Protein AF-A0AAW1PLB8-F1 (afdb_monomer)

Foldseek 3Di:
DDAAEDDLVNVVLCLQCCVVPVLEAEEELEDVVVVLAKDFARYFYWDADPVQHTADTPQPVDHDDDVQDQNADAGHYEYAAEPVVPSQPCPRSVNVSCPPPVSHPYHYTHHNHVVVNCVLQVVRMDNDPHHDPRDHEFFCLPQLFEGFFAVVNLQPLVNCVRSQAQEEEEEECCQVVRDHDPSHHYHYHNWDQDLPTPLLVVQVVLLVVRVVCVVVSGYYYFYYHGSAASSLLNQLSNCCQVPVDQSVRSQVSSCSRPVSHDHDPNSSVSSNVSNVVSVSVPPPDDDDDDDDDFDDDDDDDDDDDDDAWDKDWFFDDDDDDDDDDDDDDDDDDDDDDDDDDDDDDDDDDDDDDDDDDDDDDDDDDDDDDDDDDPPDDQFWKWFKDFPRDTGTIMGIRQPDAFHKAWEFCAPPDPPGNHHDPDRQTYNGFWMWTQHPQQWIWIAGQPRPQAKDKPNDGDDHRDTDTDDQQIWIDGGPDSMIIGTNDGGDPPDCPDD

Nearest PDB structures (foldseek):
  2nt2-assembly3_C  TM=9.635E-01  e=1.405E-13  Homo sapiens
  2g6z-assembly1_B  TM=9.665E-01  e=2.549E-13  Homo sapiens
  4yr8-assembly2_B  TM=9.295E-01  e=3.048E-13  Homo sapiens
  4jmk-assembly2_B  TM=9.286E-01  e=1.272E-12  Homo sapiens
  4jmk-assembly1_A  TM=8.783E-01  e=8.386E-13  Homo sapiens

pLDDT: mean 73.18, std 24.69, range [23.23, 98.88]

Radius of gyration: 31.63 Å; Cα contacts (8 Å, |Δi|>4): 869; chains: 1; bounding box: 86×69×100 Å

Mean predicted aligned error: 19.28 Å

Structure (mmCIF, N/CA/C/O backbone):
data_AF-A0AAW1PLB8-F1
#
_entry.id   AF-A0AAW1PLB8-F1
#
loop_
_atom_site.group_PDB
_atom_site.id
_atom_site.type_symbol
_atom_site.label_atom_id
_atom_site.label_alt_id
_atom_site.label_comp_id
_atom_site.label_asym_id
_atom_site.label_entity_id
_atom_site.label_seq_id
_atom_site.pdbx_PDB_ins_code
_atom_site.Cartn_x
_atom_site.Cartn_y
_atom_site.Cartn_z
_atom_site.occupancy
_atom_site.B_iso_or_equiv
_atom_site.auth_seq_id
_atom_site.auth_comp_id
_atom_site.auth_asym_id
_atom_site.auth_atom_id
_atom_site.pdbx_PDB_model_num
ATOM 1 N N . MET A 1 1 ? -19.499 12.743 7.632 1.00 70.94 1 MET A N 1
ATOM 2 C CA . MET A 1 1 ? -18.530 11.847 6.963 1.00 70.94 1 MET A CA 1
ATOM 3 C C . MET A 1 1 ? -19.257 10.955 5.970 1.00 70.94 1 MET A C 1
ATOM 5 O O . MET A 1 1 ? -20.362 10.520 6.275 1.00 70.94 1 MET A O 1
ATOM 9 N N . GLU A 1 2 ? -18.663 10.663 4.813 1.00 70.62 2 GLU A N 1
ATOM 10 C CA . GLU A 1 2 ? -19.194 9.645 3.900 1.00 70.62 2 GLU A CA 1
ATOM 11 C C . GLU A 1 2 ? -18.836 8.235 4.404 1.00 70.62 2 GLU A C 1
ATOM 13 O O . GLU A 1 2 ? -17.680 7.957 4.720 1.00 70.62 2 GLU A O 1
ATOM 18 N N . VAL A 1 3 ? -19.832 7.348 4.481 1.00 81.94 3 VAL A N 1
ATOM 19 C CA . VAL A 1 3 ? -19.655 5.941 4.873 1.00 81.94 3 VAL A CA 1
ATOM 20 C C . VAL A 1 3 ? -19.725 5.069 3.624 1.00 81.94 3 VAL A C 1
ATOM 22 O O . VAL A 1 3 ? -20.810 4.919 3.042 1.00 81.94 3 VAL A O 1
ATOM 25 N N . LYS A 1 4 ? -18.575 4.511 3.234 1.00 87.38 4 LYS A N 1
ATOM 26 C CA . LYS A 1 4 ? -18.369 3.749 1.993 1.00 87.38 4 LYS A CA 1
ATOM 27 C C . LYS A 1 4 ? -18.541 2.247 2.216 1.00 87.38 4 LYS A C 1
ATOM 29 O O . LYS A 1 4 ? -18.287 1.738 3.306 1.00 87.38 4 LYS A O 1
ATOM 34 N N . SER A 1 5 ? -18.960 1.528 1.180 1.00 87.44 5 SER A N 1
ATOM 35 C CA . SER A 1 5 ? -18.863 0.065 1.132 1.00 87.44 5 SER A CA 1
ATOM 36 C C . SER A 1 5 ? -17.422 -0.357 0.852 1.00 87.44 5 SER A C 1
ATOM 38 O O . SER A 1 5 ? -16.777 0.242 -0.004 1.00 87.44 5 SER A O 1
ATOM 40 N N . ALA A 1 6 ? -16.948 -1.394 1.535 1.00 87.62 6 ALA A N 1
ATOM 41 C CA . ALA A 1 6 ? -15.688 -2.068 1.246 1.00 87.62 6 ALA A CA 1
ATOM 42 C C . ALA A 1 6 ? -15.949 -3.375 0.488 1.00 87.62 6 ALA A C 1
ATOM 44 O O . ALA A 1 6 ? -16.856 -4.133 0.843 1.00 87.62 6 ALA A O 1
ATOM 45 N N . SER A 1 7 ? -15.123 -3.653 -0.515 1.00 87.94 7 SER A N 1
ATOM 46 C CA . SER A 1 7 ? -14.961 -4.981 -1.104 1.00 87.94 7 SER A CA 1
ATOM 47 C C . SER A 1 7 ? -14.024 -5.852 -0.255 1.00 87.94 7 SER A C 1
ATOM 49 O O . SER A 1 7 ? -13.372 -5.379 0.679 1.00 87.94 7 SER A O 1
ATOM 51 N N . ALA A 1 8 ? -13.920 -7.139 -0.595 1.00 83.56 8 ALA A N 1
ATOM 52 C CA . ALA A 1 8 ? -12.947 -8.038 0.027 1.00 83.56 8 ALA A CA 1
ATOM 53 C C . ALA A 1 8 ? -11.504 -7.579 -0.282 1.00 83.56 8 ALA A C 1
ATOM 55 O O . ALA A 1 8 ? -10.628 -7.618 0.580 1.00 83.56 8 ALA A O 1
ATOM 56 N N . GLU A 1 9 ? -11.270 -7.049 -1.485 1.00 80.88 9 GLU A N 1
ATOM 57 C CA . GLU A 1 9 ? -9.981 -6.477 -1.878 1.00 80.88 9 GLU A CA 1
ATOM 58 C C . GLU A 1 9 ? -9.599 -5.250 -1.043 1.00 80.88 9 GLU A C 1
ATOM 60 O O . GLU A 1 9 ? -8.435 -5.110 -0.674 1.00 80.88 9 GLU A O 1
ATOM 65 N N . ASP A 1 10 ? -10.556 -4.382 -0.701 1.00 82.81 10 ASP A N 1
ATOM 66 C CA . ASP A 1 10 ? -10.305 -3.213 0.155 1.00 82.81 10 ASP A CA 1
ATOM 67 C C . ASP A 1 10 ? -9.925 -3.630 1.581 1.00 82.81 10 ASP A C 1
ATOM 69 O O . ASP A 1 10 ? -9.039 -3.030 2.191 1.00 82.81 10 ASP A O 1
ATOM 73 N N . VAL A 1 11 ? -10.543 -4.700 2.095 1.00 85.38 11 VAL A N 1
ATOM 74 C CA . VAL A 1 11 ? -10.173 -5.299 3.386 1.00 85.38 11 VAL A CA 1
ATOM 75 C C . VAL A 1 11 ? -8.728 -5.786 3.339 1.00 85.38 11 VAL A C 1
ATOM 77 O O . VAL A 1 11 ? -7.938 -5.441 4.214 1.00 85.38 11 VAL A O 1
ATOM 80 N N . PHE A 1 12 ? -8.341 -6.530 2.302 1.00 83.88 12 PHE A N 1
ATOM 81 C CA . PHE A 1 12 ? -6.970 -7.025 2.171 1.00 83.88 12 PHE A CA 1
ATOM 82 C C . PHE A 1 12 ? -5.940 -5.900 1.944 1.00 83.88 12 PHE A C 1
ATOM 84 O O . PHE A 1 12 ? -4.838 -5.956 2.495 1.00 83.88 12 PHE A O 1
ATOM 91 N N . GLN A 1 13 ? -6.304 -4.831 1.225 1.00 79.88 13 GLN A N 1
ATOM 92 C CA . GLN A 1 13 ? -5.452 -3.648 1.058 1.00 79.88 13 GLN A CA 1
ATOM 93 C C . GLN A 1 13 ? -5.064 -3.016 2.401 1.00 79.88 13 GLN A C 1
ATOM 95 O O . GLN A 1 13 ? -3.893 -2.663 2.567 1.00 79.88 13 GLN A O 1
ATOM 100 N N . VAL A 1 14 ? -5.988 -2.942 3.374 1.00 80.44 14 VAL A N 1
ATOM 101 C CA . VAL A 1 14 ? -5.676 -2.488 4.744 1.00 80.44 14 VAL A CA 1
ATOM 102 C C . VAL A 1 14 ? -4.506 -3.292 5.315 1.00 80.44 14 VAL A C 1
ATOM 104 O O . VAL A 1 14 ? -3.507 -2.701 5.714 1.00 80.44 14 VAL A O 1
ATOM 107 N N . TYR A 1 15 ? -4.561 -4.624 5.259 1.00 78.56 15 TYR A N 1
ATOM 108 C CA . TYR A 1 15 ? -3.505 -5.497 5.788 1.00 78.56 15 TYR A CA 1
ATOM 109 C C . TYR A 1 15 ? -2.153 -5.346 5.093 1.00 78.56 15 TYR A C 1
ATOM 111 O O . TYR A 1 15 ? -1.123 -5.388 5.765 1.00 78.56 15 TYR A O 1
ATOM 119 N N . THR A 1 16 ? -2.128 -5.105 3.781 1.00 77.38 16 THR A N 1
ATOM 120 C CA . THR A 1 16 ? -0.863 -4.833 3.075 1.00 77.38 16 THR A CA 1
ATOM 121 C C . THR A 1 16 ? -0.275 -3.452 3.392 1.00 77.38 16 THR A C 1
ATOM 123 O O . THR A 1 16 ? 0.941 -3.283 3.345 1.00 77.38 16 THR A O 1
ATOM 126 N N . ALA A 1 17 ? -1.111 -2.474 3.762 1.00 69.81 17 ALA A N 1
ATOM 127 C CA . ALA A 1 17 ? -0.695 -1.100 4.052 1.00 69.81 17 ALA A CA 1
ATOM 128 C C . ALA A 1 17 ? -0.434 -0.819 5.547 1.00 69.81 17 ALA A C 1
ATOM 130 O O . ALA A 1 17 ? 0.259 0.150 5.861 1.00 69.81 17 ALA A O 1
ATOM 131 N N . LEU A 1 18 ? -0.948 -1.653 6.462 1.00 63.44 18 LEU A N 1
ATOM 132 C CA . LEU A 1 18 ? -0.921 -1.462 7.924 1.00 63.44 18 LEU A CA 1
ATOM 133 C C . LEU A 1 18 ? 0.470 -1.154 8.503 1.00 63.44 18 LEU A C 1
ATOM 135 O O . LEU A 1 18 ? 0.578 -0.394 9.461 1.00 63.44 18 LEU A O 1
ATOM 139 N N . PHE A 1 19 ? 1.543 -1.707 7.924 1.00 54.81 19 PHE A N 1
ATOM 140 C CA . PHE A 1 19 ? 2.906 -1.455 8.409 1.00 54.81 19 PHE A CA 1
ATOM 141 C C . PHE A 1 19 ? 3.483 -0.101 7.950 1.00 54.81 19 PHE A C 1
ATOM 143 O O . PHE A 1 19 ? 4.355 0.455 8.610 1.00 54.81 19 PHE A O 1
ATOM 150 N N . THR A 1 20 ? 2.987 0.448 6.836 1.00 51.78 20 THR A N 1
ATOM 151 C CA . THR A 1 20 ? 3.337 1.794 6.342 1.00 51.78 20 THR A CA 1
ATOM 152 C C . THR A 1 20 ? 2.361 2.881 6.800 1.00 51.78 20 THR A C 1
ATOM 154 O O . THR A 1 20 ? 2.709 4.058 6.771 1.00 51.78 20 THR A O 1
ATOM 157 N N . ASP A 1 21 ? 1.156 2.499 7.231 1.00 55.78 21 ASP A N 1
ATOM 158 C CA . ASP A 1 21 ? 0.153 3.383 7.827 1.00 55.78 21 ASP A CA 1
ATOM 159 C C . ASP A 1 21 ? -0.558 2.7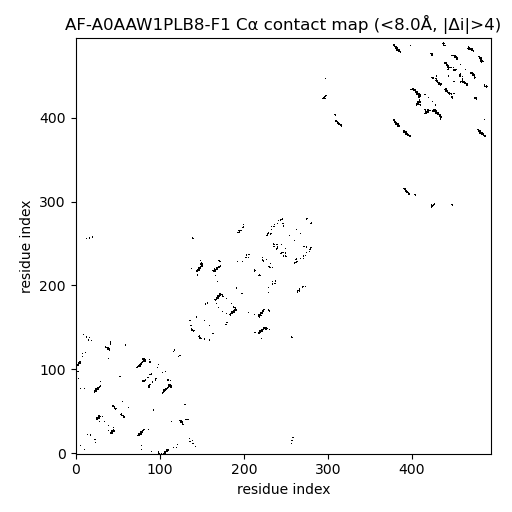02 9.019 1.00 55.78 21 ASP A C 1
ATOM 161 O O . ASP A 1 21 ? -1.660 2.155 8.870 1.00 55.78 21 ASP A O 1
ATOM 165 N N . PRO A 1 22 ? 0.023 2.780 10.233 1.00 55.44 22 PRO A N 1
ATOM 166 C CA . PRO A 1 22 ? -0.590 2.257 11.453 1.00 55.44 22 PRO A CA 1
ATOM 167 C C . PRO A 1 22 ? -1.783 3.104 11.949 1.00 55.44 22 PRO A C 1
ATOM 169 O O . PRO A 1 22 ? -2.272 2.887 13.057 1.00 55.44 22 PRO A O 1
ATOM 172 N N . LYS A 1 23 ? -2.278 4.091 11.176 1.00 60.22 23 LYS A N 1
ATOM 173 C CA . LYS A 1 23 ? -3.492 4.863 11.504 1.00 60.22 23 LYS A CA 1
ATOM 174 C C . LYS A 1 23 ? -4.798 4.167 11.064 1.00 60.22 23 LYS A C 1
ATOM 176 O O . LYS A 1 23 ? -5.856 4.795 11.146 1.00 60.22 23 LYS A O 1
ATOM 181 N N . THR A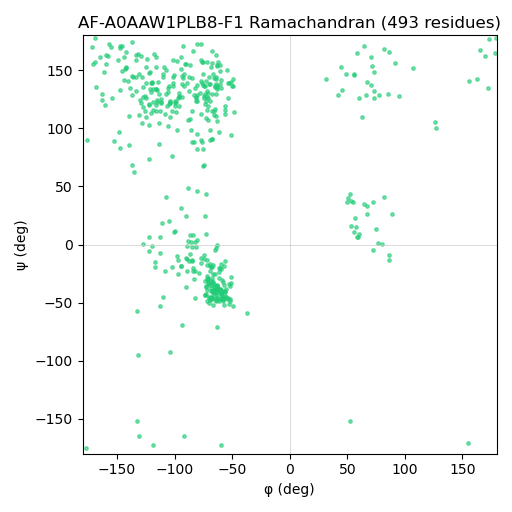 1 24 ? -4.759 2.911 10.607 1.00 74.12 24 THR A N 1
ATOM 182 C CA . THR A 1 24 ? -5.960 2.174 10.163 1.00 74.12 24 THR A CA 1
ATOM 183 C C . THR A 1 24 ? -6.419 1.145 11.198 1.00 74.12 24 THR A C 1
ATOM 185 O O . THR A 1 24 ? -5.665 0.245 11.547 1.00 74.12 24 THR A O 1
ATOM 188 N N . TYR A 1 25 ? -7.666 1.253 11.665 1.00 79.38 25 TYR A N 1
ATOM 189 C CA . TYR A 1 25 ? -8.297 0.289 12.573 1.00 79.38 25 TYR A CA 1
ATOM 190 C C . TYR A 1 25 ? -9.230 -0.662 11.827 1.00 79.38 25 TYR A C 1
ATOM 192 O O . TYR A 1 25 ? -9.931 -0.251 10.901 1.00 79.38 25 TYR A O 1
ATOM 200 N N . VAL A 1 26 ? -9.297 -1.909 12.294 1.00 84.25 26 VAL A N 1
ATOM 201 C CA . VAL A 1 26 ? -10.291 -2.898 11.864 1.00 84.25 26 VAL A CA 1
ATOM 202 C C . VAL A 1 26 ? -11.177 -3.246 13.060 1.00 84.25 26 VAL A C 1
ATOM 204 O O . VAL A 1 26 ? -10.666 -3.628 14.112 1.00 84.25 26 VAL A O 1
ATOM 207 N N . LEU A 1 27 ? -12.494 -3.094 12.924 1.00 85.12 27 LEU A N 1
ATOM 208 C CA . LEU A 1 27 ? -13.467 -3.346 13.991 1.00 85.12 27 LEU A CA 1
ATOM 209 C C . LEU A 1 27 ? -14.359 -4.535 13.643 1.00 85.12 27 LEU A C 1
ATOM 211 O O . LEU A 1 27 ? -14.959 -4.570 12.567 1.00 85.12 27 LEU A O 1
ATOM 215 N N . ASP A 1 28 ? -14.469 -5.465 14.587 1.00 86.75 28 ASP A N 1
ATOM 216 C CA . ASP A 1 28 ? -15.407 -6.582 14.547 1.00 86.75 28 ASP A CA 1
ATOM 217 C C . ASP A 1 28 ? -16.625 -6.253 15.420 1.00 86.75 28 ASP A C 1
ATOM 219 O O . ASP A 1 28 ? -16.500 -6.026 16.630 1.00 86.75 28 ASP A O 1
ATOM 223 N N . LEU A 1 29 ? -17.803 -6.209 14.796 1.00 85.25 29 LEU A N 1
ATOM 224 C CA . LEU A 1 29 ? -19.084 -5.929 15.453 1.00 85.25 29 LEU A CA 1
ATOM 225 C C . LEU A 1 29 ? -19.909 -7.197 15.732 1.00 85.25 29 LEU A C 1
ATOM 227 O O . LEU A 1 29 ? -21.086 -7.113 16.090 1.00 85.25 29 LEU A O 1
ATOM 231 N N . ARG A 1 30 ? -19.316 -8.384 15.571 1.00 85.69 30 ARG A N 1
ATOM 232 C CA . ARG A 1 30 ? -19.953 -9.657 15.924 1.00 85.69 30 ARG A CA 1
ATOM 233 C C . ARG A 1 30 ? -19.936 -9.910 17.439 1.00 85.69 30 ARG A C 1
ATOM 235 O O . ARG A 1 30 ? -19.105 -9.357 18.166 1.00 85.69 30 ARG A O 1
ATOM 242 N N . PRO A 1 31 ? -20.831 -10.776 17.951 1.00 82.88 31 PRO A N 1
ATOM 243 C CA . PRO A 1 31 ? -20.827 -11.215 19.339 1.00 82.88 31 PRO A CA 1
ATOM 244 C C . PRO A 1 31 ? -19.453 -11.723 19.788 1.00 82.88 31 PRO A C 1
ATOM 246 O O . PRO A 1 31 ? -18.790 -12.482 19.085 1.00 82.88 31 PRO A O 1
ATOM 249 N N . GLN A 1 32 ? -19.048 -11.381 21.017 1.00 78.56 32 GLN A N 1
ATOM 250 C CA . GLN A 1 32 ? -17.728 -11.763 21.547 1.00 78.56 32 GLN A CA 1
ATOM 251 C C . GLN A 1 32 ? -17.439 -13.269 21.428 1.00 78.56 32 GLN A C 1
ATOM 253 O O . GLN A 1 32 ? -16.287 -13.646 21.224 1.00 78.56 32 GLN A O 1
ATOM 258 N N . LYS A 1 33 ? -18.455 -14.129 21.586 1.00 83.31 33 LYS A N 1
ATOM 259 C CA . LYS A 1 33 ? -18.286 -15.584 21.476 1.00 83.31 33 LYS A CA 1
ATOM 260 C C . LYS A 1 33 ? -17.682 -15.963 20.120 1.00 83.31 33 LYS A C 1
ATOM 262 O O . LYS A 1 33 ? -16.771 -16.777 20.083 1.00 83.31 33 LYS A O 1
ATOM 267 N N . GLU A 1 34 ? -18.128 -15.319 19.046 1.00 87.56 34 GLU A N 1
ATOM 268 C CA . GLU A 1 34 ? -17.621 -15.529 17.690 1.00 87.56 34 GLU A CA 1
ATOM 269 C C . GLU A 1 34 ? -16.216 -14.936 17.529 1.00 87.56 34 GLU A C 1
ATOM 271 O O . GLU A 1 34 ? -15.304 -15.658 17.129 1.00 87.56 34 GLU A O 1
ATOM 276 N N . PHE A 1 35 ? -15.998 -13.682 17.950 1.00 86.25 35 PHE A N 1
ATOM 277 C CA . PHE A 1 35 ? -14.672 -13.043 17.923 1.00 86.25 35 PHE A CA 1
ATOM 278 C C . PHE A 1 35 ? -13.600 -13.888 18.633 1.00 86.25 35 PHE A C 1
ATOM 280 O O . PHE A 1 35 ? -12.520 -14.118 18.094 1.00 86.25 35 PHE A O 1
ATOM 287 N N . ARG A 1 36 ? -13.907 -14.413 19.829 1.00 84.00 36 ARG A N 1
ATOM 288 C CA . ARG A 1 36 ? -12.996 -15.277 20.600 1.00 84.00 36 ARG A CA 1
ATOM 289 C C . ARG A 1 36 ? -12.702 -16.616 19.921 1.00 84.00 36 ARG A C 1
ATOM 291 O O . ARG A 1 36 ? -11.664 -17.196 20.214 1.00 84.00 36 ARG A O 1
ATOM 298 N N . THR A 1 37 ? -13.589 -17.113 19.056 1.00 88.62 37 THR A N 1
ATOM 299 C CA . THR A 1 37 ? -13.329 -18.337 18.279 1.00 88.62 37 THR A CA 1
ATOM 300 C C . THR A 1 37 ? -12.484 -18.065 17.041 1.00 88.62 37 THR A C 1
ATOM 302 O O . THR A 1 37 ? -11.537 -18.804 16.788 1.00 88.62 37 THR A O 1
ATOM 305 N N . LEU A 1 38 ? -12.808 -17.018 16.274 1.00 90.06 38 LEU A N 1
ATOM 306 C CA . LEU A 1 38 ? -12.053 -16.619 15.092 1.00 90.06 38 LEU A CA 1
ATOM 307 C C . LEU A 1 38 ? -12.413 -15.183 14.680 1.00 90.06 38 LEU A C 1
ATOM 309 O O . LEU A 1 38 ? -13.591 -14.862 14.511 1.00 90.06 38 LEU A O 1
ATOM 313 N N . HIS A 1 39 ? -11.406 -14.342 14.467 1.00 89.12 39 HIS A N 1
ATOM 314 C CA . HIS A 1 39 ? -11.532 -12.957 14.001 1.00 89.12 39 HIS A CA 1
ATOM 315 C C . HIS A 1 39 ? -10.401 -12.608 13.027 1.00 89.12 39 HIS A C 1
ATOM 317 O O . HIS A 1 39 ? -9.410 -13.330 12.928 1.00 89.12 39 HIS A O 1
ATOM 323 N N . MET A 1 40 ? -10.536 -11.503 12.295 1.00 88.12 40 MET A N 1
ATOM 324 C CA . MET A 1 40 ? -9.452 -10.971 11.463 1.00 88.12 40 MET A CA 1
ATOM 325 C C . MET A 1 40 ? -8.270 -10.502 12.331 1.00 88.12 40 MET A C 1
ATOM 327 O O . MET A 1 40 ? -8.474 -9.926 13.399 1.00 88.12 40 MET A O 1
ATOM 331 N N . LEU A 1 41 ? -7.031 -10.692 11.867 1.00 83.69 41 LEU A N 1
ATOM 332 C CA . LEU A 1 41 ? -5.812 -10.196 12.518 1.00 83.69 41 LEU A CA 1
ATOM 333 C C . LEU A 1 41 ? -5.945 -8.708 12.866 1.00 83.69 41 LEU A C 1
ATOM 335 O O . LEU A 1 41 ? -6.513 -7.935 12.100 1.00 83.69 41 LEU A O 1
ATOM 339 N N . GLN A 1 42 ? -5.411 -8.299 14.018 1.00 80.44 42 GLN A N 1
ATOM 340 C CA . GLN A 1 42 ? -5.449 -6.906 14.498 1.00 80.44 42 GLN A CA 1
ATOM 341 C C . GLN A 1 42 ? -6.861 -6.279 14.601 1.00 80.44 42 GLN A C 1
ATOM 343 O O . GLN A 1 42 ? -6.970 -5.072 14.813 1.00 80.44 42 GLN A O 1
ATOM 348 N N . ALA A 1 43 ? -7.941 -7.062 14.482 1.00 84.06 43 ALA A N 1
ATOM 349 C CA . ALA A 1 43 ? -9.292 -6.552 14.661 1.00 84.06 43 ALA A CA 1
ATOM 350 C C . ALA A 1 43 ? -9.632 -6.370 16.144 1.00 84.06 43 ALA A C 1
ATOM 352 O O . ALA A 1 43 ? -9.328 -7.221 16.981 1.00 84.06 43 ALA A O 1
ATOM 353 N N . TYR A 1 44 ? -10.334 -5.285 16.454 1.00 80.44 44 TYR A N 1
ATOM 354 C CA . TYR A 1 44 ? -10.845 -4.995 17.788 1.00 80.44 44 TYR A CA 1
ATOM 355 C C . TYR A 1 44 ? -12.327 -5.368 17.864 1.00 80.44 44 TYR A C 1
ATOM 357 O O . TYR A 1 44 ? -13.136 -4.863 17.085 1.00 80.44 44 TYR A O 1
ATOM 365 N N . SER A 1 45 ? -12.697 -6.228 18.815 1.00 79.00 45 SER A N 1
ATOM 366 C CA . SER A 1 45 ? -14.106 -6.467 19.148 1.00 79.00 45 SER A CA 1
ATOM 367 C C . SER A 1 45 ? -14.658 -5.272 19.912 1.00 79.00 45 SER A C 1
ATOM 369 O O . SER A 1 45 ? -14.157 -4.960 20.992 1.00 79.00 45 SER A O 1
ATOM 371 N N . VAL A 1 46 ? -15.700 -4.630 19.382 1.00 71.12 46 VAL A N 1
ATOM 372 C CA . VAL A 1 46 ? -16.393 -3.527 20.064 1.00 71.12 46 VAL A CA 1
ATOM 373 C C . VAL A 1 46 ? -17.712 -4.042 20.622 1.00 71.12 46 VAL A C 1
ATOM 375 O O . VAL A 1 46 ? -18.565 -4.508 19.867 1.00 71.12 46 VAL A O 1
ATOM 378 N N . ARG A 1 47 ? -17.920 -3.936 21.939 1.00 66.06 47 ARG A N 1
ATOM 379 C CA . ARG A 1 47 ? -19.234 -4.211 22.542 1.00 66.06 47 ARG A CA 1
ATOM 380 C C . ARG A 1 47 ? -20.030 -2.928 22.706 1.00 66.06 47 ARG A C 1
ATOM 382 O O . ARG A 1 47 ? -19.473 -1.834 22.755 1.00 66.06 47 ARG A O 1
ATOM 389 N N . LEU A 1 48 ? -21.336 -3.084 22.877 1.00 60.31 48 LEU A N 1
ATOM 390 C CA . LEU A 1 48 ? -22.214 -2.049 23.405 1.00 60.31 48 LEU A CA 1
ATOM 391 C C . LEU A 1 48 ? -22.684 -2.455 24.809 1.00 60.31 48 LEU A C 1
ATOM 393 O O . LEU A 1 48 ? -22.910 -3.636 25.077 1.00 60.31 48 LEU A O 1
ATOM 397 N N . SER A 1 49 ? -22.831 -1.484 25.705 1.00 57.03 49 SER A N 1
ATOM 398 C CA . SER A 1 49 ? -23.581 -1.618 26.954 1.00 57.03 49 SER A CA 1
ATOM 399 C C . SER A 1 49 ? -25.078 -1.784 26.676 1.00 57.03 49 SER A C 1
ATOM 401 O O . SER A 1 49 ? -25.572 -1.443 25.600 1.00 57.03 49 SER A O 1
ATOM 403 N N . ALA A 1 50 ? -25.834 -2.186 27.701 1.00 48.19 50 ALA A N 1
ATOM 404 C CA . ALA A 1 50 ? -27.298 -2.250 27.653 1.00 48.19 50 ALA A CA 1
ATOM 405 C C . ALA A 1 50 ? -27.987 -0.908 27.301 1.00 48.19 50 ALA A C 1
ATOM 407 O O . ALA A 1 50 ? -29.134 -0.909 26.875 1.00 48.19 50 ALA A O 1
ATOM 408 N N . ASN A 1 51 ? -27.292 0.232 27.440 1.00 52.47 51 ASN A N 1
ATOM 409 C CA . ASN A 1 51 ? -27.765 1.561 27.027 1.00 52.47 51 ASN A CA 1
ATOM 410 C C . ASN A 1 51 ? -27.108 2.088 25.730 1.00 52.47 51 ASN A C 1
ATOM 412 O O . ASN A 1 51 ? -27.101 3.294 25.489 1.00 52.47 51 ASN A O 1
ATOM 416 N N . GLY A 1 52 ? -26.539 1.204 24.901 1.00 48.22 52 GLY A N 1
ATOM 417 C CA . GLY A 1 52 ? -26.062 1.530 23.550 1.00 48.22 52 GLY A CA 1
ATOM 418 C C . GLY A 1 52 ? -24.747 2.318 23.470 1.00 48.22 52 GLY A C 1
ATOM 419 O O . GLY A 1 52 ? -24.415 2.831 22.402 1.00 48.22 52 GLY A O 1
ATOM 420 N N . ARG A 1 53 ? -23.985 2.428 24.566 1.00 53.12 53 ARG A N 1
ATOM 421 C CA . ARG A 1 53 ? -22.657 3.070 24.598 1.00 53.12 53 ARG A CA 1
ATOM 422 C C . ARG A 1 53 ? -21.563 2.030 24.348 1.00 53.12 53 ARG A C 1
ATOM 424 O O . ARG A 1 53 ? -21.709 0.888 24.763 1.00 53.12 53 ARG A O 1
ATOM 431 N N . ALA A 1 54 ? -20.464 2.397 23.690 1.00 52.25 54 ALA A N 1
ATOM 432 C CA . ALA A 1 54 ? -19.367 1.456 23.442 1.00 52.25 54 ALA A CA 1
ATOM 433 C C . ALA A 1 54 ? -18.687 1.006 24.751 1.00 52.25 54 ALA A C 1
ATOM 435 O O . ALA A 1 54 ? -18.426 1.828 25.630 1.00 52.25 54 ALA A O 1
ATOM 436 N N . VAL A 1 55 ? -18.401 -0.294 24.870 1.00 49.72 55 VAL A N 1
ATOM 437 C CA . VAL A 1 55 ? -17.761 -0.922 2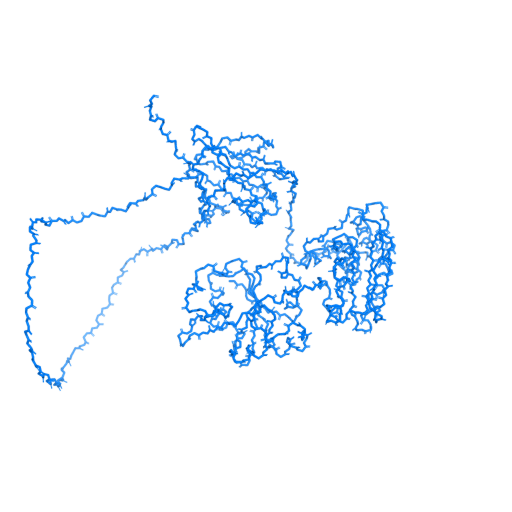6.033 1.00 49.72 55 VAL A CA 1
ATOM 438 C C . VAL A 1 55 ? -16.634 -1.862 25.589 1.00 49.72 55 VAL A C 1
ATOM 440 O O . VAL A 1 55 ? -16.842 -2.758 24.775 1.00 49.72 55 VAL A O 1
ATOM 443 N N . LEU A 1 56 ? -15.492 -1.700 26.259 1.00 52.59 56 LEU A N 1
ATOM 444 C CA . LEU A 1 56 ? -14.296 -2.550 26.289 1.00 52.59 56 LEU A CA 1
ATOM 445 C C . LEU A 1 56 ? -13.346 -2.587 25.080 1.00 52.59 56 LEU A C 1
ATOM 447 O O . LEU A 1 56 ? -13.725 -2.880 23.951 1.00 52.59 56 LEU A O 1
ATOM 451 N N . ASP A 1 57 ? -12.062 -2.459 25.428 1.00 49.47 57 ASP A N 1
ATOM 452 C CA . ASP A 1 57 ? -10.904 -2.971 24.696 1.00 49.47 57 ASP A CA 1
ATOM 453 C C . ASP A 1 57 ? -10.491 -4.321 25.310 1.00 49.47 57 ASP A C 1
ATOM 455 O O . ASP A 1 57 ? -10.276 -4.408 26.521 1.00 49.47 57 ASP A O 1
ATOM 459 N N . TYR A 1 58 ? -10.343 -5.376 24.506 1.00 45.09 58 TYR A N 1
ATOM 460 C CA . TYR A 1 58 ? -9.860 -6.674 25.002 1.00 45.09 58 TYR A CA 1
ATOM 461 C C . TYR A 1 58 ? -8.335 -6.817 25.036 1.00 45.09 58 TYR A C 1
ATOM 463 O O . TYR A 1 58 ? -7.845 -7.785 25.612 1.00 45.09 58 TYR A O 1
ATOM 471 N N . SER A 1 59 ? -7.575 -5.864 24.487 1.00 49.03 59 SER A N 1
ATOM 472 C CA . SER A 1 59 ? -6.107 -5.918 24.480 1.00 49.03 59 SER A CA 1
ATOM 473 C C . SER A 1 59 ? -5.463 -5.677 25.853 1.00 49.03 59 SER A C 1
ATOM 475 O O . SER A 1 59 ? -4.302 -6.037 26.040 1.00 49.03 59 SER A O 1
ATOM 477 N N . LYS A 1 60 ? -6.203 -5.102 26.815 1.00 45.53 60 LYS A N 1
ATOM 478 C CA . LYS A 1 60 ? -5.683 -4.707 28.142 1.00 45.53 60 LYS A CA 1
ATOM 479 C C . LYS A 1 60 ? -6.309 -5.419 29.341 1.00 45.53 60 LYS A C 1
ATOM 481 O O . LYS A 1 60 ? -5.730 -5.386 30.415 1.00 45.53 60 LYS A O 1
ATOM 486 N N . ASN A 1 61 ? -7.453 -6.085 29.166 1.00 41.12 61 ASN A N 1
ATOM 487 C CA . ASN A 1 61 ? -8.144 -6.844 30.223 1.00 41.12 61 ASN A CA 1
ATOM 488 C C . ASN A 1 61 ? -8.502 -6.024 31.495 1.00 41.12 61 ASN A C 1
ATOM 490 O O . ASN A 1 61 ? -8.714 -6.599 32.561 1.00 41.12 61 ASN A O 1
ATOM 494 N N . GLU A 1 62 ? -8.603 -4.695 31.370 1.00 37.81 62 GLU A N 1
ATOM 495 C CA . GLU A 1 62 ? -8.912 -3.730 32.438 1.00 37.81 62 GLU A CA 1
ATOM 496 C C . GLU A 1 62 ? -10.248 -3.008 32.179 1.00 37.81 62 GLU A C 1
ATOM 498 O O . GLU A 1 62 ? -10.663 -2.820 31.034 1.00 37.81 62 GLU A O 1
ATOM 503 N N . TYR A 1 63 ? -10.914 -2.564 33.250 1.00 39.91 63 TYR A N 1
ATOM 504 C CA . TYR A 1 63 ? -12.242 -1.928 33.220 1.00 39.91 63 TYR A CA 1
ATOM 505 C C 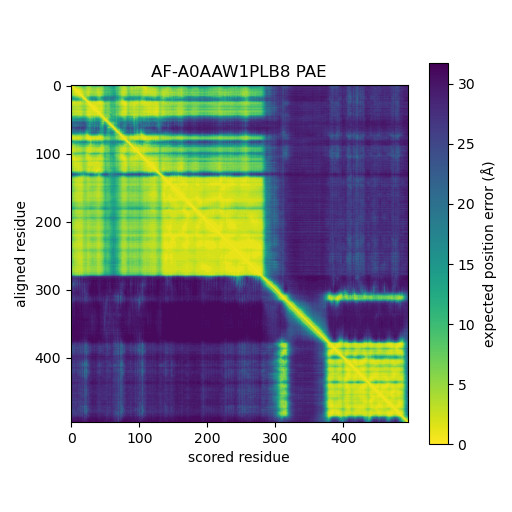. TYR A 1 63 ? -12.213 -0.403 33.492 1.00 39.91 63 TYR A C 1
ATOM 507 O O . TYR A 1 63 ? -13.089 0.107 34.184 1.00 39.91 63 TYR A O 1
ATOM 515 N N . HIS A 1 64 ? -11.254 0.363 32.948 1.00 34.94 64 HIS A N 1
ATOM 516 C CA . HIS A 1 64 ? -11.235 1.834 33.105 1.00 34.94 64 HIS A CA 1
ATOM 517 C C . HIS A 1 64 ? -10.724 2.623 31.873 1.00 34.94 64 HIS A C 1
ATOM 519 O O . HIS A 1 64 ? -9.734 2.253 31.252 1.00 34.94 64 HIS A O 1
ATOM 525 N N . HIS A 1 65 ? -11.364 3.781 31.610 1.00 38.28 65 HIS A N 1
ATOM 526 C CA . HIS A 1 65 ? -10.951 4.878 30.695 1.00 38.28 65 HIS A CA 1
ATOM 527 C C . HIS A 1 65 ? -10.858 4.572 29.164 1.00 38.28 65 HIS A C 1
ATOM 529 O O . HIS A 1 65 ? -11.074 3.447 28.723 1.00 38.28 65 HIS A O 1
ATOM 535 N N . PRO A 1 66 ? -10.664 5.580 28.278 1.00 39.91 66 PRO A N 1
ATOM 536 C CA . PRO A 1 66 ? -11.588 6.676 27.974 1.00 39.91 66 PRO A CA 1
ATOM 537 C C . PRO A 1 66 ? -11.942 6.687 26.465 1.00 39.91 66 PRO A C 1
ATOM 539 O O . PRO A 1 66 ? -11.483 7.525 25.690 1.00 39.91 66 PRO A O 1
ATOM 542 N N . TRP A 1 67 ? -12.770 5.738 26.026 1.00 43.75 67 TRP A N 1
ATOM 543 C CA . TRP A 1 67 ? -13.062 5.456 24.604 1.00 43.75 67 TRP A CA 1
ATOM 544 C C . TRP A 1 67 ? -13.770 6.568 23.795 1.00 43.75 67 TRP A C 1
ATOM 546 O O . TRP A 1 67 ? -13.999 6.407 22.595 1.00 43.75 67 TRP A O 1
ATOM 556 N N . SER A 1 68 ? -14.141 7.687 24.423 1.00 42.53 68 SER A N 1
ATOM 557 C CA . SER A 1 68 ? -14.979 8.739 23.828 1.00 42.53 68 SER A CA 1
ATOM 558 C C . SER A 1 68 ? -14.287 10.083 23.584 1.00 42.53 68 SER A C 1
ATOM 560 O O . SER A 1 68 ? -14.923 10.962 22.999 1.00 42.53 68 SER A O 1
ATOM 562 N N . GLN A 1 69 ? -13.045 10.270 24.047 1.00 41.50 69 GLN A N 1
ATOM 563 C CA . GLN A 1 69 ? -12.357 11.566 23.975 1.00 41.50 69 GLN A CA 1
ATOM 564 C C . GLN A 1 69 ? -11.488 11.681 22.703 1.00 41.50 69 GLN A C 1
ATOM 566 O O . GLN A 1 69 ? -11.918 12.368 21.776 1.00 41.50 69 GLN A O 1
ATOM 571 N N . ASP A 1 70 ? -10.379 10.936 22.558 1.00 47.69 70 ASP A N 1
ATOM 572 C CA . ASP A 1 70 ? -9.352 11.295 21.545 1.00 47.69 70 ASP A CA 1
ATOM 573 C C . ASP A 1 70 ? -8.897 10.202 20.546 1.00 47.69 70 ASP A C 1
ATOM 575 O O . ASP A 1 70 ? -8.048 10.458 19.696 1.00 47.69 70 ASP A O 1
ATOM 579 N N . CYS A 1 71 ? -9.424 8.974 20.592 1.00 48.44 71 CYS A N 1
ATOM 580 C CA . CYS A 1 71 ? -8.776 7.825 19.923 1.00 48.44 71 CYS A CA 1
ATOM 581 C C . CYS A 1 71 ? -9.027 7.641 18.406 1.00 48.44 71 CYS A C 1
ATOM 583 O O . CYS A 1 71 ? -8.213 6.995 17.742 1.00 48.44 71 CYS A O 1
ATOM 585 N N . TRP A 1 72 ? -10.112 8.184 17.842 1.00 58.12 72 TRP A N 1
ATOM 586 C CA . TRP A 1 72 ? -10.534 7.888 16.457 1.00 58.12 72 TRP A CA 1
ATOM 587 C C . TRP A 1 72 ? -10.193 8.984 15.435 1.00 58.12 72 TRP A C 1
ATOM 589 O O . TRP A 1 72 ? -10.158 8.714 14.231 1.00 58.12 72 TRP A O 1
ATOM 599 N N . TRP A 1 73 ? -9.927 10.211 15.891 1.00 56.81 73 TRP A N 1
ATOM 600 C CA . TRP A 1 73 ? -9.718 11.367 15.017 1.00 56.81 73 TRP A CA 1
ATOM 601 C C . TRP A 1 73 ? -8.514 11.138 14.079 1.00 56.81 73 TRP A C 1
ATOM 603 O O . TRP A 1 73 ? -7.493 10.577 14.475 1.00 56.81 73 TRP A O 1
ATOM 613 N N . ASP A 1 74 ? -8.656 11.518 12.805 1.00 64.56 74 ASP A N 1
ATOM 614 C CA . ASP A 1 74 ? -7.708 11.223 11.709 1.00 64.56 74 ASP A CA 1
ATOM 615 C C . ASP A 1 74 ? -7.418 9.720 11.423 1.00 64.56 74 ASP A C 1
ATOM 617 O O . ASP A 1 74 ? -6.615 9.388 10.549 1.00 64.56 74 ASP A O 1
ATOM 621 N N . LYS A 1 75 ? -8.110 8.766 12.060 1.00 72.50 75 LYS A N 1
ATOM 622 C CA . LYS A 1 75 ? -7.947 7.332 11.754 1.00 72.50 75 LYS A CA 1
ATOM 623 C C . LYS A 1 75 ? -8.817 6.881 10.585 1.00 72.50 75 LYS A C 1
ATOM 625 O O . LYS A 1 75 ? -9.963 7.309 10.445 1.00 72.50 75 LYS A O 1
ATOM 630 N N . ARG A 1 76 ? -8.305 5.973 9.751 1.00 82.50 76 ARG A N 1
ATOM 631 C CA . ARG A 1 76 ? -9.141 5.208 8.808 1.00 82.50 76 ARG A CA 1
ATOM 632 C C . ARG A 1 76 ? -9.752 4.036 9.569 1.00 82.50 76 ARG A C 1
ATOM 634 O O . ARG A 1 76 ? -9.040 3.377 10.321 1.00 82.50 76 ARG A O 1
ATOM 641 N N . VAL A 1 77 ? -11.046 3.776 9.406 1.00 85.19 77 VAL A N 1
ATOM 642 C CA . VAL A 1 77 ? -11.719 2.691 10.134 1.00 85.19 77 VAL A CA 1
ATOM 643 C C . VAL A 1 77 ? -12.449 1.781 9.153 1.00 85.19 77 VAL A C 1
ATOM 645 O O . VAL A 1 77 ? -13.358 2.212 8.443 1.00 85.19 77 VAL A O 1
ATOM 648 N N . LEU A 1 78 ? -12.042 0.515 9.132 1.00 88.56 78 LEU A N 1
ATOM 649 C CA . LEU A 1 78 ? -12.733 -0.577 8.465 1.00 88.56 78 LEU A CA 1
ATOM 650 C C . LEU A 1 78 ? -13.606 -1.307 9.488 1.00 88.56 78 LEU A C 1
ATOM 652 O O . LEU A 1 78 ? -13.139 -1.683 10.560 1.00 88.56 78 LEU A O 1
ATOM 656 N N . ILE A 1 79 ? -14.867 -1.528 9.149 1.00 88.75 79 ILE A N 1
ATOM 657 C CA . ILE A 1 79 ? -15.846 -2.218 9.985 1.00 88.75 79 ILE A CA 1
ATOM 658 C C . ILE A 1 79 ? -16.332 -3.461 9.251 1.00 88.75 79 ILE A C 1
ATOM 660 O O . ILE A 1 79 ? -16.700 -3.375 8.079 1.00 88.75 79 ILE A O 1
ATOM 664 N N . TYR A 1 80 ? -16.393 -4.591 9.952 1.00 89.81 80 TYR A N 1
ATOM 665 C CA . TYR A 1 80 ? -17.076 -5.790 9.479 1.00 89.81 80 TYR A CA 1
ATOM 666 C C . TYR A 1 80 ? -17.960 -6.401 10.571 1.00 89.81 80 TYR A C 1
ATOM 668 O O . TYR A 1 80 ? -17.809 -6.157 11.770 1.00 89.81 80 TYR A O 1
ATOM 676 N N . GLY A 1 81 ? -18.925 -7.189 10.119 1.00 85.50 81 GLY A N 1
ATOM 677 C CA . GLY A 1 81 ? -19.902 -7.894 10.932 1.00 85.50 81 GLY A CA 1
ATOM 678 C C . GLY A 1 81 ? -20.981 -8.464 10.023 1.00 85.50 81 GLY A C 1
ATOM 679 O O . GLY A 1 81 ? -21.099 -8.049 8.871 1.00 85.50 81 GLY A O 1
ATOM 680 N N . ASP A 1 82 ? -21.748 -9.427 10.513 1.00 79.44 82 ASP A N 1
ATOM 681 C CA . ASP A 1 82 ? -22.723 -10.119 9.670 1.00 79.44 82 ASP A CA 1
ATOM 682 C C . ASP A 1 82 ? -24.005 -9.275 9.531 1.00 79.44 82 ASP A C 1
ATOM 684 O O . ASP A 1 82 ? -24.607 -8.856 10.525 1.00 79.44 82 ASP A O 1
ATOM 688 N N . ASP A 1 83 ? -24.392 -8.957 8.289 1.00 66.38 83 ASP A N 1
ATOM 689 C CA . ASP A 1 83 ? -25.437 -7.955 7.993 1.00 66.38 83 ASP A CA 1
ATOM 690 C C . ASP A 1 83 ? -26.861 -8.433 8.351 1.00 66.38 83 ASP A C 1
ATOM 692 O O . ASP A 1 83 ? -27.771 -7.609 8.465 1.00 66.38 83 ASP A O 1
ATOM 696 N N . SER A 1 84 ? -27.044 -9.742 8.606 1.00 63.84 84 SER A N 1
ATOM 697 C CA . SER A 1 84 ? -28.321 -10.353 9.029 1.00 63.84 84 SER A CA 1
ATOM 698 C C . SER A 1 84 ? -28.931 -9.670 10.252 1.00 63.84 84 SER A C 1
ATOM 700 O O . SER A 1 84 ? -30.146 -9.520 10.335 1.00 63.84 84 SER A O 1
ATOM 702 N N . ASP A 1 85 ? -28.075 -9.194 11.159 1.00 61.97 85 ASP A N 1
ATOM 703 C CA . ASP A 1 85 ? -28.468 -8.606 12.441 1.00 61.97 85 ASP A CA 1
ATOM 704 C C . ASP A 1 85 ? -28.193 -7.089 12.471 1.00 61.97 85 ASP A C 1
ATOM 706 O O . ASP A 1 85 ? -28.042 -6.490 13.535 1.00 61.97 85 ASP A O 1
ATOM 710 N N . HIS A 1 86 ? -28.033 -6.459 11.299 1.00 62.62 86 HIS A N 1
ATOM 711 C CA . HIS A 1 86 ? -27.673 -5.042 11.133 1.00 62.62 86 HIS A CA 1
ATOM 712 C C . HIS A 1 86 ? -26.345 -4.609 11.797 1.00 62.62 86 HIS A C 1
ATOM 714 O O . HIS A 1 86 ? -26.082 -3.403 11.912 1.00 62.62 86 HIS A O 1
ATOM 720 N N . LYS A 1 87 ? -25.484 -5.559 12.193 1.00 71.62 87 LYS A N 1
ATOM 721 C CA . LYS A 1 87 ? -24.194 -5.318 12.873 1.00 71.62 87 LYS A CA 1
ATOM 722 C C . LYS A 1 87 ? -23.283 -4.405 12.047 1.00 71.62 87 LYS A C 1
ATOM 724 O O . LYS A 1 87 ? -22.763 -3.424 12.565 1.00 71.62 87 LYS A O 1
ATOM 729 N N . ALA A 1 88 ? -23.167 -4.663 10.744 1.00 74.19 88 ALA A N 1
ATOM 730 C CA . ALA A 1 88 ? -22.399 -3.852 9.794 1.00 74.19 88 ALA A CA 1
ATOM 731 C C . ALA A 1 88 ? -23.252 -2.791 9.059 1.00 74.19 88 ALA A C 1
ATOM 733 O O . ALA A 1 88 ? -22.975 -2.437 7.916 1.00 74.19 88 ALA A O 1
ATOM 734 N N . SER A 1 89 ? -24.303 -2.250 9.685 1.00 78.88 89 SER A N 1
ATOM 735 C CA . SER A 1 89 ? -25.196 -1.278 9.032 1.00 78.88 89 SER A CA 1
ATOM 736 C C . SER A 1 89 ? -24.869 0.185 9.365 1.00 78.88 89 SER A C 1
ATOM 738 O O . SER A 1 89 ? -24.352 0.505 10.435 1.00 78.88 89 SER A O 1
ATOM 740 N N . LYS A 1 90 ? -25.298 1.121 8.500 1.00 77.88 90 LYS A N 1
ATOM 741 C CA . LYS A 1 90 ? -25.269 2.575 8.789 1.00 77.88 90 LYS A CA 1
ATOM 742 C C . LYS A 1 90 ? -26.099 2.976 10.024 1.00 77.88 90 LYS A C 1
ATOM 744 O O . LYS A 1 90 ? -25.913 4.072 10.538 1.00 77.88 90 LYS A O 1
ATOM 749 N N . LYS A 1 91 ? -27.001 2.101 10.492 1.00 77.44 91 LYS A N 1
ATOM 750 C CA . LYS A 1 91 ? -27.836 2.295 11.688 1.00 77.44 91 LYS A CA 1
ATOM 751 C C . LYS A 1 91 ? -27.169 1.785 12.974 1.00 77.44 91 LYS A C 1
ATOM 753 O O . LYS A 1 91 ? -27.666 2.082 14.056 1.00 77.44 91 LYS A O 1
ATOM 758 N N . HIS A 1 92 ? -26.077 1.020 12.884 1.00 79.56 92 HIS A N 1
ATOM 759 C CA . HIS A 1 92 ? -25.431 0.440 14.060 1.00 79.56 92 HIS A CA 1
ATOM 760 C C . HIS A 1 92 ? -24.857 1.542 14.976 1.00 79.56 92 HIS A C 1
ATOM 762 O O . HIS A 1 92 ? -24.187 2.442 14.464 1.00 79.56 92 HIS A O 1
ATOM 768 N N . PRO A 1 93 ? -25.033 1.492 16.314 1.00 76.81 93 PRO A N 1
ATOM 769 C CA . PRO A 1 93 ? -24.626 2.586 17.202 1.00 76.81 93 PRO A CA 1
ATOM 770 C C . PRO A 1 93 ? -23.144 2.978 17.113 1.00 76.81 93 PRO A C 1
ATOM 772 O O . PRO A 1 93 ? -22.833 4.164 17.169 1.00 76.81 93 PRO A O 1
ATOM 775 N N . VAL A 1 94 ? -22.231 2.022 16.891 1.00 77.88 94 VAL A N 1
ATOM 776 C CA . VAL A 1 94 ? -20.794 2.312 16.674 1.00 77.88 94 VAL A CA 1
ATOM 777 C C . VAL A 1 94 ? -20.564 3.069 15.359 1.00 77.88 94 VAL A C 1
ATOM 779 O O . VAL A 1 94 ? -19.794 4.025 15.320 1.00 77.88 94 VAL A O 1
ATOM 782 N N . VAL A 1 95 ? -21.262 2.681 14.288 1.00 81.31 95 VAL A N 1
ATOM 783 C CA . VAL A 1 95 ? -21.171 3.332 12.970 1.00 81.31 95 VAL A CA 1
ATOM 784 C C . VAL A 1 95 ? -21.745 4.746 13.043 1.00 81.31 95 VAL A C 1
ATOM 786 O O . VAL A 1 95 ? -21.106 5.696 12.593 1.00 81.31 95 VAL A O 1
ATOM 789 N N . ALA A 1 96 ? -22.908 4.901 13.681 1.00 80.31 96 ALA A N 1
ATOM 790 C CA . ALA A 1 96 ? -23.523 6.195 13.945 1.00 80.31 96 ALA A CA 1
ATOM 791 C C . ALA A 1 96 ? -22.581 7.097 14.764 1.00 80.31 96 ALA A C 1
ATOM 793 O O . ALA A 1 96 ? -22.309 8.220 14.343 1.00 80.31 96 ALA A O 1
ATOM 794 N N . PHE A 1 97 ? -22.010 6.586 15.861 1.00 77.62 97 PHE A N 1
ATOM 795 C CA . PHE A 1 97 ? -21.055 7.304 16.710 1.00 77.62 97 PHE A CA 1
ATOM 796 C C . PHE A 1 97 ? -19.813 7.785 15.946 1.00 77.62 97 PHE A C 1
ATOM 798 O O . PHE A 1 97 ? -19.459 8.953 16.060 1.00 77.62 97 PHE A O 1
ATOM 805 N N . LEU A 1 98 ? -19.182 6.927 15.135 1.00 78.06 98 LEU A N 1
ATOM 806 C CA . LEU A 1 98 ? -17.993 7.292 14.351 1.00 78.06 98 LEU A CA 1
ATOM 807 C C . LEU A 1 98 ? -18.313 8.253 13.195 1.00 78.06 98 LEU A C 1
ATOM 809 O O . LEU A 1 98 ? -17.502 9.114 12.863 1.00 78.06 98 LEU A O 1
ATOM 813 N N . SER A 1 99 ? -19.493 8.121 12.577 1.00 78.44 99 SER A N 1
ATOM 814 C CA . SER A 1 99 ? -19.937 9.010 11.494 1.00 78.44 99 SER A CA 1
ATOM 815 C C . SER A 1 99 ? -20.316 10.415 11.982 1.00 78.44 99 SER A C 1
ATOM 817 O O . SER A 1 99 ? -20.157 11.390 11.235 1.00 78.44 99 SER A O 1
ATOM 819 N N . LYS A 1 100 ? -20.786 10.516 13.233 1.00 73.12 100 LYS A N 1
ATOM 820 C CA . LYS A 1 100 ? -21.133 11.760 13.920 1.00 73.12 100 LYS A CA 1
ATOM 821 C C . LYS A 1 100 ? -19.868 12.567 14.244 1.00 73.12 100 LYS A C 1
ATOM 823 O O . LYS A 1 100 ? -18.811 12.010 14.528 1.00 73.12 100 LYS A O 1
ATOM 828 N N . ASP A 1 101 ? -19.977 13.892 14.154 1.00 68.81 101 ASP A N 1
ATOM 829 C CA . ASP A 1 101 ? -18.907 14.874 14.400 1.00 68.81 101 ASP A CA 1
ATOM 830 C C . ASP A 1 101 ? -17.601 14.644 13.594 1.00 68.81 101 ASP A C 1
ATOM 832 O O . ASP A 1 101 ? -16.568 15.215 13.920 1.00 68.81 101 ASP A O 1
ATOM 836 N N . ASN A 1 102 ? -17.629 13.820 12.532 1.00 71.25 102 ASN A N 1
ATOM 837 C CA . ASN A 1 102 ? -16.450 13.370 11.773 1.00 71.25 102 ASN A CA 1
ATOM 838 C C . ASN A 1 102 ? -15.334 12.767 12.658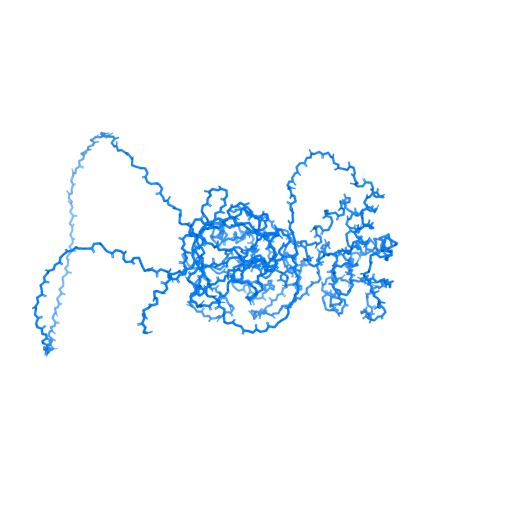 1.00 71.25 102 ASN A C 1
ATOM 840 O O . ASN A 1 102 ? -14.150 13.023 12.442 1.00 71.25 102 ASN A O 1
ATOM 844 N N . ARG A 1 103 ? -15.706 11.927 13.633 1.00 72.44 103 ARG A N 1
ATOM 845 C CA . ARG A 1 103 ? -14.775 11.322 14.607 1.00 72.44 103 ARG A CA 1
ATOM 846 C C . ARG A 1 103 ? -13.736 10.361 14.018 1.00 72.44 103 ARG A C 1
ATOM 848 O O . ARG A 1 103 ? -12.868 9.927 14.756 1.00 72.44 103 ARG A O 1
ATOM 855 N N . ALA A 1 104 ? -13.782 10.055 12.723 1.00 76.94 104 ALA A N 1
ATOM 856 C CA . ALA A 1 104 ? -12.755 9.318 11.982 1.00 76.94 104 ALA A CA 1
ATOM 857 C C . ALA A 1 104 ? -12.430 10.027 10.650 1.00 76.94 104 ALA A C 1
ATOM 859 O O . ALA A 1 104 ? -13.210 10.841 10.161 1.00 76.94 104 ALA A O 1
ATOM 860 N N . LYS A 1 105 ? -11.294 9.704 10.024 1.00 79.38 105 LYS A N 1
ATOM 861 C CA . LYS A 1 105 ? -10.901 10.237 8.701 1.00 79.38 105 LYS A CA 1
ATOM 862 C C . LYS A 1 105 ? -11.794 9.714 7.580 1.00 79.38 105 LYS A C 1
ATOM 864 O O . LYS A 1 105 ? -12.128 10.434 6.646 1.00 79.38 105 LYS A O 1
ATOM 869 N N . SER A 1 106 ? -12.136 8.431 7.657 1.00 86.00 106 SER A N 1
ATOM 870 C CA . SER A 1 106 ? -13.003 7.737 6.703 1.00 86.00 106 SER A CA 1
ATOM 871 C C . SER A 1 106 ? -13.538 6.453 7.328 1.00 86.00 106 SER A C 1
ATOM 873 O O . SER A 1 106 ? -12.842 5.831 8.137 1.00 86.00 106 SER A O 1
ATOM 875 N N . LEU A 1 107 ? -14.750 6.062 6.930 1.00 88.00 107 LEU A N 1
ATOM 876 C CA . LEU A 1 107 ? -15.412 4.853 7.402 1.00 88.00 107 LEU A CA 1
ATOM 877 C C . LEU A 1 107 ? -15.746 3.942 6.219 1.00 88.00 107 LEU A C 1
ATOM 879 O O . LEU A 1 107 ? -16.486 4.336 5.313 1.00 88.00 107 LEU A O 1
ATOM 883 N N . ALA A 1 108 ? -15.209 2.728 6.251 1.00 90.00 108 ALA A N 1
ATOM 884 C CA . ALA A 1 108 ? -15.442 1.687 5.261 1.00 90.00 108 ALA A CA 1
ATOM 885 C C . ALA A 1 108 ? -16.161 0.505 5.925 1.00 90.00 108 ALA A C 1
ATOM 887 O O . ALA A 1 108 ? -15.772 0.069 7.006 1.00 90.00 108 ALA A O 1
ATOM 888 N N . ILE A 1 109 ? -17.216 -0.007 5.295 1.00 90.69 109 ILE A N 1
ATOM 889 C CA . ILE A 1 109 ? -18.038 -1.101 5.824 1.00 90.69 109 ILE A CA 1
ATOM 890 C C . ILE A 1 109 ? -17.987 -2.292 4.871 1.00 90.69 109 ILE A C 1
ATOM 892 O O . ILE A 1 109 ? -18.511 -2.220 3.756 1.00 90.69 109 ILE A O 1
ATOM 896 N N . PHE A 1 110 ? -17.426 -3.406 5.335 1.00 90.81 110 PHE A N 1
ATOM 897 C CA . PHE A 1 110 ? -17.533 -4.695 4.666 1.00 90.81 110 PHE A CA 1
ATOM 898 C C . PHE A 1 110 ? -18.823 -5.399 5.108 1.00 90.81 110 PHE A C 1
ATOM 900 O O . PHE A 1 110 ? -18.893 -5.994 6.184 1.00 90.81 110 PHE A O 1
ATOM 907 N N . LYS A 1 111 ? -19.859 -5.297 4.271 1.00 85.50 111 LYS A N 1
ATOM 908 C CA . LYS A 1 111 ? -21.187 -5.882 4.521 1.00 85.50 111 LYS A CA 1
ATOM 909 C C . LYS A 1 111 ? -21.294 -7.411 4.395 1.00 85.50 111 LYS A C 1
ATOM 911 O O . LYS A 1 111 ? -22.063 -7.969 5.167 1.00 85.50 111 LYS A O 1
ATOM 916 N N . PRO A 1 112 ? -20.596 -8.114 3.475 1.00 87.06 112 PRO A N 1
ATOM 917 C CA . PRO A 1 112 ? -20.844 -9.546 3.241 1.00 87.06 112 PRO A CA 1
ATOM 918 C C . PRO A 1 112 ? -20.572 -10.506 4.417 1.00 87.06 112 PRO A C 1
ATOM 920 O O . PRO A 1 112 ? -20.788 -11.705 4.272 1.00 87.06 112 PRO A O 1
ATOM 923 N N . GLY A 1 113 ? -20.120 -10.011 5.573 1.00 86.44 113 GLY A N 1
ATOM 924 C CA . GLY A 1 113 ? -19.953 -10.803 6.791 1.00 86.44 113 GLY A CA 1
ATOM 925 C C . GLY A 1 113 ? -18.612 -11.529 6.898 1.00 86.44 113 GLY A C 1
ATOM 926 O O . GLY A 1 113 ? -17.842 -11.650 5.943 1.00 86.44 113 GLY A O 1
ATOM 927 N N . PHE A 1 114 ? -18.297 -12.013 8.096 1.00 89.56 114 PHE A N 1
ATOM 928 C CA . PHE A 1 114 ? -16.988 -12.604 8.379 1.00 89.56 114 PHE A CA 1
ATOM 929 C C . PHE A 1 114 ? -16.749 -13.919 7.623 1.00 89.56 114 PHE A C 1
ATOM 931 O O . PHE A 1 114 ? -15.608 -14.222 7.282 1.00 89.56 114 PHE A O 1
ATOM 938 N N . ALA A 1 115 ? -17.806 -14.675 7.306 1.00 89.62 115 ALA A N 1
ATOM 939 C CA . ALA A 1 115 ? -17.697 -15.914 6.535 1.00 89.62 115 ALA A CA 1
ATOM 940 C C . ALA A 1 115 ? -17.001 -15.698 5.176 1.00 89.62 115 ALA A C 1
ATOM 942 O O . ALA A 1 115 ? -16.074 -16.434 4.845 1.00 89.62 115 ALA A O 1
ATOM 943 N N . VAL A 1 116 ? -17.367 -14.633 4.453 1.00 90.38 116 VAL A N 1
ATOM 944 C CA . VAL A 1 116 ? -16.779 -14.291 3.145 1.00 90.38 116 VAL A CA 1
ATOM 945 C C . VAL A 1 116 ? -15.317 -13.850 3.283 1.00 90.38 116 VAL A C 1
ATOM 947 O O . VAL A 1 116 ? -14.481 -14.225 2.463 1.00 90.38 116 VAL A O 1
ATOM 950 N N . LEU A 1 117 ? -14.966 -13.108 4.343 1.00 89.88 117 LEU A N 1
ATOM 951 C CA . LEU A 1 117 ? -13.565 -12.748 4.618 1.00 89.88 117 LEU A CA 1
ATOM 952 C C . LEU A 1 117 ? -12.710 -13.966 4.971 1.00 89.88 117 LEU A C 1
ATOM 954 O O . LEU A 1 117 ? -11.570 -14.060 4.523 1.00 89.88 117 LEU A O 1
ATOM 958 N N . LYS A 1 118 ? -13.261 -14.901 5.749 1.00 90.75 118 LYS A N 1
ATOM 959 C CA . LYS A 1 118 ? -12.596 -16.151 6.126 1.00 90.75 118 LYS A CA 1
ATOM 960 C C . LYS A 1 118 ? -12.349 -17.050 4.914 1.00 90.75 118 LYS A C 1
ATOM 962 O O . LYS A 1 118 ? -11.308 -17.695 4.856 1.00 90.75 118 LYS A O 1
ATOM 967 N N . GLU A 1 119 ? -13.288 -17.107 3.973 1.00 90.44 119 GLU A N 1
ATOM 968 C CA . GLU A 1 119 ? -13.142 -17.873 2.732 1.00 90.44 119 GLU A CA 1
ATOM 969 C C . GLU A 1 119 ? -12.111 -17.236 1.787 1.00 90.44 119 GLU A C 1
ATOM 971 O O . GLU A 1 119 ? -11.228 -17.929 1.288 1.00 90.44 119 GLU A O 1
ATOM 976 N N . ALA A 1 120 ? -12.166 -15.913 1.599 1.00 87.44 120 ALA A N 1
ATOM 977 C CA . ALA A 1 120 ? -11.246 -15.192 0.717 1.00 87.44 120 ALA A CA 1
ATOM 978 C C . ALA A 1 120 ? -9.813 -15.079 1.278 1.00 87.44 120 ALA A C 1
ATOM 980 O O . ALA A 1 120 ? -8.843 -15.191 0.529 1.00 87.44 120 ALA A O 1
ATOM 981 N N . PHE A 1 121 ? -9.667 -14.854 2.589 1.00 88.94 121 PHE A N 1
ATOM 982 C CA . PHE A 1 121 ? -8.384 -14.600 3.256 1.00 88.94 121 PHE A CA 1
ATOM 983 C C . PHE A 1 121 ? -8.246 -15.394 4.571 1.00 88.94 121 PHE A C 1
ATOM 985 O O . PHE A 1 121 ? -8.080 -14.804 5.646 1.00 88.94 121 PHE A O 1
ATOM 992 N N . PRO A 1 122 ? -8.257 -16.741 4.530 1.00 89.44 122 PRO A N 1
ATOM 993 C CA . PRO A 1 122 ? -8.172 -17.573 5.736 1.00 89.44 122 PRO A CA 1
ATOM 994 C C . PRO A 1 122 ? -6.890 -17.316 6.543 1.00 89.44 122 PRO A C 1
ATOM 996 O O . PRO A 1 122 ? -6.899 -17.391 7.769 1.00 89.44 122 PRO A O 1
ATOM 999 N N . PHE A 1 123 ? -5.801 -16.936 5.871 1.00 87.69 123 PHE A N 1
ATOM 1000 C CA . PHE A 1 123 ? -4.512 -16.586 6.477 1.00 87.69 123 PHE A CA 1
ATOM 1001 C C . PHE A 1 123 ? -4.517 -15.275 7.288 1.00 87.69 123 PHE A C 1
ATOM 1003 O O . PHE A 1 123 ? -3.604 -15.049 8.093 1.00 87.69 123 PHE A O 1
ATOM 1010 N N . LEU A 1 124 ? -5.539 -14.428 7.096 1.00 87.94 124 LEU A N 1
ATOM 1011 C CA . LEU A 1 124 ? -5.804 -13.246 7.917 1.00 87.94 124 LEU A CA 1
ATOM 1012 C C . LEU A 1 124 ? -6.705 -13.535 9.122 1.00 87.94 124 LEU A C 1
ATOM 1014 O O . LEU A 1 124 ? -6.963 -12.621 9.899 1.00 87.94 124 LEU A O 1
ATOM 1018 N N . CYS A 1 125 ? -7.181 -14.764 9.310 1.00 89.44 125 CYS A N 1
ATOM 1019 C CA . CYS A 1 125 ? -7.992 -15.133 10.465 1.00 89.44 125 CYS A CA 1
ATOM 1020 C C . CYS A 1 125 ? -7.125 -15.682 11.611 1.00 89.44 125 CYS A C 1
ATOM 1022 O O . CYS A 1 125 ? -6.158 -16.408 11.391 1.00 89.44 125 CYS A O 1
ATOM 1024 N N . THR A 1 126 ? -7.486 -15.364 12.854 1.00 85.94 126 THR A N 1
ATOM 1025 C CA . THR A 1 126 ? -6.797 -15.819 14.068 1.00 85.94 126 THR A CA 1
ATOM 1026 C C . THR A 1 126 ? -7.783 -16.097 15.203 1.00 85.94 126 THR A C 1
ATOM 1028 O O . THR A 1 126 ? -8.839 -15.473 15.295 1.00 85.94 126 THR A O 1
ATOM 1031 N N . ALA A 1 127 ? -7.426 -17.030 16.087 1.00 84.31 127 ALA A N 1
ATOM 1032 C CA . ALA A 1 127 ? -8.073 -17.224 17.388 1.00 84.31 127 ALA A CA 1
ATOM 1033 C C . ALA A 1 127 ? -7.287 -16.547 18.534 1.00 84.31 127 ALA A C 1
ATOM 1035 O O . ALA A 1 127 ? -7.770 -16.448 19.661 1.00 84.31 127 ALA A O 1
ATOM 1036 N N . SER A 1 128 ? -6.062 -16.070 18.271 1.00 79.00 128 SER A N 1
ATOM 1037 C CA . SER A 1 128 ? -5.228 -15.414 19.280 1.00 79.00 128 SER A CA 1
ATOM 1038 C C . SER A 1 128 ? -5.696 -13.985 19.532 1.00 79.00 128 SER A C 1
ATOM 1040 O O . SER A 1 128 ? -5.499 -13.107 18.700 1.00 79.00 128 SER A O 1
ATOM 1042 N N . ILE A 1 129 ? -6.225 -13.748 20.733 1.00 66.75 129 ILE A N 1
ATOM 1043 C CA . ILE A 1 129 ? -6.616 -12.418 21.233 1.00 66.75 129 ILE A CA 1
ATOM 1044 C C . ILE A 1 129 ? -5.381 -11.604 21.679 1.00 66.75 129 ILE A C 1
ATOM 1046 O O . ILE A 1 129 ? -5.470 -10.398 21.903 1.00 66.75 129 ILE A O 1
ATOM 1050 N N . LYS A 1 130 ? -4.197 -12.232 21.792 1.00 57.34 130 LYS A N 1
ATOM 1051 C CA . LYS A 1 130 ? -2.943 -11.500 22.019 1.00 57.34 130 LYS A CA 1
ATOM 1052 C C . LYS A 1 130 ? -2.640 -10.645 20.789 1.00 57.34 130 LYS A C 1
ATOM 1054 O O . LYS A 1 130 ? -2.367 -11.184 19.714 1.00 57.34 130 LYS A O 1
ATOM 1059 N N . ALA A 1 131 ? -2.659 -9.326 20.969 1.00 49.38 131 ALA A N 1
ATOM 1060 C CA . ALA A 1 131 ? -2.162 -8.385 19.978 1.00 49.38 131 ALA A CA 1
ATOM 1061 C C . ALA A 1 131 ? -0.707 -8.724 19.590 1.00 49.38 131 ALA A C 1
ATOM 1063 O O . ALA A 1 131 ? 0.063 -9.205 20.420 1.00 49.38 131 ALA A O 1
ATOM 1064 N N . ASN A 1 132 ? -0.337 -8.404 18.345 1.00 50.94 132 ASN A N 1
ATOM 1065 C CA . ASN A 1 132 ? 1.031 -8.445 17.791 1.00 50.94 132 ASN A CA 1
ATOM 1066 C C . ASN A 1 132 ? 1.530 -9.752 17.143 1.00 50.94 132 ASN A C 1
ATOM 1068 O O . ASN A 1 132 ? 2.734 -9.919 16.968 1.00 50.94 132 ASN A O 1
ATOM 1072 N N . ALA A 1 133 ? 0.645 -10.602 16.613 1.00 56.97 133 ALA A N 1
ATOM 1073 C CA . ALA A 1 133 ? 1.013 -11.435 15.458 1.00 56.97 133 ALA A CA 1
ATOM 1074 C C . ALA A 1 133 ? 1.036 -10.570 14.174 1.00 56.97 133 ALA A C 1
ATOM 1076 O O . ALA A 1 133 ? 0.159 -10.682 13.316 1.00 56.97 133 ALA A O 1
ATOM 1077 N N . SER A 1 134 ? 1.986 -9.632 14.062 1.00 65.00 134 SER A N 1
ATOM 1078 C CA . SER A 1 134 ? 2.091 -8.739 12.898 1.00 65.00 134 SER A CA 1
ATOM 1079 C C . SER A 1 134 ? 2.709 -9.457 11.698 1.00 65.00 134 SER A C 1
ATOM 1081 O O . SER A 1 134 ? 3.925 -9.431 11.508 1.00 65.00 134 SER A O 1
ATOM 1083 N N . LYS A 1 135 ? 1.861 -10.071 10.869 1.00 76.56 135 LYS A N 1
ATOM 1084 C CA . LYS A 1 135 ? 2.239 -10.549 9.533 1.00 76.56 135 LYS A CA 1
ATOM 1085 C C . LYS A 1 135 ? 2.442 -9.356 8.597 1.00 76.56 135 LYS A C 1
ATOM 1087 O O . LYS A 1 135 ? 1.553 -8.516 8.469 1.00 76.56 135 LYS A O 1
ATOM 1092 N N . ARG A 1 136 ? 3.598 -9.283 7.934 1.00 81.75 136 ARG A N 1
ATOM 1093 C CA . ARG A 1 136 ? 3.829 -8.360 6.813 1.00 81.75 136 ARG A CA 1
ATOM 1094 C C . ARG A 1 136 ? 3.518 -9.091 5.512 1.00 81.75 136 ARG A C 1
ATOM 1096 O O . ARG A 1 136 ? 3.902 -10.242 5.357 1.00 81.75 136 ARG A O 1
ATOM 1103 N N . PHE A 1 137 ? 2.852 -8.417 4.585 1.00 89.25 137 PHE A N 1
ATOM 1104 C CA . PHE A 1 137 ? 2.572 -8.933 3.247 1.00 89.25 137 PHE A CA 1
ATOM 1105 C C . PHE A 1 137 ? 3.149 -7.968 2.200 1.00 89.25 137 PHE A C 1
ATOM 1107 O O . PHE A 1 137 ? 3.163 -6.758 2.449 1.00 89.25 137 PHE A O 1
ATOM 1114 N N . PRO A 1 138 ? 3.609 -8.451 1.031 1.00 93.25 138 PRO A N 1
ATOM 1115 C CA . PRO A 1 138 ? 3.920 -7.573 -0.093 1.00 93.25 138 PRO A CA 1
ATOM 1116 C C . PRO A 1 138 ? 2.674 -6.797 -0.544 1.00 93.25 138 PRO A C 1
ATOM 1118 O O . PRO A 1 138 ? 1.538 -7.242 -0.371 1.00 93.25 138 PRO A O 1
ATOM 1121 N N . ALA A 1 139 ? 2.886 -5.631 -1.151 1.00 92.50 139 ALA A N 1
ATOM 1122 C CA . ALA A 1 139 ? 1.809 -4.730 -1.541 1.00 92.50 139 ALA A CA 1
ATOM 1123 C C . ALA A 1 139 ? 0.981 -5.321 -2.692 1.00 92.50 139 ALA A C 1
ATOM 1125 O O . ALA A 1 139 ? 1.523 -5.631 -3.753 1.00 92.50 139 ALA A O 1
ATOM 1126 N N . ALA A 1 140 ? -0.332 -5.456 -2.498 1.00 93.38 140 ALA A N 1
ATOM 1127 C CA . ALA A 1 140 ? -1.239 -6.078 -3.463 1.00 93.38 140 ALA A CA 1
ATOM 1128 C C . ALA A 1 140 ? -1.636 -5.107 -4.590 1.00 93.38 140 ALA A C 1
ATOM 1130 O O . ALA A 1 140 ? -2.691 -4.471 -4.544 1.00 93.38 140 ALA A O 1
ATOM 1131 N N . ILE A 1 141 ? -0.776 -4.980 -5.605 1.00 95.25 141 ILE A N 1
ATOM 1132 C CA . ILE A 1 141 ? -0.980 -4.107 -6.773 1.00 95.25 141 ILE A CA 1
ATOM 1133 C C . ILE A 1 141 ? -2.211 -4.541 -7.577 1.00 95.25 141 ILE A C 1
ATOM 1135 O O . ILE A 1 141 ? -3.051 -3.710 -7.922 1.00 95.25 141 ILE A O 1
ATOM 1139 N N . VAL A 1 142 ? -2.351 -5.841 -7.829 1.00 93.94 142 VAL A N 1
ATOM 1140 C CA . VAL A 1 142 ? -3.589 -6.455 -8.322 1.00 93.94 142 VAL A CA 1
ATOM 1141 C C . VAL A 1 142 ? -3.903 -7.618 -7.382 1.00 93.94 142 VAL A C 1
ATOM 1143 O O . VAL A 1 142 ? -3.195 -8.625 -7.442 1.00 93.94 142 VAL A O 1
ATOM 1146 N N . PRO A 1 143 ? -4.891 -7.493 -6.477 1.00 88.50 143 PRO A N 1
ATOM 1147 C CA . PRO A 1 143 ? -5.224 -8.542 -5.515 1.00 88.50 143 PRO A CA 1
ATOM 1148 C C . PRO A 1 143 ? -5.406 -9.915 -6.175 1.00 88.50 143 PRO A C 1
ATOM 1150 O O . PRO A 1 143 ? -5.968 -10.026 -7.262 1.00 88.50 143 PRO A O 1
ATOM 1153 N N . GLY A 1 144 ? -4.851 -10.958 -5.552 1.00 90.06 144 GLY A N 1
ATOM 1154 C CA . GLY A 1 144 ? -4.872 -12.327 -6.079 1.00 90.06 144 GLY A CA 1
ATOM 1155 C C . GLY A 1 144 ? -3.958 -12.597 -7.285 1.00 90.06 144 GLY A C 1
ATOM 1156 O O . GLY A 1 144 ? -3.850 -13.752 -7.688 1.00 90.06 144 GLY A O 1
ATOM 1157 N N . LEU A 1 145 ? -3.279 -11.585 -7.848 1.00 96.44 145 LEU A N 1
ATOM 1158 C CA . LEU A 1 145 ? -2.417 -11.746 -9.027 1.00 96.44 145 LEU A CA 1
ATOM 1159 C C . LEU A 1 145 ? -1.034 -11.101 -8.903 1.00 96.44 145 LEU A C 1
ATOM 1161 O O . LEU A 1 145 ? -0.044 -11.790 -9.108 1.00 96.44 145 LEU A O 1
ATOM 1165 N N . LEU A 1 146 ? -0.938 -9.797 -8.644 1.00 98.19 146 LEU A N 1
ATOM 1166 C CA . LEU A 1 146 ? 0.319 -9.050 -8.730 1.00 98.19 146 LEU A CA 1
ATOM 1167 C C . LEU A 1 146 ? 0.656 -8.380 -7.403 1.00 98.19 146 LEU A C 1
ATOM 1169 O O . LEU A 1 146 ? -0.069 -7.502 -6.927 1.00 98.19 146 LEU A O 1
ATOM 1173 N N . TYR A 1 147 ? 1.808 -8.756 -6.863 1.00 98.00 147 TYR A N 1
ATOM 1174 C CA . TYR A 1 147 ? 2.343 -8.278 -5.600 1.00 98.00 147 TYR A CA 1
ATOM 1175 C C . TYR A 1 147 ? 3.690 -7.581 -5.812 1.00 98.00 147 TYR A C 1
ATOM 1177 O O . TYR A 1 147 ? 4.520 -8.048 -6.590 1.00 98.00 147 TYR A O 1
ATOM 1185 N N . LEU A 1 148 ? 3.913 -6.474 -5.101 1.00 97.94 148 LEU A N 1
ATOM 1186 C CA . LEU A 1 148 ? 5.148 -5.689 -5.133 1.00 97.94 148 LEU A CA 1
ATOM 1187 C C . LEU A 1 148 ? 5.841 -5.726 -3.766 1.00 97.94 148 LEU A C 1
ATOM 1189 O O . LEU A 1 148 ? 5.265 -5.314 -2.755 1.00 97.94 148 LEU A O 1
ATOM 1193 N N . GLY A 1 149 ? 7.091 -6.184 -3.740 1.00 96.00 149 GLY A N 1
ATOM 1194 C CA . GLY A 1 149 ? 7.881 -6.322 -2.514 1.00 96.00 149 GLY A CA 1
ATOM 1195 C C . GLY A 1 149 ? 9.332 -5.862 -2.651 1.00 96.00 149 GLY A C 1
ATOM 1196 O O . GLY A 1 149 ? 9.790 -5.508 -3.741 1.00 96.00 149 GLY A O 1
ATOM 1197 N N . GLY A 1 150 ? 10.036 -5.858 -1.518 1.00 95.31 150 GLY A N 1
ATOM 1198 C CA . GLY A 1 150 ? 11.497 -5.845 -1.466 1.00 95.31 150 GLY A CA 1
ATOM 1199 C C . GLY A 1 150 ? 12.052 -7.269 -1.397 1.00 95.31 150 GLY A C 1
ATOM 1200 O O . GLY A 1 150 ? 11.340 -8.239 -1.666 1.00 95.31 150 GLY A O 1
ATOM 1201 N N . TRP A 1 151 ? 13.328 -7.388 -1.039 1.00 95.69 151 TRP A N 1
ATOM 1202 C CA . TRP A 1 151 ? 14.008 -8.671 -0.856 1.00 95.69 151 TRP A CA 1
ATOM 1203 C C . TRP A 1 151 ? 13.394 -9.502 0.282 1.00 95.69 151 TRP A C 1
ATOM 1205 O O . TRP A 1 151 ? 13.210 -10.706 0.140 1.00 95.69 151 TRP A O 1
ATOM 1215 N N . ASP A 1 152 ? 12.959 -8.832 1.352 1.00 93.31 152 ASP A N 1
ATOM 1216 C CA . ASP A 1 152 ? 12.258 -9.412 2.502 1.00 93.31 152 ASP A CA 1
ATOM 1217 C C . ASP A 1 152 ? 11.036 -10.257 2.098 1.00 93.31 152 ASP A C 1
ATOM 1219 O O . ASP A 1 152 ? 10.878 -11.397 2.529 1.00 93.31 152 ASP A O 1
ATOM 1223 N N . ALA A 1 153 ? 10.199 -9.736 1.199 1.00 93.75 153 ALA A N 1
ATOM 1224 C CA . ALA A 1 153 ? 9.027 -10.450 0.696 1.00 93.75 153 ALA A CA 1
ATOM 1225 C C . ALA A 1 153 ? 9.377 -11.652 -0.204 1.00 93.75 153 ALA A C 1
ATOM 1227 O O . ALA A 1 153 ? 8.554 -12.555 -0.377 1.00 93.75 153 ALA A O 1
ATOM 1228 N N . ALA A 1 154 ? 10.570 -11.659 -0.804 1.00 95.25 154 ALA A N 1
ATOM 1229 C CA . ALA A 1 154 ? 11.042 -12.733 -1.673 1.00 95.25 154 ALA A CA 1
ATOM 1230 C C . ALA A 1 154 ? 11.669 -13.900 -0.893 1.00 95.25 154 ALA A C 1
ATOM 1232 O O . ALA A 1 154 ? 11.662 -15.029 -1.385 1.00 95.25 154 ALA A O 1
ATOM 1233 N N . GLU A 1 155 ? 12.132 -13.659 0.333 1.00 94.69 155 GLU A N 1
ATOM 1234 C CA . GLU A 1 155 ? 12.607 -14.700 1.254 1.00 94.69 155 GLU A CA 1
ATOM 1235 C C . GLU A 1 155 ? 11.483 -15.270 2.141 1.00 94.69 155 GLU A C 1
ATOM 1237 O O . GLU A 1 155 ? 11.575 -16.415 2.585 1.00 94.69 155 GLU A O 1
ATOM 1242 N N . ASP A 1 156 ? 10.382 -14.533 2.349 1.00 93.50 156 ASP A N 1
ATOM 1243 C CA . ASP A 1 156 ? 9.231 -15.002 3.136 1.00 93.50 156 ASP A CA 1
ATOM 1244 C C . ASP A 1 156 ? 8.355 -16.028 2.379 1.00 93.50 156 ASP A C 1
ATOM 1246 O O . ASP A 1 156 ? 7.300 -15.729 1.804 1.00 93.50 156 ASP A O 1
ATOM 1250 N N . GLY A 1 157 ? 8.803 -17.285 2.410 1.00 93.56 157 GLY A N 1
ATOM 1251 C CA . GLY A 1 157 ? 8.092 -18.432 1.844 1.00 93.56 157 GLY A CA 1
ATOM 1252 C C . GLY A 1 157 ? 6.720 -18.716 2.479 1.00 93.56 157 GLY A C 1
ATOM 1253 O O . GLY A 1 157 ? 5.861 -19.298 1.813 1.00 93.56 157 GLY A O 1
ATOM 1254 N N . GLU A 1 158 ? 6.472 -18.286 3.724 1.00 92.12 158 GLU A N 1
ATOM 1255 C CA . GLU A 1 158 ? 5.174 -18.470 4.389 1.00 92.12 158 GLU A CA 1
ATOM 1256 C C . GLU A 1 158 ? 4.125 -17.563 3.733 1.00 92.12 158 GLU A C 1
ATOM 1258 O O . GLU A 1 158 ? 3.087 -18.045 3.272 1.00 92.12 158 GLU A O 1
ATOM 1263 N N . ARG A 1 159 ? 4.424 -16.265 3.576 1.00 92.06 159 ARG A N 1
ATOM 1264 C CA . ARG A 1 159 ? 3.508 -15.315 2.909 1.00 92.06 159 ARG A CA 1
ATOM 1265 C C . ARG A 1 159 ? 3.351 -15.637 1.428 1.00 92.06 159 ARG A C 1
ATOM 1267 O O . ARG A 1 159 ? 2.263 -15.469 0.882 1.00 92.06 159 ARG A O 1
ATOM 1274 N N . GLN A 1 160 ? 4.390 -16.158 0.774 1.00 94.81 160 GLN A N 1
ATOM 1275 C CA . GLN A 1 160 ? 4.281 -16.659 -0.601 1.00 94.81 160 GLN A CA 1
ATOM 1276 C C . GLN A 1 160 ? 3.297 -17.829 -0.714 1.00 94.81 160 GLN A C 1
ATOM 1278 O O . GLN A 1 160 ? 2.517 -17.889 -1.667 1.00 94.81 160 GLN A O 1
ATOM 1283 N N . GLN A 1 161 ? 3.283 -18.745 0.258 1.00 93.38 161 GLN A N 1
ATOM 1284 C CA . GLN A 1 161 ? 2.297 -19.820 0.295 1.00 93.38 161 GLN A CA 1
ATOM 1285 C C . GLN A 1 161 ? 0.881 -19.288 0.560 1.00 93.38 161 GLN A C 1
ATOM 1287 O O . GLN A 1 161 ? -0.033 -19.671 -0.173 1.00 93.38 161 GLN A O 1
ATOM 1292 N N . GLU A 1 162 ? 0.711 -18.402 1.546 1.00 92.81 162 GLU A N 1
ATOM 1293 C CA . GLU A 1 162 ? -0.581 -17.801 1.918 1.00 92.81 162 GLU A CA 1
ATOM 1294 C C . GLU A 1 162 ? -1.228 -17.010 0.772 1.00 92.81 162 GLU A C 1
ATOM 1296 O O . GLU A 1 162 ? -2.432 -17.116 0.552 1.00 92.81 162 GLU A O 1
ATOM 1301 N N . LEU A 1 163 ? -0.429 -16.272 -0.003 1.00 93.06 163 LEU A N 1
ATOM 1302 C CA . LEU A 1 163 ? -0.889 -15.465 -1.140 1.00 93.06 163 LEU A CA 1
ATOM 1303 C C . LEU A 1 163 ? -0.983 -16.245 -2.466 1.00 93.06 163 LEU A C 1
ATOM 1305 O O . LEU A 1 163 ? -1.172 -15.641 -3.519 1.00 93.06 163 LEU A O 1
ATOM 1309 N N . ASN A 1 164 ? -0.812 -17.573 -2.440 1.00 94.94 164 ASN A N 1
ATOM 1310 C CA . ASN A 1 164 ? -0.726 -18.435 -3.627 1.00 94.94 164 ASN A CA 1
ATOM 1311 C C . ASN A 1 164 ? 0.283 -17.936 -4.688 1.00 94.94 164 ASN A C 1
ATOM 1313 O O . ASN A 1 164 ? 0.073 -18.067 -5.898 1.00 94.94 164 ASN A O 1
ATOM 1317 N N . ILE A 1 165 ? 1.406 -17.370 -4.237 1.00 97.38 165 ILE A N 1
ATOM 1318 C CA . ILE A 1 165 ? 2.506 -16.980 -5.115 1.00 97.38 165 ILE A CA 1
ATOM 1319 C C . ILE A 1 165 ? 3.176 -18.261 -5.625 1.00 97.38 165 ILE A C 1
ATOM 1321 O O . ILE A 1 165 ? 3.660 -19.104 -4.862 1.00 97.38 165 ILE A O 1
ATOM 1325 N N . ARG A 1 166 ? 3.164 -18.429 -6.950 1.00 98.06 166 ARG A N 1
ATOM 1326 C CA . ARG A 1 166 ? 3.843 -19.530 -7.665 1.00 98.06 166 ARG A CA 1
ATOM 1327 C C . ARG A 1 166 ? 4.880 -19.022 -8.652 1.00 98.06 166 ARG A C 1
ATOM 1329 O O . ARG A 1 166 ? 5.535 -19.822 -9.317 1.00 98.06 166 ARG A O 1
ATOM 1336 N N . ARG A 1 167 ? 5.024 -17.701 -8.762 1.00 98.44 167 ARG A N 1
ATOM 1337 C CA . ARG A 1 167 ? 5.961 -17.044 -9.664 1.00 98.44 167 ARG A CA 1
ATOM 1338 C C . ARG A 1 167 ? 6.637 -15.863 -8.982 1.00 98.44 167 ARG A C 1
ATOM 1340 O O . ARG A 1 167 ? 5.966 -15.046 -8.358 1.00 98.44 167 ARG A O 1
ATOM 1347 N N . ILE A 1 168 ? 7.948 -15.749 -9.145 1.00 98.56 168 ILE A N 1
ATOM 1348 C CA . ILE A 1 168 ? 8.723 -14.577 -8.727 1.00 98.56 168 ILE A CA 1
ATOM 1349 C C . ILE A 1 168 ? 9.400 -13.960 -9.952 1.00 98.56 168 ILE A C 1
ATOM 1351 O O . ILE A 1 168 ? 9.909 -14.685 -10.811 1.00 98.56 168 ILE A O 1
ATOM 1355 N N . VAL A 1 169 ? 9.401 -12.627 -10.014 1.00 98.75 169 VAL A N 1
ATOM 1356 C CA . VAL A 1 169 ? 10.254 -11.818 -10.892 1.00 98.75 169 VAL A CA 1
ATOM 1357 C C . VAL A 1 169 ? 11.229 -11.042 -10.011 1.00 98.75 169 VAL A C 1
ATOM 1359 O O . VAL A 1 169 ? 10.815 -10.173 -9.240 1.00 98.75 169 VAL A O 1
ATOM 1362 N N . THR A 1 170 ? 12.518 -11.347 -10.129 1.00 98.56 170 THR A N 1
ATOM 1363 C CA . THR A 1 170 ? 13.592 -10.640 -9.417 1.00 98.56 170 THR A CA 1
ATOM 1364 C C . THR A 1 170 ? 14.331 -9.735 -10.386 1.00 98.56 170 THR A C 1
ATOM 1366 O O . THR A 1 170 ? 14.926 -10.230 -11.342 1.00 98.56 170 THR A O 1
ATOM 1369 N N . VAL A 1 171 ? 14.344 -8.431 -10.109 1.00 98.19 171 VAL A N 1
ATOM 1370 C CA . VAL A 1 171 ? 15.207 -7.460 -10.798 1.00 98.19 171 VAL A CA 1
ATOM 1371 C C . VAL A 1 171 ? 16.215 -6.932 -9.785 1.00 98.19 171 VAL A C 1
ATOM 1373 O O . VAL A 1 171 ? 15.856 -6.168 -8.889 1.00 98.19 171 VAL A O 1
ATOM 1376 N N . HIS A 1 172 ? 17.464 -7.380 -9.866 1.00 97.12 172 HIS A N 1
ATOM 1377 C CA . HIS A 1 172 ? 18.477 -7.073 -8.855 1.00 97.12 172 HIS A CA 1
ATOM 1378 C C . HIS A 1 172 ? 19.877 -6.962 -9.471 1.00 97.12 172 HIS A C 1
ATOM 1380 O O . HIS A 1 172 ? 20.057 -7.320 -10.626 1.00 97.12 172 HIS A O 1
ATOM 1386 N N . ASN A 1 173 ? 20.875 -6.502 -8.710 1.00 94.94 173 ASN A N 1
ATOM 1387 C CA . ASN A 1 173 ? 22.281 -6.577 -9.141 1.00 94.94 173 ASN A CA 1
ATOM 1388 C C . ASN A 1 173 ? 22.789 -8.032 -9.103 1.00 94.94 173 ASN A C 1
ATOM 1390 O O . ASN A 1 173 ? 23.670 -8.409 -9.861 1.00 94.94 173 ASN A O 1
ATOM 1394 N N . ASN A 1 174 ? 22.210 -8.823 -8.195 1.00 95.56 174 ASN A N 1
ATOM 1395 C CA . ASN A 1 174 ? 22.564 -10.209 -7.900 1.00 95.56 174 ASN A CA 1
ATOM 1396 C C . ASN A 1 174 ? 21.280 -11.046 -7.739 1.00 95.56 174 ASN A C 1
ATOM 1398 O O . ASN A 1 174 ? 20.895 -11.375 -6.609 1.00 95.56 174 ASN A O 1
ATOM 1402 N N . PRO A 1 175 ? 20.503 -11.282 -8.816 1.00 95.44 175 PRO A N 1
ATOM 1403 C CA . PRO A 1 175 ? 19.254 -12.048 -8.754 1.00 95.44 175 PRO A CA 1
ATOM 1404 C C . PRO A 1 175 ? 19.474 -13.544 -8.460 1.00 95.44 175 PRO A C 1
ATOM 1406 O O . PRO A 1 175 ? 18.550 -14.235 -8.030 1.00 95.44 175 PRO A O 1
ATOM 1409 N N . GLU A 1 176 ? 20.689 -14.049 -8.678 1.00 94.94 176 GLU A N 1
ATOM 1410 C CA . GLU A 1 176 ? 21.137 -15.407 -8.375 1.00 94.94 176 GLU A CA 1
ATOM 1411 C C . GLU A 1 176 ? 21.219 -15.709 -6.878 1.00 94.94 176 GLU A C 1
ATOM 1413 O O . GLU A 1 176 ? 21.211 -16.880 -6.512 1.00 94.94 176 GLU A O 1
ATOM 1418 N N . ASN A 1 177 ? 21.271 -14.696 -6.004 1.00 95.00 177 ASN A N 1
ATOM 1419 C CA . ASN A 1 177 ? 21.321 -14.903 -4.554 1.00 95.00 177 ASN A CA 1
ATOM 1420 C C . ASN A 1 177 ? 19.991 -15.423 -3.989 1.00 95.00 177 ASN A C 1
ATOM 1422 O O . ASN A 1 177 ? 19.996 -16.220 -3.050 1.00 95.00 177 ASN A O 1
ATOM 1426 N N . LEU A 1 178 ? 18.857 -15.079 -4.604 1.00 95.38 178 LEU A N 1
ATOM 1427 C CA . LEU A 1 178 ? 17.563 -15.589 -4.165 1.00 95.38 178 LEU A CA 1
ATOM 1428 C C . LEU A 1 178 ? 17.421 -17.087 -4.489 1.00 95.38 178 LEU A C 1
ATOM 1430 O O . LEU A 1 178 ? 17.618 -17.516 -5.629 1.00 95.38 178 LEU A O 1
ATOM 1434 N N . ARG A 1 179 ? 17.012 -17.877 -3.489 1.00 93.88 179 ARG A N 1
ATOM 1435 C CA . ARG A 1 179 ? 16.651 -19.298 -3.623 1.00 93.88 179 ARG A CA 1
ATOM 1436 C C . ARG A 1 179 ? 15.148 -19.492 -3.350 1.00 93.88 179 ARG A C 1
ATOM 1438 O O . ARG A 1 179 ? 14.785 -19.776 -2.212 1.00 93.88 179 ARG A O 1
ATOM 1445 N N . PRO A 1 180 ? 14.256 -19.340 -4.349 1.00 92.19 180 PRO A N 1
ATOM 1446 C CA . PRO A 1 180 ? 12.833 -19.605 -4.148 1.00 92.19 180 PRO A CA 1
ATOM 1447 C C . PRO A 1 180 ? 12.564 -21.069 -3.798 1.00 92.19 180 PRO A C 1
ATOM 1449 O O . PRO A 1 180 ? 13.300 -21.967 -4.214 1.00 92.19 180 PRO A O 1
ATOM 1452 N N . GLY A 1 181 ? 11.461 -21.321 -3.093 1.00 91.00 181 GLY A N 1
ATOM 1453 C CA . GLY A 1 181 ? 11.010 -22.683 -2.812 1.00 91.00 181 GLY A CA 1
ATOM 1454 C C . GLY A 1 181 ? 10.709 -23.477 -4.091 1.00 91.00 181 GLY A C 1
ATOM 1455 O O . GLY A 1 181 ? 10.244 -22.922 -5.084 1.00 91.00 181 GLY A O 1
ATOM 1456 N N . ALA A 1 182 ? 10.898 -24.799 -4.050 1.00 88.75 182 ALA A N 1
ATOM 1457 C CA . ALA A 1 182 ? 10.862 -25.694 -5.220 1.00 88.75 182 ALA A CA 1
ATOM 1458 C C . ALA A 1 182 ? 9.572 -25.670 -6.077 1.00 88.75 182 ALA A C 1
ATOM 1460 O O . ALA A 1 182 ? 9.564 -26.187 -7.190 1.00 88.75 182 ALA A O 1
ATOM 1461 N N . ARG A 1 183 ? 8.474 -25.080 -5.580 1.00 90.56 183 ARG A N 1
ATOM 1462 C CA . ARG A 1 183 ? 7.190 -24.923 -6.295 1.00 90.56 183 ARG A CA 1
ATOM 1463 C C . ARG A 1 183 ? 6.994 -23.529 -6.916 1.00 90.56 183 ARG A C 1
ATOM 1465 O O . ARG A 1 183 ? 5.879 -23.194 -7.311 1.00 90.56 183 ARG A O 1
ATOM 1472 N N . ILE A 1 184 ? 8.046 -22.711 -6.973 1.00 96.62 184 ILE A N 1
ATOM 1473 C CA . ILE A 1 184 ? 8.017 -21.341 -7.494 1.00 96.62 184 ILE A CA 1
ATOM 1474 C C . ILE A 1 184 ? 8.820 -21.260 -8.794 1.00 96.62 184 ILE A C 1
ATOM 1476 O O . ILE A 1 184 ? 10.016 -21.540 -8.826 1.00 96.62 184 ILE A O 1
ATOM 1480 N N . GLN A 1 185 ? 8.166 -20.824 -9.869 1.00 97.38 185 GLN A N 1
ATOM 1481 C CA . GLN A 1 185 ? 8.837 -20.464 -11.118 1.00 97.38 185 GLN A CA 1
ATOM 1482 C C . GLN A 1 185 ? 9.532 -19.107 -10.931 1.00 97.38 185 GLN A C 1
ATOM 1484 O O . GLN A 1 185 ? 8.962 -18.184 -10.341 1.00 97.38 185 GLN A O 1
ATOM 1489 N N . HIS A 1 186 ? 10.763 -18.960 -11.421 1.00 97.50 186 HIS A N 1
ATOM 1490 C CA . HIS A 1 186 ? 11.591 -17.789 -11.121 1.00 97.50 186 HIS A CA 1
ATOM 1491 C C . HIS A 1 186 ? 12.196 -17.165 -12.376 1.00 97.50 186 HIS A C 1
ATOM 1493 O O . HIS A 1 186 ? 13.094 -17.735 -12.997 1.00 97.50 186 HIS A O 1
ATOM 1499 N N . LEU A 1 187 ? 11.719 -15.965 -12.702 1.00 97.88 187 LEU A N 1
ATOM 1500 C CA . LEU A 1 187 ? 12.253 -15.100 -13.744 1.00 97.88 187 LEU A CA 1
ATOM 1501 C C . LEU A 1 187 ? 13.255 -14.120 -13.115 1.00 97.88 187 LEU A C 1
ATOM 1503 O O . LEU A 1 187 ? 12.941 -13.448 -12.130 1.00 97.88 187 LEU A O 1
ATOM 1507 N N . ARG A 1 188 ? 14.474 -14.066 -13.657 1.00 97.88 188 ARG A N 1
ATOM 1508 C CA . ARG A 1 188 ? 15.605 -13.309 -13.101 1.00 97.88 188 ARG A CA 1
ATOM 1509 C C . ARG A 1 188 ? 16.113 -12.295 -14.116 1.00 97.88 188 ARG A C 1
ATOM 1511 O O . ARG A 1 188 ? 16.366 -12.663 -15.258 1.00 97.88 188 ARG A O 1
ATOM 1518 N N . TYR A 1 189 ? 16.338 -11.070 -13.660 1.00 98.12 189 TYR A N 1
ATOM 1519 C CA . TYR A 1 189 ? 16.977 -10.006 -14.422 1.00 98.12 189 TYR A CA 1
ATOM 1520 C C . TYR A 1 189 ? 18.092 -9.373 -13.590 1.00 98.12 189 TYR A C 1
ATOM 1522 O O . TYR A 1 189 ? 17.857 -8.924 -12.465 1.00 98.12 189 TYR A O 1
ATOM 1530 N N . SER A 1 190 ? 19.302 -9.363 -14.151 1.00 97.75 190 SER A N 1
ATOM 1531 C CA . SER A 1 190 ? 20.444 -8.636 -13.598 1.00 97.75 190 SER A CA 1
ATOM 1532 C C . SER A 1 190 ? 20.423 -7.222 -14.168 1.00 97.75 190 SER A C 1
ATOM 1534 O O . SER A 1 190 ? 20.661 -7.061 -15.360 1.00 97.75 190 SER A O 1
ATOM 1536 N N . LEU A 1 191 ? 20.065 -6.227 -13.356 1.00 97.12 191 LEU A N 1
ATOM 1537 C CA . LEU A 1 191 ? 19.921 -4.832 -13.791 1.00 97.12 191 LEU A CA 1
ATOM 1538 C C . LEU A 1 191 ? 20.124 -3.881 -12.601 1.00 97.12 191 LEU A C 1
ATOM 1540 O O . LEU A 1 191 ? 19.464 -4.033 -11.561 1.00 97.12 191 LEU A O 1
ATOM 1544 N N . ALA A 1 192 ? 21.041 -2.919 -12.737 1.00 95.19 192 ALA A N 1
ATOM 1545 C CA . ALA A 1 192 ? 21.374 -1.956 -11.687 1.00 95.19 192 ALA A CA 1
ATOM 1546 C C . ALA A 1 192 ? 20.293 -0.868 -11.528 1.00 95.19 192 ALA A C 1
ATOM 1548 O O . ALA A 1 192 ? 19.511 -0.611 -12.434 1.00 95.19 192 ALA A O 1
ATOM 1549 N N . ASP A 1 193 ? 20.209 -0.219 -10.361 1.00 94.44 193 ASP A N 1
ATOM 1550 C CA . ASP A 1 193 ? 19.195 0.822 -10.091 1.00 94.44 193 ASP A CA 1
ATOM 1551 C C . ASP A 1 193 ? 19.659 2.233 -10.498 1.00 94.44 193 ASP A C 1
ATOM 1553 O O . ASP A 1 193 ? 19.572 3.179 -9.719 1.00 94.44 193 ASP A O 1
ATOM 1557 N N . VAL A 1 194 ? 20.187 2.367 -11.715 1.00 90.81 194 VAL A N 1
ATOM 1558 C CA . VAL A 1 194 ? 20.710 3.631 -12.267 1.00 90.81 194 VAL A CA 1
ATOM 1559 C C . VAL A 1 194 ? 19.893 4.083 -13.478 1.00 90.81 194 VAL A C 1
ATOM 1561 O O . VAL A 1 194 ? 19.137 3.303 -14.055 1.00 90.81 194 VAL A O 1
ATOM 1564 N N . ASP A 1 195 ? 19.991 5.357 -13.848 1.00 87.88 195 ASP A N 1
ATOM 1565 C CA . ASP A 1 195 ? 19.149 5.989 -14.872 1.00 87.88 195 ASP A CA 1
ATOM 1566 C C . ASP A 1 195 ? 19.656 5.813 -16.320 1.00 87.88 195 ASP A C 1
ATOM 1568 O O . ASP A 1 195 ? 19.038 6.320 -17.267 1.00 87.88 195 ASP A O 1
ATOM 1572 N N . THR A 1 196 ? 20.761 5.081 -16.477 1.00 90.00 196 THR A N 1
ATOM 1573 C CA . THR A 1 196 ? 21.379 4.664 -17.744 1.00 90.00 196 THR A CA 1
ATOM 1574 C C . THR A 1 196 ? 21.001 3.244 -18.183 1.00 90.00 196 THR A C 1
ATOM 1576 O O . THR A 1 196 ? 21.254 2.887 -19.329 1.00 90.00 196 THR A O 1
ATOM 1579 N N . GLU A 1 197 ? 20.402 2.436 -17.302 1.00 95.94 197 GLU A N 1
ATOM 1580 C CA . GLU A 1 197 ? 20.033 1.037 -17.571 1.00 95.94 197 GLU A CA 1
ATOM 1581 C C . GLU A 1 197 ? 18.722 0.922 -18.368 1.00 95.94 197 GLU A C 1
ATOM 1583 O O . GLU A 1 197 ? 17.728 1.589 -18.058 1.00 95.94 197 GLU A O 1
ATOM 1588 N N . ASP A 1 198 ? 18.681 0.029 -19.364 1.00 95.31 198 ASP A N 1
ATOM 1589 C CA . ASP A 1 198 ? 17.472 -0.214 -20.162 1.00 95.31 198 ASP A CA 1
ATOM 1590 C C . ASP A 1 198 ? 16.532 -1.223 -19.487 1.00 95.31 198 ASP A C 1
ATOM 1592 O O . ASP A 1 198 ? 16.548 -2.431 -19.733 1.00 95.31 198 ASP A O 1
ATOM 1596 N N . ILE A 1 199 ? 15.648 -0.697 -18.641 1.00 98.06 199 ILE A N 1
ATOM 1597 C CA . ILE A 1 199 ? 14.556 -1.475 -18.052 1.00 98.06 199 ILE A CA 1
ATOM 1598 C C . ILE A 1 199 ? 13.386 -1.723 -19.024 1.00 98.06 199 ILE A C 1
ATOM 1600 O O . ILE A 1 199 ? 12.556 -2.595 -18.753 1.00 98.06 199 ILE A O 1
ATOM 1604 N N . ALA A 1 200 ? 13.286 -0.989 -20.142 1.00 97.94 200 ALA A N 1
ATOM 1605 C CA . ALA A 1 200 ? 12.148 -1.079 -21.061 1.00 97.94 200 ALA A CA 1
ATOM 1606 C C . ALA A 1 200 ? 12.124 -2.420 -21.804 1.00 97.94 200 ALA A C 1
ATOM 1608 O O . ALA A 1 200 ? 11.053 -3.009 -21.988 1.00 97.94 200 ALA A O 1
ATOM 1609 N N . ALA A 1 201 ? 13.304 -2.965 -22.122 1.00 97.56 201 ALA A N 1
ATOM 1610 C CA . ALA A 1 201 ? 13.472 -4.321 -22.646 1.00 97.56 201 ALA A CA 1
ATOM 1611 C C . ALA A 1 201 ? 12.761 -5.400 -21.796 1.00 97.56 201 ALA A C 1
ATOM 1613 O O . ALA A 1 201 ? 12.326 -6.430 -22.318 1.00 97.56 201 ALA A O 1
ATOM 1614 N N . LEU A 1 202 ? 12.582 -5.161 -20.490 1.00 98.50 202 LEU A N 1
ATOM 1615 C CA . LEU A 1 202 ? 11.949 -6.102 -19.563 1.00 98.50 202 LEU A CA 1
ATOM 1616 C C . LEU A 1 202 ? 10.411 -6.018 -19.543 1.00 98.50 202 LEU A C 1
ATOM 1618 O O . LEU A 1 202 ? 9.762 -6.928 -19.020 1.00 98.50 202 LEU A O 1
ATOM 1622 N N . PHE A 1 203 ? 9.802 -4.964 -20.103 1.00 98.50 203 PHE A N 1
ATOM 1623 C CA . PHE A 1 203 ? 8.360 -4.709 -19.974 1.00 98.50 203 PHE A CA 1
ATOM 1624 C C . PHE A 1 203 ? 7.505 -5.800 -20.632 1.00 98.50 203 PHE A C 1
ATOM 1626 O O . PHE A 1 203 ? 6.589 -6.334 -20.002 1.00 98.50 203 PHE A O 1
ATOM 1633 N N . SER A 1 204 ? 7.805 -6.174 -21.882 1.00 97.75 204 SER A N 1
ATOM 1634 C CA . SER A 1 204 ? 7.019 -7.190 -22.602 1.00 97.75 204 SER A CA 1
ATOM 1635 C C . SER A 1 204 ? 7.198 -8.607 -22.021 1.00 97.75 204 SER A C 1
ATOM 1637 O O . SER A 1 204 ? 6.178 -9.240 -21.724 1.00 97.75 204 SER A O 1
ATOM 1639 N N . PRO A 1 205 ? 8.431 -9.096 -21.751 1.00 98.12 205 PRO A N 1
ATOM 1640 C CA . PRO A 1 205 ? 8.636 -10.389 -21.094 1.00 98.12 205 PRO A CA 1
ATOM 1641 C C . PRO A 1 205 ? 7.990 -10.485 -19.703 1.00 98.12 205 PRO A C 1
ATOM 1643 O O . PRO A 1 205 ? 7.318 -11.473 -19.402 1.00 98.12 205 PRO A O 1
ATOM 1646 N N . CYS A 1 206 ? 8.122 -9.447 -18.867 1.00 98.31 206 CYS A N 1
ATOM 1647 C CA . CYS A 1 206 ? 7.499 -9.423 -17.541 1.00 98.31 206 CYS A CA 1
ATOM 1648 C C . CYS A 1 206 ? 5.964 -9.448 -17.638 1.00 98.31 206 CYS A C 1
ATOM 1650 O O . CYS A 1 206 ? 5.313 -10.236 -16.951 1.00 98.31 206 CYS A O 1
ATOM 1652 N N . HIS A 1 207 ? 5.377 -8.663 -18.549 1.00 98.44 207 HIS A N 1
ATOM 1653 C CA . HIS A 1 207 ? 3.933 -8.672 -18.787 1.00 98.44 207 HIS A CA 1
ATOM 1654 C C . HIS A 1 207 ? 3.422 -10.062 -19.196 1.00 98.44 207 HIS A C 1
ATOM 1656 O O . HIS A 1 207 ? 2.440 -10.548 -18.637 1.00 98.44 207 HIS A O 1
ATOM 1662 N N . GLN A 1 208 ? 4.091 -10.731 -20.143 1.00 98.44 208 GLN A N 1
ATOM 1663 C CA . GLN A 1 208 ? 3.735 -12.097 -20.551 1.00 98.44 208 GLN A CA 1
ATOM 1664 C C . GLN A 1 208 ? 3.814 -13.083 -19.376 1.00 98.44 208 GLN A C 1
ATOM 1666 O O . GLN A 1 208 ? 2.925 -13.917 -19.203 1.00 98.44 208 GLN A O 1
ATOM 1671 N N . TYR A 1 209 ? 4.844 -12.966 -18.537 1.00 98.50 209 TYR A N 1
ATOM 1672 C CA . TYR A 1 209 ? 5.031 -13.827 -17.373 1.00 98.50 209 TYR A CA 1
ATOM 1673 C C . TYR A 1 209 ? 3.936 -13.651 -16.305 1.00 98.50 209 TYR A C 1
ATOM 1675 O O . TYR A 1 209 ? 3.538 -14.636 -15.673 1.00 98.50 209 TYR A O 1
ATOM 1683 N N . ILE A 1 210 ? 3.408 -12.430 -16.144 1.00 98.62 210 ILE A N 1
ATOM 1684 C CA . ILE A 1 210 ? 2.267 -12.134 -15.263 1.00 98.62 210 ILE A CA 1
ATOM 1685 C C . ILE A 1 210 ? 0.949 -12.654 -15.858 1.00 98.62 210 ILE A C 1
ATOM 1687 O O . ILE A 1 210 ? 0.181 -13.306 -15.153 1.00 98.62 210 ILE A O 1
ATOM 1691 N N . GLU A 1 211 ? 0.696 -12.470 -17.156 1.00 98.25 211 GLU A N 1
ATOM 1692 C CA . GLU A 1 211 ? -0.549 -12.940 -17.792 1.00 98.25 211 GLU A CA 1
ATOM 1693 C C . GLU A 1 211 ? -0.657 -14.470 -17.888 1.00 98.25 211 GLU A C 1
ATOM 1695 O O . GLU A 1 211 ? -1.733 -15.050 -17.721 1.00 98.25 211 GLU A O 1
ATOM 1700 N N . GLN A 1 212 ? 0.467 -15.164 -18.052 1.00 98.06 212 GLN A N 1
ATOM 1701 C CA . GLN A 1 212 ? 0.517 -16.616 -17.881 1.00 98.06 212 GLN A CA 1
ATOM 1702 C C . GLN A 1 212 ? 0.178 -17.045 -16.436 1.00 98.06 212 GLN A C 1
ATOM 1704 O O . GLN A 1 212 ? -0.447 -18.085 -16.237 1.00 98.06 212 GLN A O 1
ATOM 1709 N N . ALA A 1 213 ? 0.559 -16.257 -15.421 1.00 97.38 213 ALA A N 1
ATOM 1710 C CA . ALA A 1 213 ? 0.200 -16.527 -14.026 1.00 97.38 213 ALA A CA 1
ATOM 1711 C C . ALA A 1 213 ? -1.304 -16.340 -13.790 1.00 97.38 213 ALA A C 1
ATOM 1713 O O . ALA A 1 213 ? -1.947 -17.219 -13.218 1.00 97.38 213 ALA A O 1
ATOM 1714 N N . ARG A 1 214 ? -1.870 -15.247 -14.322 1.00 97.19 214 ARG A N 1
ATOM 1715 C CA . ARG A 1 214 ? -3.316 -14.976 -14.356 1.00 97.19 214 ARG A CA 1
ATOM 1716 C C . ARG A 1 214 ? -4.078 -16.156 -14.957 1.00 97.19 214 ARG A C 1
ATOM 1718 O O . ARG A 1 214 ? -5.025 -16.645 -14.347 1.00 97.19 214 ARG A O 1
ATOM 1725 N N . SER A 1 215 ? -3.619 -16.650 -16.106 1.00 96.94 215 SER A N 1
ATOM 1726 C CA . SER A 1 215 ? -4.204 -17.806 -16.800 1.00 96.94 215 SER A CA 1
ATOM 1727 C C . SER A 1 215 ? -4.159 -19.085 -15.951 1.00 96.94 215 SER A C 1
ATOM 1729 O O . SER A 1 215 ? -5.120 -19.848 -15.923 1.00 96.94 215 SER A O 1
ATOM 1731 N N . ALA A 1 216 ? -3.074 -19.287 -15.198 1.00 96.44 216 ALA A N 1
ATOM 1732 C CA . ALA A 1 216 ? -2.905 -20.405 -14.268 1.00 96.44 216 ALA A CA 1
ATOM 1733 C C . ALA A 1 216 ? -3.576 -20.202 -12.889 1.00 96.44 216 ALA A C 1
ATOM 1735 O O . ALA A 1 216 ? -3.433 -21.060 -12.021 1.00 96.44 216 ALA A O 1
ATOM 1736 N N . LYS A 1 217 ? -4.284 -19.083 -12.655 1.00 96.06 217 LYS A N 1
ATOM 1737 C CA . LYS A 1 217 ? -4.829 -18.682 -11.337 1.00 96.06 217 LYS A CA 1
ATOM 1738 C C . LYS A 1 217 ? -3.762 -18.656 -10.224 1.00 96.06 217 LYS A C 1
ATOM 1740 O O . LYS A 1 217 ? -4.015 -19.018 -9.075 1.00 96.06 217 LYS A O 1
ATOM 1745 N N . HIS A 1 218 ? -2.554 -18.229 -10.581 1.00 96.06 218 HIS A N 1
ATOM 1746 C CA . HIS A 1 218 ? -1.400 -18.085 -9.699 1.00 96.06 218 HIS A CA 1
ATOM 1747 C C . HIS A 1 218 ? -1.064 -16.611 -9.465 1.00 96.06 218 HIS A C 1
ATOM 1749 O O . HIS A 1 218 ? -1.149 -15.801 -10.389 1.00 96.06 218 HIS A O 1
ATOM 1755 N N . ALA A 1 219 ? -0.573 -16.286 -8.268 1.00 97.31 219 ALA A N 1
ATOM 1756 C CA . ALA A 1 219 ? -0.009 -14.972 -7.994 1.00 97.31 219 ALA A CA 1
ATOM 1757 C C . ALA A 1 219 ? 1.486 -14.882 -8.364 1.00 97.31 219 ALA A C 1
ATOM 1759 O O . ALA A 1 219 ? 2.230 -15.875 -8.357 1.00 97.31 219 ALA A O 1
ATOM 1760 N N . VAL A 1 220 ? 1.915 -13.653 -8.646 1.00 98.75 220 VAL A N 1
ATOM 1761 C CA . VAL A 1 220 ? 3.278 -13.233 -8.969 1.00 98.75 220 VAL A CA 1
ATOM 1762 C C . VAL A 1 220 ? 3.749 -12.196 -7.959 1.00 98.75 220 VAL A C 1
ATOM 1764 O O . VAL A 1 220 ? 3.068 -11.197 -7.726 1.00 98.75 220 VAL A O 1
ATOM 1767 N N . LEU A 1 221 ? 4.946 -12.396 -7.417 1.00 98.69 221 LEU A N 1
ATOM 1768 C CA . LEU A 1 221 ? 5.688 -11.361 -6.703 1.00 98.69 221 LEU A CA 1
ATOM 1769 C C . LEU A 1 221 ? 6.748 -10.761 -7.630 1.00 98.69 221 LEU A C 1
ATOM 1771 O O . LEU A 1 221 ? 7.629 -11.472 -8.108 1.00 98.69 221 LEU A O 1
ATOM 1775 N N . VAL A 1 222 ? 6.687 -9.451 -7.850 1.00 98.75 222 VAL A N 1
ATOM 1776 C CA . VAL A 1 222 ? 7.737 -8.683 -8.528 1.00 98.75 222 VAL A CA 1
ATOM 1777 C C . VAL A 1 222 ? 8.508 -7.908 -7.462 1.00 98.75 222 VAL A C 1
ATOM 1779 O O . VAL A 1 222 ? 7.922 -7.143 -6.693 1.00 98.75 222 VAL A O 1
ATOM 1782 N N . HIS A 1 223 ? 9.824 -8.107 -7.385 1.00 98.50 223 HIS A N 1
ATOM 1783 C CA . HIS A 1 223 ? 10.652 -7.473 -6.359 1.00 98.50 223 HIS A CA 1
ATOM 1784 C C . HIS A 1 223 ? 12.048 -7.075 -6.860 1.00 98.50 223 HIS A C 1
ATOM 1786 O O . HIS A 1 223 ? 12.545 -7.548 -7.884 1.00 98.50 223 HIS A O 1
ATOM 1792 N N . CYS A 1 224 ? 12.664 -6.168 -6.107 1.00 97.31 224 CYS A N 1
ATOM 1793 C CA . CYS A 1 224 ? 14.080 -5.820 -6.191 1.00 97.31 224 CYS A CA 1
ATOM 1794 C C . CYS A 1 224 ? 14.653 -5.805 -4.761 1.00 97.31 224 CYS A C 1
ATOM 1796 O O . CYS A 1 224 ? 14.122 -6.504 -3.898 1.00 97.31 224 CYS A O 1
ATOM 1798 N N . GLY A 1 225 ? 15.692 -5.010 -4.482 1.00 94.31 225 GLY A N 1
ATOM 1799 C CA . GLY A 1 225 ? 16.198 -4.812 -3.116 1.00 94.31 225 GLY A CA 1
ATOM 1800 C C . GLY A 1 225 ? 15.156 -4.154 -2.197 1.00 94.31 225 GLY A C 1
ATOM 1801 O O . GLY A 1 225 ? 14.571 -4.808 -1.340 1.00 94.31 225 GLY A O 1
ATOM 1802 N N . ALA A 1 226 ? 14.869 -2.864 -2.406 1.00 91.81 226 ALA A N 1
ATOM 1803 C CA . ALA A 1 226 ? 13.936 -2.098 -1.565 1.00 91.81 226 ALA A CA 1
ATOM 1804 C C . ALA A 1 226 ? 12.455 -2.186 -1.996 1.00 91.81 226 ALA A C 1
ATOM 1806 O O . ALA A 1 226 ? 11.556 -1.771 -1.261 1.00 91.81 226 ALA A O 1
ATOM 1807 N N . GLY A 1 227 ? 12.168 -2.680 -3.203 1.00 95.00 227 GLY A N 1
ATOM 1808 C CA . GLY A 1 227 ? 10.817 -2.644 -3.774 1.00 95.00 227 GLY A CA 1
ATOM 1809 C C . GLY A 1 227 ? 10.322 -1.229 -4.096 1.00 95.00 227 GLY A C 1
ATOM 1810 O O . GLY A 1 227 ? 9.142 -0.947 -3.896 1.00 95.00 227 GLY A O 1
ATOM 1811 N N . ALA A 1 228 ? 11.231 -0.335 -4.495 1.00 94.56 228 ALA A N 1
ATOM 1812 C CA . ALA A 1 228 ? 10.984 1.102 -4.655 1.00 94.56 228 ALA A CA 1
ATOM 1813 C C . ALA A 1 228 ? 11.041 1.562 -6.122 1.00 94.56 228 ALA A C 1
ATOM 1815 O O . ALA A 1 228 ? 10.086 2.164 -6.606 1.00 94.56 228 ALA A O 1
ATOM 1816 N N . SER A 1 229 ? 12.135 1.240 -6.823 1.00 97.62 229 SER A N 1
ATOM 1817 C CA . SER A 1 229 ? 12.396 1.650 -8.210 1.00 97.62 229 SER A CA 1
ATOM 1818 C C . SER A 1 229 ? 12.176 0.486 -9.189 1.00 97.62 229 SER A C 1
ATOM 1820 O O . SER A 1 229 ? 11.032 0.242 -9.565 1.00 97.62 229 SER A O 1
ATOM 1822 N N . ARG A 1 230 ? 13.210 -0.304 -9.532 1.00 98.62 230 ARG A N 1
ATOM 1823 C CA . ARG A 1 230 ? 13.172 -1.400 -10.539 1.00 98.62 230 ARG A CA 1
ATOM 1824 C C . ARG A 1 230 ? 11.874 -2.221 -10.599 1.00 98.62 230 ARG A C 1
ATOM 1826 O O . ARG A 1 230 ? 11.222 -2.283 -11.638 1.00 98.62 230 ARG A O 1
ATOM 1833 N N . SER A 1 231 ? 11.479 -2.860 -9.496 1.00 98.62 231 SER A N 1
ATOM 1834 C CA . SER A 1 231 ? 10.273 -3.701 -9.469 1.00 98.62 231 SER A CA 1
ATOM 1835 C C . SER A 1 231 ? 8.973 -2.907 -9.551 1.00 98.62 231 SER A C 1
ATOM 1837 O O . SER A 1 231 ? 8.000 -3.388 -10.129 1.00 98.62 231 SER A O 1
ATOM 1839 N N . ALA A 1 232 ? 8.953 -1.684 -9.017 1.00 98.50 232 ALA A N 1
ATOM 1840 C CA . ALA A 1 232 ? 7.807 -0.801 -9.143 1.00 98.50 232 ALA A CA 1
ATOM 1841 C C . ALA A 1 232 ? 7.619 -0.353 -10.597 1.00 98.50 232 ALA A C 1
ATOM 1843 O O . ALA A 1 232 ? 6.490 -0.376 -11.075 1.00 98.50 232 ALA A O 1
ATOM 1844 N N . THR A 1 233 ? 8.702 -0.048 -11.322 1.00 98.81 233 THR A N 1
ATOM 1845 C CA . THR A 1 233 ? 8.665 0.245 -12.764 1.00 98.81 233 THR A CA 1
ATOM 1846 C C . THR A 1 233 ? 7.988 -0.880 -13.546 1.00 98.81 233 THR A C 1
ATOM 1848 O O . THR A 1 233 ? 7.082 -0.612 -14.329 1.00 98.81 233 THR A O 1
ATOM 1851 N N . LEU A 1 234 ? 8.350 -2.146 -13.293 1.00 98.88 234 LEU A N 1
ATOM 1852 C CA . LEU A 1 234 ? 7.709 -3.284 -13.966 1.00 98.88 234 LEU A CA 1
ATOM 1853 C C . LEU A 1 234 ? 6.219 -3.423 -13.613 1.00 98.88 234 LEU A C 1
ATOM 1855 O O . LEU A 1 234 ? 5.408 -3.698 -14.495 1.00 98.88 234 LEU A O 1
ATOM 1859 N N . CYS A 1 235 ? 5.836 -3.191 -12.353 1.00 98.81 235 CYS A N 1
ATOM 1860 C CA . CYS A 1 235 ? 4.426 -3.164 -11.951 1.00 98.81 235 CYS A CA 1
ATOM 1861 C C . CYS A 1 235 ? 3.644 -2.019 -12.620 1.00 98.81 235 CYS A C 1
ATOM 1863 O O . CYS A 1 235 ? 2.494 -2.217 -13.008 1.00 98.81 235 CYS A O 1
ATOM 1865 N N . ILE A 1 236 ? 4.256 -0.842 -12.784 1.00 98.81 236 ILE A N 1
ATOM 1866 C CA . ILE A 1 236 ? 3.657 0.312 -13.470 1.00 98.81 236 ILE A CA 1
ATOM 1867 C C . ILE A 1 236 ? 3.476 -0.006 -14.961 1.00 98.81 236 ILE A C 1
ATOM 1869 O O . ILE A 1 236 ? 2.352 0.066 -15.449 1.00 98.81 236 ILE A O 1
ATOM 1873 N N . ALA A 1 237 ? 4.524 -0.466 -15.655 1.00 98.75 237 ALA A N 1
ATOM 1874 C CA . ALA A 1 237 ? 4.454 -0.875 -17.063 1.00 98.75 237 ALA A CA 1
ATOM 1875 C C . ALA A 1 237 ? 3.389 -1.962 -17.305 1.00 98.75 237 ALA A C 1
ATOM 1877 O O . ALA A 1 237 ? 2.630 -1.903 -18.275 1.00 98.75 237 ALA A O 1
ATOM 1878 N N . TYR A 1 238 ? 3.276 -2.930 -16.389 1.00 98.81 238 TYR A N 1
ATOM 1879 C CA . TYR A 1 238 ? 2.222 -3.937 -16.436 1.00 98.81 238 TYR A CA 1
ATOM 1880 C C . TYR A 1 238 ? 0.816 -3.324 -16.332 1.00 98.81 238 TYR A C 1
ATOM 1882 O O . TYR A 1 238 ? -0.061 -3.672 -17.124 1.00 98.81 238 TYR A O 1
ATOM 1890 N N . LEU A 1 239 ? 0.581 -2.406 -15.387 1.00 98.56 239 LEU A N 1
ATOM 1891 C CA . LEU A 1 239 ? -0.710 -1.724 -15.239 1.00 98.56 239 LEU A CA 1
ATOM 1892 C C . LEU A 1 239 ? -1.054 -0.872 -16.466 1.00 98.56 239 LEU A C 1
ATOM 1894 O O . LEU A 1 239 ? -2.196 -0.914 -16.916 1.00 98.56 239 LEU A O 1
ATOM 1898 N N . MET A 1 240 ? -0.081 -0.154 -17.034 1.00 98.19 240 MET A N 1
ATOM 1899 C CA . MET A 1 240 ? -0.280 0.652 -18.242 1.00 98.19 240 MET A CA 1
ATOM 1900 C C . MET A 1 240 ? -0.804 -0.208 -19.396 1.00 98.19 240 MET A C 1
ATOM 1902 O O . MET A 1 240 ? -1.858 0.085 -19.957 1.00 98.19 240 MET A O 1
ATOM 1906 N N . LYS A 1 241 ? -0.132 -1.328 -19.695 1.00 97.75 241 LYS A N 1
ATOM 1907 C CA . LYS A 1 241 ? -0.520 -2.221 -20.797 1.00 97.75 241 LYS A CA 1
ATOM 1908 C C . LYS A 1 241 ? -1.791 -3.032 -20.519 1.00 97.75 241 LYS A C 1
ATOM 1910 O O . LYS A 1 241 ? -2.580 -3.238 -21.435 1.00 97.75 241 LYS A O 1
ATOM 1915 N N . SER A 1 242 ? -2.013 -3.481 -19.280 1.00 96.62 242 SER A N 1
ATOM 1916 C CA . SER A 1 242 ? -3.175 -4.322 -18.932 1.00 96.62 242 SER A CA 1
ATOM 1917 C C . SER A 1 242 ? -4.463 -3.542 -18.637 1.00 96.62 242 SER A C 1
ATOM 1919 O O . SER A 1 242 ? -5.544 -4.124 -18.703 1.00 96.62 242 SER A O 1
ATOM 1921 N N . ARG A 1 243 ? -4.376 -2.244 -18.305 1.00 95.12 243 ARG A N 1
ATOM 1922 C CA . ARG A 1 243 ? -5.538 -1.391 -17.973 1.00 95.12 243 ARG A CA 1
ATOM 1923 C C . ARG A 1 243 ? -5.697 -0.152 -18.857 1.00 95.12 243 ARG A C 1
ATOM 1925 O O . ARG A 1 243 ? -6.694 0.548 -18.715 1.00 95.12 243 ARG A O 1
ATOM 1932 N N . GLY A 1 244 ? -4.748 0.130 -19.752 1.00 94.31 244 GLY A N 1
ATOM 1933 C CA . GLY A 1 244 ? -4.748 1.352 -20.564 1.00 94.31 244 GLY A CA 1
ATOM 1934 C C . GLY A 1 244 ? -4.588 2.621 -19.723 1.00 94.31 244 GLY A C 1
ATOM 1935 O O . GLY A 1 244 ? -5.223 3.631 -20.014 1.00 94.31 244 GLY A O 1
ATOM 1936 N N . TRP A 1 245 ? -3.810 2.538 -18.642 1.00 95.12 245 TRP A N 1
ATOM 1937 C CA . TRP A 1 245 ? -3.561 3.636 -17.703 1.00 95.12 245 TRP A CA 1
ATOM 1938 C C . TRP A 1 245 ? -2.298 4.410 -18.070 1.00 95.12 245 TRP A C 1
ATOM 1940 O O . TRP A 1 245 ? -1.307 3.804 -18.475 1.00 95.12 245 TRP A O 1
ATOM 1950 N N . THR A 1 246 ? -2.299 5.723 -17.847 1.00 94.94 246 THR A N 1
ATOM 1951 C CA . THR A 1 246 ? -1.076 6.533 -17.953 1.00 94.94 246 THR A CA 1
ATOM 1952 C C . THR A 1 246 ? -0.030 6.075 -16.934 1.00 94.94 246 THR A C 1
ATOM 1954 O O . THR A 1 246 ? -0.355 5.486 -15.894 1.00 94.94 246 THR A O 1
ATOM 1957 N N . ALA A 1 247 ? 1.243 6.363 -17.202 1.00 93.69 247 ALA A N 1
ATOM 1958 C CA . ALA A 1 247 ? 2.349 6.069 -16.300 1.00 93.69 247 ALA A CA 1
ATOM 1959 C C . ALA A 1 247 ? 2.109 6.684 -14.911 1.00 93.69 247 ALA A C 1
ATOM 1961 O O . ALA A 1 247 ? 2.379 6.040 -13.897 1.00 93.69 247 ALA A O 1
ATOM 1962 N N . GLU A 1 248 ? 1.535 7.892 -14.846 1.00 92.94 248 GLU A N 1
ATOM 1963 C CA . GLU A 1 248 ? 1.209 8.563 -13.582 1.00 92.94 248 GLU A CA 1
ATOM 1964 C C . GLU A 1 248 ? 0.013 7.923 -12.862 1.00 92.94 248 GLU A C 1
ATOM 1966 O O . GLU A 1 248 ? 0.109 7.681 -11.660 1.00 92.94 248 GLU A O 1
ATOM 1971 N N . GLN A 1 249 ? -1.068 7.549 -13.560 1.00 93.81 249 GLN A N 1
ATOM 1972 C CA . GLN A 1 249 ? -2.185 6.800 -12.954 1.00 93.81 249 GLN A CA 1
ATOM 1973 C C . GLN A 1 249 ? -1.706 5.467 -12.355 1.00 93.81 249 GLN A C 1
ATOM 1975 O O . GLN A 1 249 ? -1.999 5.136 -11.201 1.00 93.81 249 GLN A O 1
ATOM 1980 N N . ALA A 1 250 ? -0.911 4.714 -13.118 1.00 97.62 250 ALA A N 1
ATOM 1981 C CA . ALA A 1 250 ? -0.332 3.453 -12.677 1.00 97.62 250 ALA A CA 1
ATOM 1982 C C . ALA A 1 250 ? 0.668 3.642 -11.517 1.00 97.62 250 ALA A C 1
ATOM 1984 O O . ALA A 1 250 ? 0.649 2.862 -10.558 1.00 97.62 250 ALA A O 1
ATOM 1985 N N . ARG A 1 251 ? 1.489 4.704 -11.534 1.00 96.81 251 ARG A N 1
ATOM 1986 C CA . ARG A 1 251 ? 2.388 5.059 -10.424 1.00 96.81 251 ARG A CA 1
ATOM 1987 C C . ARG A 1 251 ? 1.609 5.419 -9.162 1.00 96.81 251 ARG A C 1
ATOM 1989 O O . ARG A 1 251 ? 1.921 4.875 -8.106 1.00 96.81 251 ARG A O 1
ATOM 1996 N N . GLN A 1 252 ? 0.582 6.264 -9.250 1.00 92.69 252 GLN A N 1
ATOM 1997 C CA . GLN A 1 252 ? -0.264 6.642 -8.112 1.00 92.69 252 GLN A CA 1
ATOM 1998 C C . GLN A 1 252 ? -0.953 5.423 -7.484 1.00 92.69 252 GLN A C 1
ATOM 2000 O O . GLN A 1 252 ? -0.935 5.267 -6.261 1.00 92.69 252 GLN A O 1
ATOM 2005 N N . HIS A 1 253 ? -1.481 4.504 -8.301 1.00 93.19 253 HIS A N 1
ATOM 2006 C CA . HIS A 1 253 ? -2.074 3.246 -7.828 1.00 93.19 253 HIS A CA 1
ATOM 2007 C C . HIS A 1 253 ? -1.074 2.365 -7.061 1.00 93.19 253 HIS A C 1
ATOM 2009 O O . HIS A 1 253 ? -1.446 1.751 -6.054 1.00 93.19 253 HIS A O 1
ATOM 2015 N N . CYS A 1 254 ? 0.184 2.315 -7.512 1.00 94.81 254 CYS A N 1
ATOM 2016 C CA . CYS A 1 254 ? 1.276 1.627 -6.821 1.00 94.81 254 CYS A CA 1
ATOM 2017 C C . CYS A 1 254 ? 1.689 2.346 -5.524 1.00 94.81 254 CYS A C 1
ATOM 2019 O O . CYS A 1 254 ? 1.781 1.698 -4.482 1.00 94.81 254 CYS A O 1
ATOM 2021 N N . VAL A 1 255 ? 1.863 3.673 -5.548 1.00 89.38 255 VAL A N 1
ATOM 2022 C CA . VAL A 1 255 ? 2.214 4.502 -4.374 1.00 89.38 255 VAL A CA 1
ATOM 2023 C C . VAL A 1 255 ? 1.168 4.380 -3.264 1.00 89.38 255 VAL A C 1
ATOM 2025 O O . VAL A 1 255 ? 1.529 4.229 -2.098 1.00 89.38 255 VAL A O 1
ATOM 2028 N N . ALA A 1 256 ? -0.122 4.353 -3.612 1.00 85.44 256 ALA A N 1
ATOM 2029 C CA . ALA A 1 256 ? -1.221 4.178 -2.658 1.00 85.44 256 ALA A CA 1
ATOM 2030 C C . ALA A 1 256 ? -1.180 2.837 -1.892 1.00 85.44 256 ALA A C 1
ATOM 2032 O O . ALA A 1 256 ? -1.795 2.714 -0.834 1.00 85.44 256 ALA A O 1
ATOM 2033 N N . ARG A 1 257 ? -0.459 1.837 -2.420 1.00 87.44 257 ARG A N 1
ATOM 2034 C CA . ARG A 1 257 ? -0.292 0.492 -1.835 1.00 87.44 257 ARG A CA 1
ATOM 2035 C C . ARG A 1 257 ? 1.104 0.253 -1.265 1.00 87.44 257 ARG A C 1
ATOM 2037 O O . ARG A 1 257 ? 1.276 -0.615 -0.416 1.00 87.44 257 ARG A O 1
ATOM 2044 N N . ARG A 1 258 ? 2.099 1.008 -1.731 1.00 89.31 258 ARG A N 1
ATOM 2045 C CA . ARG A 1 258 ? 3.487 0.976 -1.268 1.00 89.31 258 ARG A CA 1
ATOM 2046 C C . ARG A 1 258 ? 4.085 2.375 -1.401 1.00 89.31 258 ARG A C 1
ATOM 2048 O O . ARG A 1 258 ? 4.573 2.754 -2.460 1.00 89.31 258 ARG A O 1
ATOM 2055 N N . SER A 1 259 ? 4.079 3.132 -0.307 1.00 87.44 259 SER A N 1
ATOM 2056 C CA . SER A 1 259 ? 4.478 4.550 -0.283 1.00 87.44 259 SER A CA 1
ATOM 2057 C C . SER A 1 259 ? 5.922 4.827 -0.721 1.00 87.44 259 SER A C 1
ATOM 2059 O O . SER A 1 259 ? 6.222 5.943 -1.131 1.00 87.44 259 SER A O 1
ATOM 2061 N N . VAL A 1 260 ? 6.804 3.821 -0.675 1.00 87.38 260 VAL A N 1
ATOM 2062 C CA . VAL A 1 260 ? 8.203 3.907 -1.137 1.00 87.38 260 VAL A CA 1
ATOM 2063 C C . VAL A 1 260 ? 8.373 3.759 -2.657 1.00 87.38 260 VAL A C 1
ATOM 2065 O O . VAL A 1 260 ? 9.502 3.717 -3.134 1.00 87.38 260 VAL A O 1
ATOM 2068 N N . VAL A 1 261 ? 7.287 3.643 -3.431 1.00 94.06 261 VAL A N 1
ATOM 2069 C CA . VAL A 1 261 ? 7.351 3.566 -4.900 1.00 94.06 261 VAL A CA 1
ATOM 2070 C C . VAL A 1 261 ? 7.881 4.875 -5.487 1.00 94.06 261 VAL A C 1
ATOM 2072 O O . VAL A 1 261 ? 7.214 5.910 -5.467 1.00 94.06 261 VAL A O 1
ATOM 2075 N N . ALA A 1 262 ? 9.082 4.791 -6.049 1.00 93.88 262 A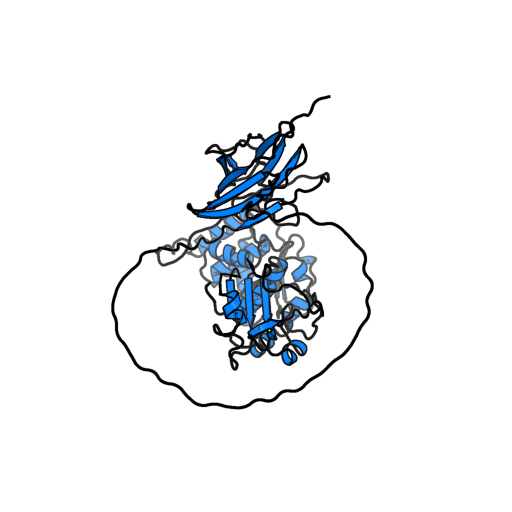LA A N 1
ATOM 2076 C CA . ALA A 1 262 ? 9.805 5.868 -6.701 1.00 93.88 262 ALA A CA 1
ATOM 2077 C C . ALA A 1 262 ? 10.752 5.263 -7.758 1.00 93.88 262 ALA A C 1
ATOM 2079 O O . ALA A 1 262 ? 11.897 4.938 -7.436 1.00 93.88 262 ALA A O 1
ATOM 2080 N N . PRO A 1 263 ? 10.289 5.066 -9.009 1.00 96.88 263 PRO A N 1
ATOM 2081 C CA . PRO A 1 263 ? 11.169 4.789 -10.143 1.00 96.88 263 PRO A CA 1
ATOM 2082 C C . PRO A 1 263 ? 12.264 5.853 -10.253 1.00 96.88 263 PRO A C 1
ATOM 2084 O O . PRO A 1 263 ? 11.982 7.042 -10.085 1.00 96.88 263 PRO A O 1
ATOM 2087 N N . ASN A 1 264 ? 13.498 5.444 -10.555 1.00 95.06 264 ASN A N 1
ATOM 2088 C CA . ASN A 1 264 ? 14.565 6.401 -10.845 1.00 95.06 264 ASN A CA 1
ATOM 2089 C C . ASN A 1 264 ? 14.249 7.221 -12.126 1.00 95.06 264 ASN A C 1
ATOM 2091 O O . ASN A 1 264 ? 13.396 6.811 -12.923 1.00 95.06 264 ASN A O 1
ATOM 2095 N N . PRO A 1 265 ? 14.917 8.369 -12.364 1.00 92.19 265 PRO A N 1
ATOM 2096 C CA . PRO A 1 265 ? 14.598 9.244 -13.495 1.00 92.19 265 PRO A CA 1
ATOM 2097 C C . PRO A 1 265 ? 14.694 8.575 -14.874 1.00 92.19 265 PRO A C 1
ATOM 2099 O O . PRO A 1 265 ? 13.925 8.916 -15.771 1.00 92.19 265 PRO A O 1
ATOM 2102 N N . GLY A 1 266 ? 15.599 7.610 -15.058 1.00 91.19 266 GLY A N 1
ATOM 2103 C CA . GLY A 1 266 ? 15.755 6.875 -16.315 1.00 91.19 266 GLY A CA 1
ATOM 2104 C C . GLY A 1 266 ? 14.630 5.886 -16.555 1.00 91.19 266 GLY A C 1
ATOM 2105 O O . GLY A 1 266 ? 14.044 5.859 -17.634 1.00 91.19 266 GLY A O 1
ATOM 2106 N N . PHE A 1 267 ? 14.241 5.150 -15.518 1.00 98.06 267 PHE A N 1
ATOM 2107 C CA . PHE A 1 267 ? 13.098 4.246 -15.579 1.00 98.06 267 PHE A CA 1
ATOM 2108 C C . PHE A 1 267 ? 11.776 5.000 -15.718 1.00 98.06 267 PHE A C 1
ATOM 2110 O O . PHE A 1 267 ? 10.862 4.512 -16.377 1.00 98.06 26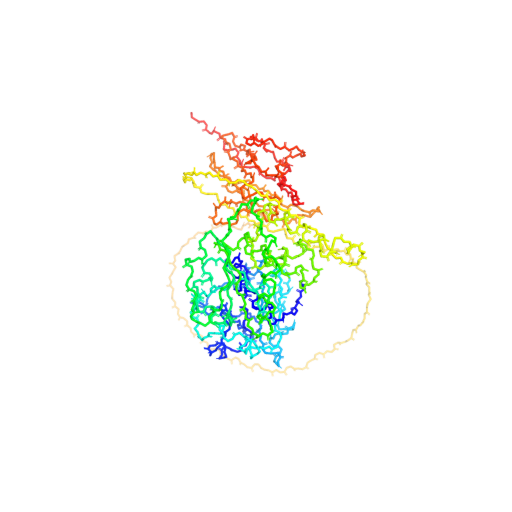7 PHE A O 1
ATOM 2117 N N . TRP A 1 268 ? 11.676 6.207 -15.156 1.00 97.62 268 TRP A N 1
ATOM 2118 C CA . TRP A 1 268 ? 10.535 7.084 -15.397 1.00 97.62 268 TRP A CA 1
ATOM 2119 C C . TRP A 1 268 ? 10.482 7.567 -16.852 1.00 97.62 268 TRP A C 1
ATOM 2121 O O . TRP A 1 268 ? 9.437 7.443 -17.485 1.00 97.62 268 TRP A O 1
ATOM 2131 N N . ARG A 1 269 ? 11.611 8.009 -17.431 1.00 95.50 269 ARG A N 1
ATOM 2132 C CA . ARG A 1 269 ? 11.708 8.305 -18.875 1.00 95.50 269 ARG A CA 1
ATOM 2133 C C . ARG A 1 269 ? 11.290 7.100 -19.728 1.00 95.50 269 ARG A C 1
ATOM 2135 O O . ARG A 1 269 ? 10.492 7.264 -20.643 1.00 95.50 269 ARG A O 1
ATOM 2142 N N . ALA A 1 270 ? 11.753 5.894 -19.392 1.00 96.88 270 ALA A N 1
ATOM 2143 C CA . ALA A 1 270 ? 11.374 4.659 -20.081 1.00 96.88 270 ALA A CA 1
ATOM 2144 C C . ALA A 1 270 ? 9.860 4.372 -20.017 1.00 96.88 270 ALA A C 1
ATOM 2146 O O . ALA A 1 270 ? 9.274 3.953 -21.015 1.00 96.88 270 ALA A O 1
ATOM 2147 N N . LEU A 1 271 ? 9.209 4.634 -18.877 1.00 97.81 271 LEU A N 1
ATOM 2148 C CA . LEU A 1 271 ? 7.752 4.526 -18.743 1.00 97.81 271 LEU A CA 1
ATOM 2149 C C . LEU A 1 271 ? 7.011 5.564 -19.597 1.00 97.81 271 LEU A C 1
ATOM 2151 O O . LEU A 1 271 ? 6.032 5.207 -20.241 1.00 97.81 271 LEU A O 1
ATOM 2155 N N . LEU A 1 272 ? 7.478 6.813 -19.666 1.00 95.19 272 LEU A N 1
ATOM 2156 C CA . LEU A 1 272 ? 6.863 7.839 -20.522 1.00 95.19 272 LEU A CA 1
ATOM 2157 C C . LEU A 1 272 ? 6.999 7.499 -22.018 1.00 95.19 272 LEU A C 1
ATOM 2159 O O . LEU A 1 272 ? 6.027 7.602 -22.761 1.00 95.19 272 LEU A O 1
ATOM 2163 N N . THR A 1 273 ? 8.157 6.998 -22.458 1.00 94.81 273 THR A N 1
ATOM 2164 C CA . THR A 1 273 ? 8.324 6.473 -23.826 1.00 94.81 273 THR A CA 1
ATOM 2165 C C . THR A 1 273 ? 7.380 5.295 -24.094 1.00 94.81 273 THR A C 1
ATOM 2167 O O . THR A 1 273 ? 6.802 5.184 -25.173 1.00 94.81 273 THR A O 1
ATOM 2170 N N . TYR A 1 274 ? 7.179 4.417 -23.109 1.00 97.12 274 TYR A N 1
ATOM 2171 C CA . TYR A 1 274 ? 6.267 3.280 -23.231 1.00 97.12 274 TYR A CA 1
ATOM 2172 C C . TYR A 1 274 ? 4.788 3.695 -23.271 1.00 97.12 274 TYR A C 1
ATOM 2174 O O . TYR A 1 274 ? 3.996 3.082 -23.980 1.00 97.12 274 TYR A O 1
ATOM 2182 N N . GLU A 1 275 ? 4.408 4.766 -22.572 1.00 95.06 275 GLU A N 1
ATOM 2183 C CA . GLU A 1 275 ? 3.067 5.360 -22.644 1.00 95.06 275 GLU A CA 1
ATOM 2184 C C . GLU A 1 275 ? 2.725 5.827 -24.066 1.00 95.06 275 GLU A C 1
ATOM 2186 O O . GLU A 1 275 ? 1.643 5.521 -24.576 1.00 95.06 275 GLU A O 1
ATOM 2191 N N . GLN A 1 276 ? 3.682 6.489 -24.727 1.00 89.94 276 GLN A N 1
ATOM 2192 C CA . GLN A 1 276 ? 3.573 6.906 -26.127 1.00 89.94 276 GLN A CA 1
ATOM 2193 C C . GLN A 1 276 ? 3.450 5.693 -27.060 1.00 89.94 276 GLN A C 1
ATOM 2195 O O . GLN A 1 276 ? 2.560 5.653 -27.905 1.00 89.94 276 GLN A O 1
ATOM 2200 N N . GLN A 1 277 ? 4.284 4.661 -26.869 1.00 93.56 277 GLN A N 1
ATOM 2201 C CA . GLN A 1 277 ? 4.223 3.410 -27.646 1.00 93.56 277 GLN A CA 1
ATOM 2202 C C . GLN A 1 277 ? 2.895 2.651 -27.483 1.00 93.56 277 GLN A C 1
ATOM 2204 O O . GLN A 1 277 ? 2.485 1.933 -28.393 1.00 93.56 277 GLN A O 1
ATOM 2209 N N . LEU A 1 278 ? 2.223 2.791 -26.337 1.00 91.62 278 LEU A N 1
ATOM 2210 C CA . LEU A 1 278 ? 0.899 2.218 -26.081 1.00 91.62 278 LEU A CA 1
ATOM 2211 C C . LEU A 1 278 ? -0.261 3.103 -26.585 1.00 91.62 278 LEU A C 1
ATOM 2213 O O . LEU A 1 278 ? -1.417 2.703 -26.449 1.00 91.62 278 LEU A O 1
ATOM 2217 N N . GLY A 1 279 ? 0.015 4.289 -27.143 1.00 89.44 279 GLY A N 1
ATOM 2218 C CA . GLY A 1 279 ? -1.011 5.229 -27.610 1.00 89.44 279 GLY A CA 1
ATOM 2219 C C . GLY A 1 279 ? -1.856 5.832 -26.482 1.00 89.44 279 GLY A C 1
ATOM 2220 O O . GLY A 1 279 ? -3.018 6.176 -26.691 1.00 89.44 279 GLY A O 1
ATOM 2221 N N . LEU A 1 280 ? -1.310 5.921 -25.264 1.00 84.62 280 LEU A N 1
ATOM 2222 C CA . LEU A 1 280 ? -2.055 6.369 -24.078 1.00 84.62 280 LEU A CA 1
ATOM 2223 C C . LEU A 1 280 ? -1.984 7.887 -23.851 1.00 84.62 280 LEU A C 1
ATOM 2225 O O . LEU A 1 280 ? -2.762 8.419 -23.063 1.00 84.62 280 LEU A O 1
ATOM 2229 N N . SER A 1 281 ? -1.103 8.587 -24.570 1.00 61.38 281 SER A N 1
ATOM 2230 C CA . SER A 1 281 ? -0.854 10.025 -24.410 1.00 61.38 281 SER A CA 1
ATOM 2231 C C . SER A 1 281 ? -1.952 10.948 -24.975 1.00 61.38 281 SER A C 1
ATOM 2233 O O . SER A 1 281 ? -1.913 12.143 -24.700 1.00 61.38 281 SER A O 1
ATOM 2235 N N . GLU A 1 282 ? -2.939 10.430 -25.722 1.00 46.84 282 GLU A N 1
ATOM 2236 C CA . GLU A 1 282 ? -3.992 11.241 -26.377 1.00 46.84 282 GLU A CA 1
ATOM 2237 C C . GLU A 1 282 ? -5.416 11.052 -25.815 1.00 46.84 282 GLU A C 1
ATOM 2239 O O . GLU A 1 282 ? -6.366 11.635 -26.328 1.00 46.84 282 GLU A O 1
ATOM 2244 N N . ARG A 1 283 ? -5.614 10.299 -24.722 1.00 42.66 283 ARG A N 1
ATOM 2245 C CA . ARG A 1 283 ? -6.949 10.134 -24.097 1.00 42.66 283 ARG A CA 1
ATOM 2246 C C . ARG A 1 283 ? -7.357 11.304 -23.185 1.00 42.66 283 ARG A C 1
ATOM 2248 O O . ARG A 1 283 ? -7.852 11.090 -22.081 1.00 42.66 283 ARG A O 1
ATOM 2255 N N . ASN A 1 284 ? -7.170 12.531 -23.666 1.00 31.88 284 ASN A N 1
ATOM 2256 C CA . ASN A 1 284 ? -7.647 13.762 -23.034 1.00 31.88 284 ASN A CA 1
ATOM 2257 C C . ASN A 1 284 ? -8.902 14.286 -23.750 1.00 31.88 284 ASN A C 1
ATOM 2259 O O . ASN A 1 284 ? -8.840 15.282 -24.463 1.00 31.88 284 ASN A O 1
ATOM 2263 N N . ASP A 1 285 ? -10.044 13.646 -23.493 1.00 27.02 285 ASP A N 1
ATOM 2264 C CA . ASP A 1 285 ? -11.357 14.285 -23.647 1.00 27.02 285 ASP A CA 1
ATOM 2265 C C . ASP A 1 285 ? -12.032 14.362 -22.261 1.00 27.02 285 ASP A C 1
ATOM 2267 O O . ASP A 1 285 ? -11.976 13.391 -21.494 1.00 27.02 285 ASP A O 1
ATOM 2271 N N . PRO A 1 286 ? -12.609 15.511 -21.863 1.00 35.06 286 PRO A N 1
ATOM 2272 C CA . PRO A 1 286 ? -12.869 15.793 -20.457 1.00 35.06 286 PRO A CA 1
ATOM 2273 C C . PRO A 1 286 ? -14.216 15.246 -19.966 1.00 35.06 286 PRO A C 1
ATOM 2275 O O . PRO A 1 286 ? -15.268 15.844 -20.187 1.00 35.06 286 PRO A O 1
ATOM 2278 N N . ALA A 1 287 ? -14.177 14.186 -19.156 1.00 28.28 287 ALA A N 1
ATOM 2279 C CA . ALA A 1 287 ? -15.280 13.844 -18.260 1.00 28.28 287 ALA A CA 1
ATOM 2280 C C . ALA A 1 287 ? -14.777 13.366 -16.887 1.00 28.28 287 ALA A C 1
ATOM 2282 O O . ALA A 1 287 ? -14.273 12.259 -16.728 1.00 28.28 287 ALA A O 1
ATOM 2283 N N . THR A 1 288 ? -15.009 14.206 -15.874 1.00 28.09 288 THR A N 1
ATOM 2284 C CA . THR A 1 288 ? -14.905 13.927 -14.427 1.00 28.09 288 THR A CA 1
ATOM 2285 C C . THR A 1 288 ? -13.531 13.554 -13.839 1.00 28.09 288 THR A C 1
ATOM 2287 O O . THR A 1 288 ? -13.110 12.404 -13.870 1.00 28.09 288 THR A O 1
ATOM 2290 N N . GLY A 1 289 ? -12.971 14.484 -13.054 1.00 26.66 289 GLY A N 1
ATOM 2291 C CA . GLY A 1 289 ? -12.649 14.140 -11.661 1.00 26.66 289 GLY A CA 1
ATOM 2292 C C . GLY A 1 289 ? -11.226 14.387 -11.145 1.00 26.66 289 GLY A C 1
ATOM 2293 O O . GLY A 1 289 ? -10.387 13.497 -11.189 1.00 26.66 289 GLY A O 1
ATOM 2294 N N . SER A 1 290 ? -11.079 15.499 -10.412 1.00 25.33 290 SER A N 1
ATOM 2295 C CA . SER A 1 290 ? -10.093 15.764 -9.338 1.00 25.33 290 SER A CA 1
ATOM 2296 C C . SER A 1 290 ? -8.602 15.951 -9.683 1.00 25.33 290 SER A C 1
ATOM 2298 O O . SER A 1 290 ? -8.002 15.235 -10.474 1.00 25.33 290 SER A O 1
ATOM 2300 N N . GLU A 1 291 ? -8.022 16.957 -9.022 1.00 23.23 291 GLU A N 1
ATOM 2301 C CA . GLU A 1 291 ? -6.707 17.560 -9.274 1.00 23.23 291 GLU A CA 1
ATOM 2302 C C . GLU A 1 291 ? -5.507 16.821 -8.619 1.00 23.23 291 GLU A C 1
ATOM 2304 O O . GLU A 1 291 ? -5.702 15.996 -7.718 1.00 23.23 291 GLU A O 1
ATOM 2309 N N . PRO A 1 292 ? -4.252 17.139 -9.021 1.00 26.00 292 PRO A N 1
ATOM 2310 C CA . PRO A 1 292 ? -3.009 16.653 -8.390 1.00 26.00 292 PRO A CA 1
ATOM 2311 C C . PRO A 1 292 ? -2.865 17.125 -6.917 1.00 26.00 292 PRO A C 1
ATOM 2313 O O . PRO A 1 292 ? -3.489 18.097 -6.512 1.00 26.00 292 PRO A O 1
ATOM 2316 N N . ALA A 1 293 ? -2.146 16.458 -5.995 1.00 30.97 293 ALA A N 1
ATOM 2317 C CA . ALA A 1 293 ? -0.682 16.241 -5.938 1.00 30.97 293 ALA A CA 1
ATOM 2318 C C . ALA A 1 293 ? 0.147 17.558 -5.972 1.00 30.97 293 ALA A C 1
ATOM 2320 O O . ALA A 1 293 ? -0.258 18.510 -6.617 1.00 30.97 293 ALA A O 1
ATOM 2321 N N . GLN A 1 294 ? 1.313 17.739 -5.329 1.00 29.34 294 GLN A N 1
ATOM 2322 C CA . GLN A 1 294 ? 2.240 16.923 -4.504 1.00 29.34 294 GLN A CA 1
ATOM 2323 C C . GLN A 1 294 ? 3.077 17.908 -3.616 1.00 29.34 294 GLN A C 1
ATOM 2325 O O . GLN A 1 294 ? 2.806 19.101 -3.647 1.00 29.34 294 GLN A O 1
ATOM 2330 N N . GLY A 1 295 ? 3.916 17.529 -2.635 1.00 28.98 295 GLY A N 1
ATOM 2331 C CA . GLY A 1 295 ? 5.321 17.046 -2.708 1.00 28.98 295 GLY A CA 1
ATOM 2332 C C . GLY A 1 295 ? 6.307 18.237 -2.579 1.00 28.98 295 GLY A C 1
ATOM 2333 O O . GLY A 1 295 ? 5.887 19.342 -2.870 1.00 28.98 295 GLY A O 1
ATOM 2334 N N . ASN A 1 296 ? 7.589 18.176 -2.166 1.00 30.03 296 ASN A N 1
ATOM 2335 C CA . ASN A 1 296 ? 8.473 17.120 -1.626 1.00 30.03 296 ASN A CA 1
ATOM 2336 C C . ASN A 1 296 ? 9.817 17.707 -1.069 1.00 30.03 296 ASN A C 1
ATOM 2338 O O . ASN A 1 296 ? 10.052 18.901 -1.224 1.00 30.03 296 ASN A O 1
ATOM 2342 N N . GLY A 1 297 ? 10.700 16.850 -0.494 1.00 29.50 297 GLY A N 1
ATOM 2343 C CA . GLY A 1 297 ? 12.137 17.090 -0.130 1.00 29.50 297 GLY A CA 1
ATOM 2344 C C . GLY A 1 297 ? 12.410 17.810 1.213 1.00 29.50 297 GLY A C 1
ATOM 2345 O O . GLY A 1 297 ? 11.468 18.352 1.783 1.00 29.50 297 GLY A O 1
ATOM 2346 N N . ALA A 1 298 ? 13.617 17.911 1.806 1.00 29.59 298 ALA A N 1
ATOM 2347 C CA . ALA A 1 298 ? 14.941 17.235 1.711 1.00 29.59 298 ALA A CA 1
ATOM 2348 C C . ALA A 1 298 ? 15.844 17.774 2.889 1.00 29.59 298 ALA A C 1
ATOM 2350 O O . ALA A 1 298 ? 15.412 18.733 3.524 1.00 29.59 298 ALA A O 1
ATOM 2351 N N . ASP A 1 299 ? 17.043 17.289 3.285 1.00 26.12 299 ASP A N 1
ATOM 2352 C CA . ASP A 1 299 ? 17.472 15.878 3.424 1.00 26.12 299 ASP A CA 1
ATOM 2353 C C . ASP A 1 299 ? 18.191 15.469 4.766 1.00 26.12 299 ASP A C 1
ATOM 2355 O O . ASP A 1 299 ? 17.451 15.142 5.700 1.00 26.12 299 ASP A O 1
ATOM 2359 N N . GLU A 1 300 ? 19.541 15.437 4.900 1.00 24.77 300 GLU A N 1
ATOM 2360 C CA . GLU A 1 300 ? 20.330 14.722 5.968 1.00 24.77 300 GLU A CA 1
ATOM 2361 C C . GLU A 1 300 ? 21.230 15.574 6.929 1.00 24.77 300 GLU A C 1
ATOM 2363 O O . GLU A 1 300 ? 21.575 16.713 6.625 1.00 24.77 300 GLU A O 1
ATOM 2368 N N . GLY A 1 301 ? 21.667 14.999 8.077 1.00 23.25 301 GLY A N 1
ATOM 2369 C CA . GLY A 1 301 ? 22.724 15.538 8.980 1.00 23.25 301 GLY A CA 1
ATOM 2370 C C . GLY A 1 301 ? 22.652 15.073 10.462 1.00 23.25 301 GLY A C 1
ATOM 2371 O O . GLY A 1 301 ? 21.559 14.961 11.013 1.00 23.25 301 GLY A O 1
ATOM 2372 N N . VAL A 1 302 ? 23.792 14.797 11.127 1.00 24.08 302 VAL A N 1
ATOM 2373 C CA . VAL A 1 302 ? 23.884 14.031 12.409 1.00 24.08 302 VAL A CA 1
ATOM 2374 C C . VAL A 1 302 ? 24.255 14.883 13.653 1.00 24.08 302 VAL A C 1
ATOM 2376 O O . VAL A 1 302 ? 25.016 15.836 13.536 1.00 24.08 302 VAL A O 1
ATOM 2379 N N . ALA A 1 303 ? 23.810 14.423 14.843 1.00 24.92 303 ALA A N 1
ATOM 2380 C CA . ALA A 1 303 ? 24.375 14.611 16.207 1.00 24.92 303 ALA A CA 1
ATOM 2381 C C . ALA A 1 303 ? 23.681 15.551 17.236 1.00 24.92 303 ALA A C 1
ATOM 2383 O O . ALA A 1 303 ? 23.055 16.551 16.904 1.00 24.92 303 ALA A O 1
ATOM 2384 N N . ALA A 1 304 ? 23.905 15.186 18.514 1.00 23.70 304 ALA A N 1
ATOM 2385 C CA . ALA A 1 304 ? 23.600 15.848 19.799 1.00 23.70 304 ALA A CA 1
ATOM 2386 C C . ALA A 1 304 ? 22.133 15.905 20.302 1.00 23.70 304 ALA A C 1
ATOM 2388 O O . ALA A 1 304 ? 21.224 16.407 19.647 1.00 23.70 304 ALA A O 1
ATOM 2389 N N . GLN A 1 305 ? 21.923 15.423 21.537 1.00 32.12 305 GLN A N 1
ATOM 2390 C CA . GLN A 1 305 ? 20.657 15.505 22.280 1.00 32.12 305 GLN A CA 1
ATOM 2391 C C . GLN A 1 305 ? 20.564 16.823 23.068 1.00 32.12 305 GLN A C 1
ATOM 2393 O O . GLN A 1 305 ? 21.487 17.176 23.796 1.00 32.12 305 GLN A O 1
ATOM 2398 N N . VAL A 1 306 ? 19.425 17.513 22.965 1.00 31.48 306 VAL A N 1
ATOM 2399 C CA . VAL A 1 306 ? 19.066 18.734 23.715 1.00 31.48 306 VAL A CA 1
ATOM 2400 C C . VAL A 1 306 ? 17.568 18.619 24.080 1.00 31.48 306 VAL A C 1
ATOM 2402 O O . VAL A 1 306 ? 16.812 18.068 23.273 1.00 31.48 306 VAL A O 1
ATOM 2405 N N . PRO A 1 307 ? 17.108 19.036 25.280 1.00 32.91 307 PRO A N 1
ATOM 2406 C CA . PRO A 1 307 ? 15.758 18.719 25.765 1.00 32.91 307 PRO A CA 1
ATOM 2407 C C . PRO A 1 307 ? 14.615 19.331 24.930 1.00 32.91 307 PRO A C 1
ATOM 2409 O O . PRO A 1 307 ? 14.656 20.495 24.532 1.00 32.91 307 PRO A O 1
ATOM 2412 N N . ARG A 1 308 ? 13.571 18.519 24.700 1.00 41.72 308 ARG A N 1
ATOM 2413 C CA . ARG A 1 308 ? 12.413 18.813 23.832 1.00 41.72 308 ARG A CA 1
ATOM 2414 C C . ARG A 1 308 ? 11.402 19.786 24.458 1.00 41.72 308 ARG A C 1
ATOM 2416 O O . ARG A 1 308 ? 11.315 19.914 25.679 1.00 41.72 308 ARG A O 1
ATOM 2423 N N . VAL A 1 309 ? 10.618 20.450 23.606 1.00 50.62 309 VAL A N 1
ATOM 2424 C CA . VAL A 1 309 ? 9.550 21.393 23.986 1.00 50.62 309 VAL A CA 1
ATOM 2425 C C . VAL A 1 309 ? 8.231 20.647 24.220 1.00 50.62 309 VAL A C 1
ATOM 2427 O O . VAL A 1 309 ? 7.906 19.704 23.504 1.00 50.62 309 VAL A O 1
ATOM 2430 N N . ALA A 1 310 ? 7.426 21.092 25.190 1.00 50.38 310 ALA A N 1
ATOM 2431 C CA . ALA A 1 310 ? 6.036 20.650 25.308 1.00 50.38 310 ALA A CA 1
ATOM 2432 C C . ALA A 1 310 ? 5.141 21.437 24.335 1.00 50.38 310 ALA A C 1
ATOM 2434 O O . ALA A 1 310 ? 5.121 22.671 24.371 1.00 50.38 310 ALA A O 1
ATOM 2435 N N . VAL A 1 311 ? 4.387 20.729 23.492 1.00 54.88 311 VAL A N 1
ATOM 2436 C CA . VAL A 1 311 ? 3.463 21.310 22.505 1.00 54.88 311 VAL A CA 1
ATOM 2437 C C . VAL A 1 311 ? 2.048 20.813 22.773 1.00 54.88 311 VAL A C 1
ATOM 2439 O O . VAL A 1 311 ? 1.846 19.641 23.087 1.00 54.88 311 VAL A O 1
ATOM 2442 N N . SER A 1 312 ? 1.062 21.700 22.657 1.00 56.00 312 SER A N 1
ATOM 2443 C CA . SER A 1 312 ? -0.359 21.359 22.803 1.00 56.00 312 SER A CA 1
ATOM 2444 C C . SER A 1 312 ? -1.212 22.143 21.807 1.00 56.00 312 SER A C 1
ATOM 2446 O O . SER A 1 312 ? -0.830 23.231 21.380 1.00 56.00 312 SER A O 1
ATOM 2448 N N . PHE A 1 313 ? -2.349 21.577 21.404 1.00 53.97 313 PHE A N 1
ATOM 2449 C CA . PHE A 1 313 ? -3.263 22.182 20.437 1.00 53.97 313 PHE A CA 1
ATOM 2450 C C . PHE A 1 313 ? -4.681 22.233 21.009 1.00 53.97 313 PHE A C 1
ATOM 2452 O O . PHE A 1 313 ? -5.153 21.250 21.578 1.00 53.97 313 PHE A O 1
ATOM 2459 N N . MET A 1 314 ? -5.352 23.371 20.847 1.00 64.56 314 MET A N 1
ATOM 2460 C CA . MET A 1 314 ? -6.706 23.628 21.334 1.00 64.56 314 MET A CA 1
ATOM 2461 C C . MET A 1 314 ? -7.604 23.969 20.134 1.00 64.56 314 MET A C 1
ATOM 2463 O O . MET A 1 314 ? -7.363 24.987 19.485 1.00 64.56 314 MET A O 1
ATOM 2467 N N . PRO A 1 315 ? -8.598 23.138 19.771 1.00 54.69 315 PRO A N 1
ATOM 2468 C CA . PRO A 1 315 ? -9.471 23.413 18.630 1.00 54.69 315 PRO A CA 1
ATOM 2469 C C . PRO A 1 315 ? -10.384 24.618 18.894 1.00 54.69 315 PRO A C 1
ATOM 2471 O O . PRO A 1 315 ? -10.737 24.901 20.037 1.00 54.69 315 PRO A O 1
ATOM 2474 N N . ALA A 1 316 ? -10.796 25.315 17.834 1.00 50.44 316 ALA A N 1
ATOM 2475 C CA . ALA A 1 316 ? -11.751 26.415 17.953 1.00 50.44 316 ALA A CA 1
ATOM 2476 C C . ALA A 1 316 ? -13.161 25.888 18.282 1.00 50.44 316 ALA A C 1
ATOM 2478 O O . ALA A 1 316 ? -13.692 25.040 17.560 1.00 50.44 316 ALA A O 1
ATOM 2479 N N . GLU A 1 317 ? -13.782 26.394 19.351 1.00 43.09 317 GLU A N 1
ATOM 2480 C CA . GLU A 1 317 ? -15.158 26.026 19.698 1.00 43.09 317 GLU A CA 1
ATOM 2481 C C . GLU A 1 317 ? -16.171 26.596 18.693 1.00 43.09 317 GLU A C 1
ATOM 2483 O O . GLU A 1 317 ? -16.098 27.752 18.271 1.00 43.09 317 GLU A O 1
ATOM 2488 N N . ALA A 1 318 ? -17.165 25.784 18.329 1.00 36.00 318 ALA A N 1
ATOM 2489 C CA . ALA A 1 318 ? -18.260 26.204 17.464 1.00 36.00 318 ALA A CA 1
ATOM 2490 C C . ALA A 1 318 ? -19.267 27.062 18.252 1.00 36.00 318 ALA A C 1
ATOM 2492 O O . ALA A 1 318 ? -20.235 26.548 18.815 1.00 36.00 318 ALA A O 1
ATOM 2493 N N . GLY A 1 319 ? -19.034 28.376 18.293 1.00 32.03 319 GLY A N 1
ATOM 2494 C CA . GLY A 1 319 ? -19.903 29.326 18.989 1.00 32.03 319 GLY A CA 1
ATOM 2495 C C . GLY A 1 319 ? -21.355 29.271 18.499 1.00 32.03 319 GLY A C 1
ATOM 2496 O O . GLY A 1 319 ? -21.640 29.545 17.331 1.00 32.03 319 GLY A O 1
ATOM 2497 N N . SER A 1 320 ? -22.294 28.949 19.396 1.00 29.75 320 SER A N 1
ATOM 2498 C CA . SER A 1 320 ? -23.720 28.971 19.065 1.00 29.75 320 SER A CA 1
ATOM 2499 C C . SER A 1 320 ? -24.204 30.414 18.923 1.00 29.75 320 SER A C 1
ATOM 2501 O O . SER A 1 320 ? -24.257 31.146 19.917 1.00 29.75 320 SER A O 1
ATOM 2503 N N . LYS A 1 321 ? -24.638 30.815 17.725 1.00 29.64 321 LYS A N 1
ATOM 2504 C CA . LYS A 1 321 ? -25.478 32.008 17.589 1.00 29.64 321 LYS A CA 1
ATOM 2505 C C . LYS A 1 321 ? -26.835 31.727 18.233 1.00 29.64 321 LYS A C 1
ATOM 2507 O O . LYS A 1 321 ? -27.572 30.857 17.778 1.00 29.64 321 LYS A O 1
ATOM 2512 N N . ARG A 1 322 ? -27.138 32.453 19.310 1.00 30.94 322 ARG A N 1
ATOM 2513 C CA . ARG A 1 322 ? -28.499 32.608 19.829 1.00 30.94 322 ARG A CA 1
ATOM 2514 C C . ARG A 1 322 ? -29.032 33.930 19.303 1.00 30.94 322 ARG A C 1
ATOM 2516 O O . ARG A 1 322 ? -28.738 34.967 19.892 1.00 30.94 322 ARG A O 1
ATOM 2523 N N . ASP A 1 323 ? -29.813 33.879 18.236 1.00 29.47 323 ASP A N 1
ATOM 2524 C CA . ASP A 1 323 ? -30.642 35.021 17.874 1.00 29.47 323 ASP A CA 1
ATOM 2525 C C . ASP A 1 323 ? -31.822 35.079 18.856 1.00 29.47 323 ASP A C 1
ATOM 2527 O O . ASP A 1 323 ? -32.513 34.086 19.101 1.00 29.47 323 ASP A O 1
ATOM 2531 N N . ARG A 1 324 ? -31.988 36.240 19.490 1.00 31.66 324 ARG A N 1
ATOM 2532 C CA . ARG A 1 324 ? -33.215 36.614 20.193 1.00 31.66 324 ARG A CA 1
ATOM 2533 C C . ARG A 1 324 ? -34.079 37.357 19.187 1.00 31.66 324 ARG A C 1
ATOM 2535 O O . ARG A 1 324 ? -33.558 38.256 18.547 1.00 31.66 324 ARG A O 1
ATOM 2542 N N . ASP A 1 325 ? -35.369 37.055 19.153 1.00 28.55 325 ASP A N 1
ATOM 2543 C CA . ASP A 1 325 ? -36.410 38.084 19.136 1.00 28.55 325 ASP A CA 1
ATOM 2544 C C . ASP A 1 325 ? -37.742 37.487 19.610 1.00 28.55 325 ASP A C 1
ATOM 2546 O O . ASP A 1 325 ? -37.866 36.269 19.771 1.00 28.55 325 ASP A O 1
ATOM 2550 N N . ALA A 1 326 ? -38.685 38.352 19.986 1.00 27.84 326 ALA A N 1
ATOM 2551 C CA . ALA A 1 326 ? -39.760 38.020 20.919 1.00 27.84 326 ALA A CA 1
ATOM 2552 C C . ALA A 1 326 ? -41.165 38.439 20.450 1.00 27.84 326 ALA A C 1
ATOM 2554 O O . ALA A 1 326 ? -41.314 39.354 19.647 1.00 27.84 326 ALA A O 1
ATOM 2555 N N . ALA A 1 327 ? -42.171 37.846 21.113 1.00 28.00 327 ALA A N 1
ATOM 2556 C CA . ALA A 1 327 ? -43.591 38.236 21.132 1.00 28.00 327 ALA A CA 1
ATOM 2557 C C . ALA A 1 327 ? -44.389 37.970 19.818 1.00 28.00 327 ALA A C 1
ATOM 2559 O O . ALA A 1 327 ? -43.812 37.879 18.744 1.00 28.00 327 ALA A O 1
ATOM 2560 N N . ALA A 1 328 ? -45.718 37.776 19.823 1.00 27.59 328 ALA A N 1
ATOM 2561 C CA . ALA A 1 328 ? -46.702 37.874 20.910 1.00 27.59 328 ALA A CA 1
ATOM 2562 C C . ALA A 1 328 ? -47.977 37.015 20.673 1.00 27.59 328 ALA A C 1
ATOM 2564 O O . ALA A 1 328 ? -48.260 36.617 19.549 1.00 27.59 328 ALA A O 1
ATOM 2565 N N . ALA A 1 329 ? -48.796 36.926 21.735 1.00 27.55 329 ALA A N 1
ATOM 2566 C CA . ALA A 1 329 ? -50.274 36.925 21.747 1.00 27.55 329 ALA A CA 1
ATOM 2567 C C . ALA A 1 329 ? -51.113 35.633 21.538 1.00 27.55 329 ALA A C 1
ATOM 2569 O O . ALA A 1 329 ? -51.029 34.950 20.526 1.00 27.55 329 ALA A O 1
ATOM 2570 N N . GLY A 1 330 ? -52.060 35.449 22.480 1.00 25.59 330 GLY A N 1
ATOM 2571 C CA . GLY A 1 330 ? -53.373 34.801 22.306 1.00 25.59 330 GLY A CA 1
ATOM 2572 C C . GLY A 1 330 ? -53.478 33.303 22.652 1.00 25.59 330 GLY A C 1
ATOM 2573 O O . GLY A 1 330 ? -52.761 32.507 22.069 1.00 25.59 330 GLY A O 1
ATOM 2574 N N . SER A 1 331 ? -54.394 32.771 23.475 1.00 27.23 331 SER A N 1
ATOM 2575 C CA . SER A 1 331 ? -55.296 33.231 24.560 1.00 27.23 331 SER A CA 1
ATOM 2576 C C . SER A 1 331 ? -56.385 32.153 24.761 1.00 27.23 331 SER A C 1
ATOM 2578 O O . SER A 1 331 ? -56.913 31.673 23.765 1.00 27.23 331 SER A O 1
ATOM 2580 N N . ALA A 1 332 ? -56.798 31.903 26.015 1.00 27.66 332 ALA A N 1
ATOM 2581 C CA . ALA A 1 332 ? -57.956 31.087 26.453 1.00 27.66 332 ALA A CA 1
ATOM 2582 C C . ALA A 1 332 ? -57.920 29.550 26.195 1.00 27.66 332 ALA A C 1
ATOM 2584 O O . ALA A 1 332 ? -57.504 29.096 25.139 1.00 27.66 332 ALA A O 1
ATOM 2585 N N . GLY A 1 333 ? -58.373 28.691 27.123 1.00 26.44 333 GLY A N 1
ATOM 2586 C CA . GLY A 1 333 ? -58.798 28.935 28.514 1.00 26.44 333 GLY A CA 1
ATOM 2587 C C . GLY A 1 333 ? -59.306 27.667 29.243 1.00 26.44 333 GLY A C 1
ATOM 2588 O O . GLY A 1 333 ? -59.575 26.681 28.575 1.00 26.44 333 GLY A O 1
ATOM 2589 N N . VAL A 1 334 ? -59.407 27.753 30.587 1.00 26.97 334 VAL A N 1
ATOM 2590 C CA . VAL A 1 334 ? -60.394 27.153 31.548 1.00 26.97 334 VAL A CA 1
ATOM 2591 C C . VAL A 1 334 ? -60.831 25.672 31.315 1.00 26.97 334 VAL A C 1
ATOM 2593 O O . VAL A 1 334 ? -61.271 25.335 30.228 1.00 26.97 334 VAL A O 1
ATOM 2596 N N . VAL A 1 335 ? -60.805 24.709 32.260 1.00 29.61 335 VAL A N 1
ATOM 2597 C CA . VAL A 1 335 ? -61.314 24.681 33.660 1.00 29.61 335 VAL A CA 1
ATOM 2598 C C . VAL A 1 335 ? -60.620 23.576 34.507 1.00 29.61 335 VAL A C 1
ATOM 2600 O O . VAL A 1 335 ? -60.212 22.556 33.961 1.00 29.61 335 VAL A O 1
ATOM 2603 N N . ASP A 1 336 ? -60.583 23.746 35.836 1.00 29.52 336 ASP A N 1
ATOM 2604 C CA . ASP A 1 336 ? -60.355 22.712 36.888 1.00 29.52 336 ASP A CA 1
ATOM 2605 C C . ASP A 1 336 ? -61.736 22.149 37.379 1.00 29.52 336 ASP A C 1
ATOM 2607 O O . ASP A 1 336 ? -62.735 22.772 36.998 1.00 29.52 336 ASP A O 1
ATOM 2611 N N . PRO A 1 337 ? -61.904 21.064 38.201 1.00 42.38 337 PRO A N 1
ATOM 2612 C CA . PRO A 1 337 ? -61.150 20.798 39.446 1.00 42.38 337 PRO A CA 1
ATOM 2613 C C . PRO A 1 337 ? -60.846 19.322 39.873 1.00 42.38 337 PRO A C 1
ATOM 2615 O O . PRO A 1 337 ? -61.423 18.341 39.407 1.00 42.38 337 PRO A O 1
ATOM 2618 N N . HIS A 1 338 ? -59.962 19.216 40.878 1.00 28.23 338 HIS A N 1
ATOM 2619 C CA . HIS A 1 338 ? -59.603 18.089 41.782 1.00 28.23 338 HIS A CA 1
ATOM 2620 C C . HIS A 1 338 ? -60.759 17.494 42.665 1.00 28.23 338 HIS A C 1
ATOM 2622 O O . HIS A 1 338 ? -61.852 18.054 42.659 1.00 28.23 338 HIS A O 1
ATOM 2628 N N . PRO A 1 339 ? -60.512 16.567 43.642 1.00 56.91 339 PRO A N 1
ATOM 2629 C CA . PRO A 1 339 ? -59.874 15.225 43.649 1.00 56.91 339 PRO A CA 1
ATOM 2630 C C . PRO A 1 339 ? -60.766 14.171 44.407 1.00 56.91 339 PRO A C 1
ATOM 2632 O O . PRO A 1 339 ? -61.943 14.453 44.635 1.00 56.91 339 PRO A O 1
ATOM 2635 N N . PRO A 1 340 ? -60.284 12.963 44.824 1.00 42.66 340 PRO A N 1
ATOM 2636 C CA . PRO A 1 340 ? -59.690 12.767 46.181 1.00 42.66 340 PRO A CA 1
ATOM 2637 C C . PRO A 1 340 ? -58.516 11.734 46.250 1.00 42.66 340 PRO A C 1
ATOM 2639 O O . PRO A 1 340 ? -58.383 10.885 45.381 1.00 42.66 340 PRO A O 1
ATOM 2642 N N . SER A 1 341 ? -57.519 11.866 47.151 1.00 30.31 341 SER A N 1
ATOM 2643 C CA . SER A 1 341 ? -57.379 11.246 48.510 1.00 30.31 341 SER A CA 1
ATOM 2644 C C . SER A 1 341 ? -57.456 9.695 48.560 1.00 30.31 341 SER A C 1
ATOM 2646 O O . SER A 1 341 ? -58.287 9.128 47.870 1.00 30.31 341 SER A O 1
ATOM 2648 N N . SER A 1 342 ? -56.756 8.918 49.409 1.00 30.59 342 SER A N 1
ATOM 2649 C CA . SER A 1 342 ? -55.793 9.119 50.528 1.00 30.59 342 SER A CA 1
ATOM 2650 C C . SER A 1 342 ? -55.164 7.736 50.892 1.00 30.59 342 SER A C 1
ATOM 2652 O O . SER A 1 342 ? -55.725 6.715 50.506 1.00 30.59 342 SER A O 1
ATOM 2654 N N . LYS A 1 343 ? -53.978 7.586 51.520 1.00 28.55 343 LYS A N 1
ATOM 2655 C CA . LYS A 1 343 ? -53.636 7.491 52.980 1.00 28.55 343 LYS A CA 1
ATOM 2656 C C . LYS A 1 343 ? -52.115 7.123 53.044 1.00 28.55 343 LYS A C 1
ATOM 2658 O O . LYS A 1 343 ? -51.682 6.383 52.172 1.00 28.55 343 LYS A O 1
ATOM 2663 N N . ARG A 1 344 ? -51.196 7.700 53.853 1.00 28.78 344 ARG A N 1
ATOM 2664 C CA . ARG A 1 344 ? -50.925 7.570 55.325 1.00 28.78 344 ARG A CA 1
ATOM 2665 C C . ARG A 1 344 ? -50.919 6.107 55.826 1.00 28.78 344 ARG A C 1
ATOM 2667 O O . ARG A 1 344 ? -51.826 5.379 55.460 1.00 28.78 344 ARG A O 1
ATOM 2674 N N . THR A 1 345 ? -49.966 5.603 56.627 1.00 27.81 345 THR A N 1
ATOM 2675 C CA . THR A 1 345 ? -49.186 6.134 57.791 1.00 27.81 345 THR A CA 1
ATOM 2676 C C . THR A 1 345 ? -47.707 5.648 57.780 1.00 27.81 345 THR A C 1
ATOM 2678 O O . THR A 1 345 ? -47.428 4.670 57.101 1.00 27.81 345 THR A O 1
ATOM 2681 N N . ARG A 1 346 ? -46.677 6.335 58.332 1.00 28.97 346 ARG A N 1
ATOM 2682 C CA . ARG A 1 346 ? -46.307 6.641 59.757 1.00 28.97 346 ARG A CA 1
ATOM 2683 C C . ARG A 1 346 ? -46.070 5.342 60.575 1.00 28.97 346 ARG A C 1
ATOM 2685 O O . ARG A 1 346 ? -46.933 4.476 60.497 1.00 28.97 346 ARG A O 1
ATOM 2692 N N . LEU A 1 347 ? -44.940 5.097 61.265 1.00 28.09 347 LEU A N 1
ATOM 2693 C CA . LEU A 1 347 ? -44.397 5.672 62.534 1.00 28.09 347 LEU A CA 1
ATOM 2694 C C . LEU A 1 347 ? -42.902 5.214 62.695 1.00 28.09 347 LEU A C 1
ATOM 2696 O O . LEU A 1 347 ? -42.591 4.138 62.198 1.00 28.09 347 LEU A O 1
ATOM 2700 N N . GLU A 1 348 ? -41.918 6.058 63.071 1.00 28.58 348 GLU A N 1
ATOM 2701 C CA . GLU A 1 348 ? -41.332 6.300 64.438 1.00 28.58 348 GLU A CA 1
ATOM 2702 C C . GLU A 1 348 ? -40.421 5.145 64.961 1.00 28.58 348 GLU A C 1
ATOM 2704 O O . GLU A 1 348 ? -40.643 4.001 64.589 1.00 28.58 348 GLU A O 1
ATOM 2709 N N . GLU A 1 349 ? -39.357 5.315 65.773 1.00 28.59 349 GLU A N 1
ATOM 2710 C CA . GLU A 1 349 ? -38.694 6.491 66.386 1.00 28.59 349 GLU A CA 1
ATOM 2711 C C . GLU A 1 349 ? -37.277 6.144 66.932 1.00 28.59 349 GLU A C 1
ATOM 2713 O O . GLU A 1 349 ? -37.028 4.983 67.236 1.00 28.59 349 GLU A O 1
ATOM 2718 N N . ALA A 1 350 ? -36.435 7.177 67.147 1.00 28.56 350 ALA A N 1
ATOM 2719 C CA . ALA A 1 350 ? -35.418 7.332 68.222 1.00 28.56 350 ALA A CA 1
ATOM 2720 C C . ALA A 1 350 ? -34.262 6.278 68.385 1.00 28.56 350 ALA A C 1
ATOM 2722 O O . ALA A 1 350 ? -34.284 5.204 67.803 1.00 28.56 350 ALA A O 1
ATOM 2723 N N . ASP A 1 351 ? -33.159 6.509 69.121 1.00 27.88 351 ASP A N 1
ATOM 2724 C CA . ASP A 1 351 ? -32.703 7.666 69.918 1.00 27.88 351 ASP A CA 1
ATOM 2725 C C . ASP A 1 351 ? -31.158 7.661 70.128 1.00 27.88 351 ASP A C 1
ATOM 2727 O O . ASP A 1 351 ? -30.557 6.598 70.033 1.00 27.88 351 ASP A O 1
ATOM 2731 N N . ARG A 1 352 ? -30.578 8.822 70.507 1.00 29.66 352 ARG A N 1
ATOM 2732 C CA . ARG A 1 352 ? -29.346 9.084 71.328 1.00 29.66 352 ARG A CA 1
ATOM 2733 C C . ARG A 1 352 ? -28.013 8.300 71.113 1.00 29.66 352 ARG A C 1
ATOM 2735 O O . ARG A 1 352 ? -27.988 7.122 70.812 1.00 29.66 352 ARG A O 1
ATOM 2742 N N . SER A 1 353 ? -26.819 8.838 71.417 1.00 28.41 353 SER A N 1
ATOM 2743 C CA . SER A 1 353 ? -26.304 10.215 71.615 1.00 28.41 353 SER A CA 1
ATOM 2744 C C . SER A 1 353 ? -24.774 10.187 71.878 1.00 28.41 353 SER A C 1
ATOM 2746 O O . SER A 1 353 ? -24.157 9.126 71.896 1.00 28.41 353 SER A O 1
ATOM 2748 N N . THR A 1 354 ? -24.190 11.361 72.174 1.00 31.08 354 THR A N 1
ATOM 2749 C CA . THR A 1 354 ? -22.782 11.641 72.552 1.00 31.08 354 THR A CA 1
ATOM 2750 C C . THR A 1 354 ? -21.785 11.647 71.376 1.00 31.08 354 THR A C 1
ATOM 2752 O O . THR A 1 354 ? -21.746 10.720 70.583 1.00 31.08 354 THR A O 1
ATOM 2755 N N . GLY A 1 355 ? -20.941 12.663 71.157 1.00 26.95 355 GLY A N 1
ATOM 2756 C CA . GLY A 1 355 ? -20.857 14.001 71.758 1.00 26.95 355 GLY A CA 1
ATOM 2757 C C . GLY A 1 355 ? -19.474 14.319 72.328 1.00 26.95 355 GLY A C 1
ATOM 2758 O O . GLY A 1 355 ? -19.142 13.858 73.418 1.00 26.95 355 GLY A O 1
ATOM 2759 N N . ARG A 1 356 ? -18.702 15.167 71.630 1.00 30.19 356 ARG A N 1
ATOM 2760 C CA . ARG A 1 356 ? -17.685 16.035 72.250 1.00 30.19 356 ARG A CA 1
ATOM 2761 C C . ARG A 1 356 ? -17.242 17.168 71.324 1.00 30.19 356 ARG A C 1
ATOM 2763 O O . ARG A 1 356 ? -16.763 16.926 70.222 1.00 30.19 356 ARG A O 1
ATOM 2770 N N . ASP A 1 357 ? -17.372 18.390 71.822 1.00 28.50 357 ASP A N 1
ATOM 2771 C CA . ASP A 1 357 ? -16.953 19.624 71.159 1.00 28.50 357 ASP A CA 1
ATOM 2772 C C . ASP A 1 357 ? -15.434 19.810 71.111 1.00 28.50 357 ASP A C 1
ATOM 2774 O O . ASP A 1 357 ? -14.711 19.386 72.019 1.00 28.50 357 ASP A O 1
ATOM 2778 N N . ARG A 1 358 ? -14.985 20.626 70.149 1.00 30.28 358 ARG A N 1
ATOM 2779 C CA . ARG A 1 358 ? -13.986 21.686 70.377 1.00 30.28 358 ARG A CA 1
ATOM 2780 C C . ARG A 1 358 ? -14.046 22.731 69.254 1.00 30.28 358 ARG A C 1
ATOM 2782 O O . ARG A 1 358 ? -13.845 22.361 68.110 1.00 30.28 358 ARG A O 1
ATOM 2789 N N . ARG A 1 359 ? -14.329 23.986 69.655 1.00 27.27 359 ARG A N 1
ATOM 2790 C CA . ARG A 1 359 ? -13.838 25.318 69.192 1.00 27.27 359 ARG A CA 1
ATOM 2791 C C . ARG A 1 359 ? -13.446 25.475 67.697 1.00 27.27 359 ARG A C 1
ATOM 2793 O O . ARG A 1 359 ? -12.784 24.625 67.134 1.00 27.27 359 ARG A O 1
ATOM 2800 N N . GLU A 1 360 ? -13.705 26.602 67.027 1.00 27.27 360 GLU A N 1
ATOM 2801 C CA . GLU A 1 360 ? -13.463 27.971 67.512 1.00 27.27 360 GLU A CA 1
ATOM 2802 C C . GLU A 1 360 ? -14.066 29.061 66.588 1.00 27.27 360 GLU A C 1
ATOM 2804 O O . GLU A 1 360 ? -14.194 28.828 65.395 1.00 27.27 360 GLU A O 1
ATOM 2809 N N . ALA A 1 361 ? -14.354 30.241 67.165 1.00 27.81 361 ALA A N 1
ATOM 2810 C CA . ALA A 1 361 ? -14.444 31.600 66.581 1.00 27.81 361 ALA A CA 1
ATOM 2811 C C . ALA A 1 361 ? -15.248 31.908 65.282 1.00 27.81 361 ALA A C 1
ATOM 2813 O O . ALA A 1 361 ? -15.308 31.158 64.319 1.00 27.81 361 ALA A O 1
ATOM 2814 N N . ALA A 1 362 ? -15.831 33.115 65.240 1.00 26.45 362 ALA A N 1
ATOM 2815 C CA . ALA A 1 362 ? -16.714 33.602 64.171 1.00 26.45 362 ALA A CA 1
ATOM 2816 C C . ALA A 1 362 ? -16.245 34.935 63.555 1.00 26.45 362 ALA A C 1
ATOM 2818 O O . ALA A 1 362 ? -15.656 35.741 64.278 1.00 26.45 362 ALA A O 1
ATOM 2819 N N . ARG A 1 363 ? -16.598 35.185 62.275 1.00 26.31 363 ARG A N 1
ATOM 2820 C CA . ARG A 1 363 ? -16.932 36.473 61.585 1.00 26.31 363 ARG A CA 1
ATOM 2821 C C . ARG A 1 363 ? -16.916 36.270 60.038 1.00 26.31 363 ARG A C 1
ATOM 2823 O O . ARG A 1 363 ? -16.551 35.180 59.613 1.00 26.31 363 ARG A O 1
ATOM 2830 N N . PRO A 1 364 ? -17.423 37.203 59.201 1.00 29.14 364 PRO A N 1
ATOM 2831 C CA . PRO A 1 364 ? -18.844 37.339 58.870 1.00 29.14 364 PRO A CA 1
ATOM 2832 C C . PRO A 1 364 ? -19.122 37.150 57.354 1.00 29.14 364 PRO A C 1
ATOM 2834 O O . PRO A 1 364 ? -18.245 36.758 56.592 1.00 29.14 364 PRO A O 1
ATOM 2837 N N . GLN A 1 365 ? -20.360 37.409 56.918 1.00 32.25 365 GLN A N 1
ATOM 2838 C CA . GLN A 1 365 ? -20.769 37.352 55.506 1.00 32.25 365 GLN A CA 1
ATOM 2839 C C . GLN A 1 365 ? -20.047 38.388 54.631 1.00 32.25 365 GLN A C 1
ATOM 2841 O O . GLN A 1 365 ? -19.943 39.544 55.029 1.00 32.25 365 GLN A O 1
ATOM 2846 N N . GLU A 1 366 ? -19.747 38.020 53.384 1.00 26.31 366 GLU A N 1
ATOM 2847 C CA . GLU A 1 366 ? -19.777 38.960 52.258 1.00 26.31 366 GLU A CA 1
ATOM 2848 C C . GLU A 1 366 ? -20.143 38.239 50.949 1.00 26.31 366 GLU A C 1
ATOM 2850 O O . GLU A 1 366 ? -20.080 37.010 50.860 1.00 26.31 366 GLU A O 1
ATOM 2855 N N . SER A 1 367 ? -20.628 38.987 49.957 1.00 24.98 367 SER A N 1
ATOM 2856 C CA . SER A 1 367 ? -21.329 38.444 48.787 1.00 24.98 367 SER A CA 1
ATOM 2857 C C . SER A 1 367 ? -20.762 38.937 47.459 1.00 24.98 367 SER A C 1
ATOM 2859 O O . SER A 1 367 ? -20.534 40.133 47.322 1.00 24.98 367 SER A O 1
ATOM 2861 N N . ARG A 1 368 ? -20.769 38.046 46.454 1.00 31.14 368 ARG A N 1
ATOM 2862 C CA . ARG A 1 368 ? -20.581 38.302 45.008 1.00 31.14 368 ARG A CA 1
ATOM 2863 C C . ARG A 1 368 ? -19.197 38.797 44.565 1.00 31.14 368 ARG A C 1
ATOM 2865 O O . ARG A 1 368 ? -18.709 39.831 44.992 1.00 31.14 368 ARG A O 1
ATOM 2872 N N . GLY A 1 369 ? -18.662 38.103 43.565 1.00 25.22 369 GLY A N 1
ATOM 2873 C CA . GLY A 1 369 ? -17.505 38.524 42.782 1.00 25.22 369 GLY A CA 1
ATOM 2874 C C . GLY A 1 369 ? -17.237 37.515 41.671 1.00 25.22 369 GLY A C 1
ATOM 2875 O O . GLY A 1 369 ? -16.514 36.548 41.890 1.00 25.22 369 GLY A O 1
ATOM 2876 N N . ASP A 1 370 ? -17.843 37.714 40.498 1.00 35.38 370 ASP A N 1
ATOM 2877 C CA . ASP A 1 370 ? -17.433 36.996 39.288 1.00 35.38 370 ASP A CA 1
ATOM 2878 C C . ASP A 1 370 ? -16.001 37.424 38.934 1.00 35.38 370 ASP A C 1
ATOM 2880 O O . ASP A 1 370 ? -15.741 38.595 38.660 1.00 35.38 370 ASP A O 1
ATOM 2884 N N . GLY A 1 371 ? -15.066 36.474 38.970 1.00 26.72 371 GLY A N 1
ATOM 2885 C CA . GLY A 1 371 ? -13.634 36.712 38.780 1.00 26.72 371 GLY A CA 1
ATOM 2886 C C . GLY A 1 371 ? -12.990 35.514 38.098 1.00 26.72 371 GLY A C 1
ATOM 2887 O O . GLY A 1 371 ? -12.476 34.606 38.746 1.00 26.72 371 GLY A O 1
ATOM 2888 N N . GLN A 1 372 ? -13.085 35.475 36.772 1.00 28.88 372 GLN A N 1
ATOM 2889 C CA . GLN A 1 372 ? -12.608 34.357 35.968 1.00 28.88 372 GLN A CA 1
ATOM 2890 C C . GLN A 1 372 ? -11.099 34.511 35.711 1.00 28.88 372 GLN A C 1
ATOM 2892 O O . GLN A 1 372 ? -10.695 35.108 34.716 1.00 28.88 372 GLN A O 1
ATOM 2897 N N . ASP A 1 373 ? -10.271 33.984 36.620 1.00 29.14 37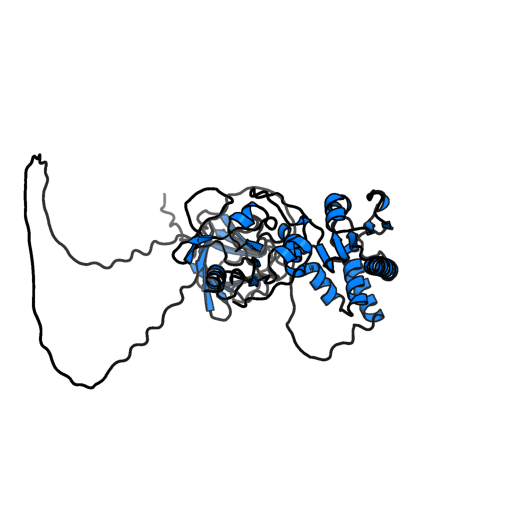3 ASP A N 1
ATOM 2898 C CA . ASP A 1 373 ? -8.804 34.029 36.516 1.00 29.14 373 ASP A CA 1
ATOM 2899 C C . ASP A 1 373 ? -8.295 33.298 35.261 1.00 29.14 373 ASP A C 1
ATOM 2901 O O . ASP A 1 373 ? -8.074 32.079 35.231 1.00 29.14 373 ASP A O 1
ATOM 2905 N N . SER A 1 374 ? -8.052 34.069 34.202 1.00 31.66 374 SER A N 1
ATOM 2906 C CA . SER A 1 374 ? -7.345 33.624 33.009 1.00 31.66 374 SER A CA 1
ATOM 2907 C C . SER A 1 374 ? -5.867 33.399 33.340 1.00 31.66 374 SER A C 1
ATOM 2909 O O . SER A 1 374 ? -5.045 34.309 33.223 1.00 31.66 374 SER A O 1
ATOM 2911 N N . LYS A 1 375 ? -5.514 32.172 33.750 1.00 33.03 375 LYS A N 1
ATOM 2912 C CA . LYS A 1 375 ? -4.118 31.751 33.955 1.00 33.03 375 LYS A CA 1
ATOM 2913 C C . LYS A 1 375 ? -3.260 32.130 32.744 1.00 33.03 375 LYS A C 1
ATOM 2915 O O . LYS A 1 375 ? -3.430 31.557 31.670 1.00 33.03 375 LYS A O 1
ATOM 2920 N N . HIS A 1 376 ? -2.307 33.044 32.939 1.00 37.09 376 HIS A N 1
ATOM 2921 C CA . HIS A 1 376 ? -1.351 33.436 31.906 1.00 37.09 376 HIS A CA 1
ATOM 2922 C C . HIS A 1 376 ? -0.584 32.218 31.380 1.00 37.09 376 HIS A C 1
ATOM 2924 O O . HIS A 1 376 ? 0.237 31.613 32.075 1.00 37.09 376 HIS A O 1
ATOM 2930 N N . VAL A 1 377 ? -0.839 31.867 30.123 1.00 42.75 377 VAL A N 1
ATOM 2931 C CA . VAL A 1 377 ? -0.164 30.766 29.444 1.00 42.75 377 VAL A CA 1
ATOM 2932 C C . VAL A 1 377 ? 1.198 31.255 28.947 1.00 42.75 377 VAL A C 1
ATOM 2934 O O . VAL A 1 377 ? 1.315 31.853 27.883 1.00 42.75 377 VAL A O 1
ATOM 2937 N N . ALA A 1 378 ? 2.246 31.018 29.737 1.00 58.41 378 ALA A N 1
ATOM 2938 C CA . ALA A 1 378 ? 3.614 31.386 29.374 1.00 58.41 378 ALA A CA 1
ATOM 2939 C C . ALA A 1 378 ? 4.145 30.514 28.215 1.00 58.41 378 ALA A C 1
ATOM 2941 O O . ALA A 1 378 ? 4.593 29.382 28.435 1.00 58.41 378 ALA A O 1
ATOM 2942 N N . GLY A 1 379 ? 4.094 31.047 26.992 1.00 72.94 379 GLY A N 1
ATOM 2943 C CA . GLY A 1 379 ? 4.614 30.420 25.775 1.00 72.94 379 GLY A CA 1
ATOM 2944 C C . GLY A 1 379 ? 4.259 31.191 24.498 1.00 72.94 379 GLY A C 1
ATOM 2945 O O . GLY A 1 379 ? 3.547 32.198 24.528 1.00 72.94 379 GLY A O 1
ATOM 2946 N N . LEU A 1 380 ? 4.757 30.695 23.365 1.00 84.06 380 LEU A N 1
ATOM 2947 C CA . LEU A 1 380 ? 4.373 31.174 22.036 1.00 84.06 380 LEU A CA 1
ATOM 2948 C C . LEU A 1 380 ? 3.051 30.517 21.628 1.00 84.06 380 LEU A C 1
ATOM 2950 O O . LEU A 1 380 ? 2.977 29.290 21.566 1.00 84.06 380 LEU A O 1
ATOM 2954 N N . THR A 1 381 ? 2.037 31.319 21.308 1.00 86.31 381 THR A N 1
ATOM 2955 C CA . THR A 1 381 ? 0.746 30.828 20.804 1.00 86.31 381 THR A CA 1
ATOM 2956 C C . THR A 1 381 ? 0.571 31.228 19.346 1.00 86.31 381 THR A C 1
ATOM 2958 O O . THR A 1 381 ? 0.657 32.411 19.012 1.00 86.31 381 THR A O 1
ATOM 2961 N N . LEU A 1 382 ? 0.305 30.245 18.484 1.00 87.44 382 LEU A N 1
ATOM 2962 C CA . LEU A 1 382 ? -0.005 30.435 17.068 1.00 87.44 382 LEU A CA 1
ATOM 2963 C C . LEU A 1 382 ? -1.468 30.067 16.803 1.00 87.44 382 LEU A C 1
ATOM 2965 O O . LEU A 1 382 ? -1.866 28.926 17.030 1.00 87.44 382 LEU A O 1
ATOM 2969 N N . GLU A 1 383 ? -2.266 30.990 16.281 1.00 89.75 383 GLU A N 1
ATOM 2970 C CA . GLU A 1 383 ? -3.608 30.673 15.789 1.00 89.75 383 GLU A CA 1
ATOM 2971 C C . GLU A 1 383 ? -3.524 30.075 14.385 1.00 89.75 383 GLU A C 1
ATOM 2973 O O . GLU A 1 383 ? -2.863 30.622 13.504 1.00 89.75 383 GLU A O 1
ATOM 2978 N N . VAL A 1 384 ? -4.163 28.925 14.182 1.00 88.12 384 VAL A N 1
ATOM 2979 C CA . VAL A 1 384 ? -4.095 28.151 12.941 1.00 88.12 384 VAL A CA 1
ATOM 2980 C C . VAL A 1 384 ? -5.328 28.445 12.102 1.00 88.12 384 VAL A C 1
ATOM 2982 O O . VAL A 1 384 ? -6.438 28.053 12.463 1.00 88.12 384 VAL A O 1
ATOM 2985 N N . CYS A 1 385 ? -5.132 29.075 10.949 1.00 81.06 385 CYS A N 1
ATOM 2986 C CA . CYS A 1 385 ? -6.208 29.547 10.083 1.00 81.06 385 CYS A CA 1
ATOM 2987 C C . CYS A 1 385 ? -6.134 28.921 8.686 1.00 81.06 385 CYS A C 1
ATOM 2989 O O . CYS A 1 385 ? -5.052 28.646 8.169 1.00 81.06 385 CYS A O 1
ATOM 2991 N N . ARG A 1 386 ? -7.287 28.716 8.042 1.00 82.06 386 ARG A N 1
ATOM 2992 C CA . ARG A 1 386 ? -7.407 28.277 6.639 1.00 82.06 386 ARG A CA 1
ATOM 2993 C C . ARG A 1 386 ? -8.663 28.883 6.023 1.00 82.06 386 ARG A C 1
ATOM 2995 O O . ARG A 1 386 ? -9.721 28.802 6.634 1.00 82.06 386 ARG A O 1
ATOM 3002 N N . GLU A 1 387 ? -8.559 29.449 4.817 1.00 79.62 387 GLU A N 1
ATOM 3003 C CA . GLU A 1 387 ? -9.721 29.956 4.051 1.00 79.62 387 GLU A CA 1
ATOM 3004 C C . GLU A 1 387 ? -10.629 30.898 4.882 1.00 79.62 387 GLU A C 1
ATOM 3006 O O . GLU A 1 387 ? -11.854 30.811 4.848 1.00 79.62 387 GLU A O 1
ATOM 3011 N N . GLY A 1 388 ? -10.017 31.767 5.699 1.00 75.00 388 GLY A N 1
ATOM 3012 C CA . GLY A 1 388 ? -10.721 32.707 6.584 1.00 75.00 388 GLY A CA 1
ATOM 3013 C C . GLY A 1 388 ? -11.330 32.103 7.860 1.00 75.00 388 GLY A C 1
ATOM 3014 O O . GLY A 1 388 ? -11.937 32.834 8.635 1.00 75.00 388 GLY A O 1
ATOM 3015 N N . LYS A 1 389 ? -11.170 30.797 8.112 1.00 76.69 389 LYS A N 1
ATOM 3016 C CA . LYS A 1 389 ? -11.663 30.113 9.319 1.00 76.69 389 LYS A CA 1
ATOM 3017 C C . LYS A 1 389 ? -10.522 29.785 10.279 1.00 76.69 389 LYS A C 1
ATOM 3019 O O . LYS A 1 389 ? -9.506 29.224 9.864 1.00 76.69 389 LYS A O 1
ATOM 3024 N N . VAL A 1 390 ? -10.732 30.066 11.565 1.00 81.94 390 VAL A N 1
ATOM 3025 C CA . VAL A 1 390 ? -9.869 29.591 12.655 1.00 81.94 390 VAL A CA 1
ATOM 3026 C C . VAL A 1 390 ? -10.137 28.100 12.879 1.00 81.94 390 VAL A C 1
ATOM 3028 O O . VAL A 1 390 ? -11.284 27.683 13.024 1.00 81.94 390 VAL A O 1
ATOM 3031 N N . LEU A 1 391 ? -9.081 27.290 12.878 1.00 67.31 391 LEU A N 1
ATOM 3032 C CA . LEU A 1 391 ? -9.128 25.843 13.122 1.00 67.31 391 LEU A CA 1
ATOM 3033 C C . LEU A 1 391 ? -8.793 25.496 14.582 1.00 67.31 391 LEU A C 1
ATOM 3035 O O . LEU A 1 391 ? -9.200 24.448 15.082 1.00 67.31 391 LEU A O 1
ATOM 3039 N N . GLY A 1 392 ? -8.044 26.365 15.259 1.00 78.50 392 GLY A N 1
ATOM 3040 C CA . GLY A 1 392 ? -7.620 26.220 16.649 1.00 78.50 392 GLY A CA 1
ATOM 3041 C C . GLY A 1 392 ? -6.333 26.991 16.929 1.00 78.50 392 GLY A C 1
ATOM 3042 O O . GLY A 1 392 ? -5.863 27.751 16.085 1.00 78.50 392 GLY A O 1
ATOM 3043 N N . GLN A 1 393 ? -5.750 26.774 18.100 1.00 81.62 393 GLN A N 1
ATOM 3044 C CA . GLN A 1 393 ? -4.529 27.421 18.567 1.00 81.62 393 GLN A CA 1
ATOM 3045 C C . GLN A 1 393 ? -3.480 26.379 18.955 1.00 81.62 393 GLN A C 1
ATOM 3047 O O . GLN A 1 393 ? -3.787 25.360 19.569 1.00 81.62 393 GLN A O 1
ATOM 3052 N N . LEU A 1 394 ? -2.231 26.641 18.589 1.00 79.69 394 LEU A N 1
ATOM 3053 C CA . LEU A 1 394 ? -1.064 25.838 18.916 1.00 79.69 394 LEU A CA 1
ATOM 3054 C C . LEU A 1 394 ? -0.238 26.569 19.975 1.00 79.69 394 LEU A C 1
ATOM 3056 O O . LEU A 1 394 ? 0.274 27.657 19.715 1.00 79.69 394 LEU A O 1
ATOM 3060 N N . LEU A 1 395 ? -0.068 25.947 21.136 1.00 82.00 395 LEU A N 1
ATOM 3061 C CA . LEU A 1 395 ? 0.791 26.434 22.205 1.00 82.00 395 LEU A CA 1
ATOM 3062 C C . LEU A 1 395 ? 2.144 25.719 22.170 1.00 82.00 395 LEU A C 1
ATOM 3064 O O . LEU A 1 395 ? 2.223 24.494 22.304 1.00 82.00 395 LEU A O 1
ATOM 3068 N N . LEU A 1 396 ? 3.206 26.512 22.057 1.00 79.75 396 LEU A N 1
ATOM 3069 C CA . LEU A 1 396 ? 4.602 26.095 22.060 1.00 79.75 396 LEU A CA 1
ATOM 3070 C C . LEU A 1 396 ? 5.257 26.518 23.378 1.00 79.75 396 LEU A C 1
ATOM 3072 O O . LEU A 1 396 ? 5.461 27.707 23.636 1.00 79.75 396 LEU A O 1
ATOM 3076 N N . GLY A 1 397 ? 5.620 25.536 24.207 1.00 71.88 397 GLY A N 1
ATOM 3077 C CA . GLY A 1 397 ? 6.264 25.717 25.511 1.00 71.88 397 GLY A CA 1
ATOM 3078 C C . GLY A 1 397 ? 7.732 26.156 25.451 1.00 71.88 397 GLY A C 1
ATOM 3079 O O . GLY A 1 397 ? 8.551 25.609 26.187 1.00 71.88 397 GLY A O 1
ATOM 3080 N N . LEU A 1 398 ? 8.061 27.112 24.578 1.00 71.00 398 LEU A N 1
ATOM 3081 C CA . LEU A 1 398 ? 9.360 27.781 24.490 1.00 71.00 398 LEU A CA 1
ATOM 3082 C C . LEU A 1 398 ? 9.564 28.647 25.742 1.00 71.00 398 LEU A C 1
ATOM 3084 O O . LEU A 1 398 ? 9.116 29.792 25.794 1.00 71.00 398 LEU A O 1
ATOM 3088 N N . LYS A 1 399 ? 10.180 28.061 26.773 1.00 61.81 399 LYS A N 1
ATOM 3089 C CA . LYS A 1 399 ? 10.349 28.668 28.107 1.00 61.81 399 LYS A CA 1
ATOM 3090 C C . LYS A 1 399 ? 11.808 28.901 28.497 1.00 61.81 399 LYS A C 1
ATOM 3092 O O . LYS A 1 399 ? 12.058 29.693 29.398 1.00 61.81 399 LYS A O 1
ATOM 3097 N N . ALA A 1 400 ? 12.753 28.216 27.853 1.00 61.12 400 ALA A N 1
ATOM 3098 C CA . ALA A 1 400 ? 14.184 28.363 28.109 1.00 61.12 400 ALA A CA 1
ATOM 3099 C C . ALA A 1 400 ? 14.893 29.106 26.964 1.00 61.12 400 ALA A C 1
ATOM 3101 O O . ALA A 1 400 ? 14.497 29.009 25.801 1.00 61.12 400 ALA A O 1
ATOM 3102 N N . GLN A 1 401 ? 15.971 29.825 27.287 1.00 59.78 401 GLN A N 1
ATOM 3103 C CA . GLN A 1 401 ? 16.820 30.489 26.293 1.00 59.78 401 GLN A CA 1
ATOM 3104 C C . GLN A 1 401 ? 17.412 29.464 25.313 1.00 59.78 401 GLN A C 1
ATOM 3106 O O . GLN A 1 401 ? 17.770 28.354 25.705 1.00 59.78 401 GLN A O 1
ATOM 3111 N N . HIS A 1 402 ? 17.495 29.829 24.030 1.00 62.09 402 HIS A N 1
ATOM 3112 C CA . HIS A 1 402 ? 17.952 28.974 22.924 1.00 62.09 402 HIS A CA 1
ATOM 3113 C C . HIS A 1 402 ? 17.152 27.679 22.701 1.00 62.09 402 HIS A C 1
ATOM 3115 O O . HIS A 1 402 ? 17.523 26.876 21.839 1.00 62.09 402 HIS A O 1
ATOM 3121 N N . GLN A 1 403 ? 16.036 27.479 23.409 1.00 75.62 403 GLN A N 1
ATOM 3122 C CA . GLN A 1 403 ? 15.141 26.358 23.164 1.00 75.62 403 GLN A CA 1
ATOM 3123 C C . GLN A 1 403 ? 14.549 26.479 21.753 1.00 75.62 403 GLN A C 1
ATOM 3125 O O . GLN A 1 403 ? 14.164 27.568 21.313 1.00 75.62 403 GLN A O 1
ATOM 3130 N N . ARG A 1 404 ? 14.508 25.357 21.029 1.00 85.00 404 ARG A N 1
ATOM 3131 C CA . ARG A 1 404 ? 14.036 25.293 19.642 1.00 85.00 404 ARG A CA 1
ATOM 3132 C C . ARG A 1 404 ? 12.770 24.457 19.553 1.00 85.00 404 ARG A C 1
ATOM 3134 O O . ARG A 1 404 ? 12.698 23.410 20.185 1.00 85.00 404 ARG A O 1
ATOM 3141 N N . ALA A 1 405 ? 11.823 24.899 18.732 1.00 84.81 405 ALA A N 1
ATOM 3142 C CA . ALA A 1 405 ? 10.688 24.094 18.293 1.00 84.81 405 ALA A CA 1
ATOM 3143 C C . ALA A 1 405 ? 10.785 23.899 16.775 1.00 84.81 405 ALA A C 1
ATOM 3145 O O . ALA A 1 405 ? 10.731 24.866 16.010 1.00 84.81 405 ALA A O 1
ATOM 3146 N N . VAL A 1 406 ? 10.973 22.657 16.335 1.00 89.31 406 VAL A N 1
ATOM 3147 C CA . VAL A 1 406 ? 11.092 22.284 14.923 1.00 89.31 406 VAL A CA 1
ATOM 3148 C C . VAL A 1 406 ? 9.699 22.130 14.318 1.00 89.31 406 VAL A C 1
ATOM 3150 O O . VAL A 1 406 ? 8.861 21.387 14.830 1.00 89.31 406 VAL A O 1
ATOM 3153 N N . ILE A 1 407 ? 9.478 22.804 13.193 1.00 89.56 407 ILE A N 1
ATOM 3154 C CA . ILE A 1 407 ? 8.262 22.734 12.387 1.00 89.56 407 ILE A CA 1
ATOM 3155 C C . ILE A 1 407 ? 8.587 21.951 11.113 1.00 89.56 407 ILE A C 1
ATOM 3157 O O . ILE A 1 407 ? 9.555 22.261 10.414 1.00 89.56 407 ILE A O 1
ATOM 3161 N N . GLY A 1 408 ? 7.784 20.948 10.774 1.00 82.62 408 GLY A N 1
ATOM 3162 C CA . GLY A 1 408 ? 8.017 20.148 9.573 1.00 82.62 408 GLY A CA 1
ATOM 3163 C C . GLY A 1 408 ? 6.998 19.037 9.381 1.00 82.62 408 GLY A C 1
ATOM 3164 O O . GLY A 1 408 ? 6.089 18.865 10.184 1.00 82.62 408 GLY A O 1
ATOM 3165 N N . ARG A 1 409 ? 7.121 18.291 8.285 1.00 85.25 409 ARG A N 1
ATOM 3166 C CA . ARG A 1 409 ? 6.199 17.202 7.929 1.00 85.25 409 ARG A CA 1
ATOM 3167 C C . ARG A 1 409 ? 6.539 15.862 8.590 1.00 85.25 409 ARG A C 1
ATOM 3169 O O . ARG A 1 409 ? 5.727 14.940 8.538 1.00 85.25 409 ARG A O 1
ATOM 3176 N N . ASP A 1 410 ? 7.729 15.716 9.166 1.00 79.38 410 ASP A N 1
ATOM 3177 C CA . ASP A 1 410 ? 8.165 14.442 9.732 1.00 79.38 410 ASP A CA 1
ATOM 3178 C C . ASP A 1 410 ? 7.433 14.127 11.044 1.00 79.38 410 ASP A C 1
ATOM 3180 O O . ASP A 1 410 ? 7.651 14.763 12.075 1.00 79.38 410 ASP A O 1
ATOM 3184 N N . ALA A 1 411 ? 6.546 13.134 10.974 1.00 72.69 411 ALA A N 1
ATOM 3185 C CA . ALA A 1 411 ? 5.733 12.658 12.085 1.00 72.69 411 ALA A CA 1
ATOM 3186 C C . ALA A 1 411 ? 6.416 11.558 12.921 1.00 72.69 411 ALA A C 1
ATOM 3188 O O . ALA A 1 411 ? 5.788 11.015 13.834 1.00 72.69 411 ALA A O 1
ATOM 3189 N N . THR A 1 412 ? 7.666 11.180 12.621 1.00 68.62 412 THR A N 1
ATOM 3190 C CA . THR A 1 412 ? 8.393 10.221 13.465 1.00 68.62 412 THR A CA 1
ATOM 3191 C C . THR A 1 412 ? 8.624 10.816 14.867 1.00 68.62 412 THR A C 1
ATOM 3193 O O . THR A 1 412 ? 8.837 12.027 14.978 1.00 68.62 412 THR A O 1
ATOM 3196 N N . PRO A 1 413 ? 8.548 10.021 15.961 1.00 64.50 413 PRO A N 1
ATOM 3197 C CA . PRO A 1 413 ? 8.519 10.528 17.340 1.00 64.50 413 PRO A CA 1
ATOM 3198 C C . PRO A 1 413 ? 9.627 11.531 17.729 1.00 64.50 413 PRO A C 1
ATOM 3200 O O . PRO A 1 413 ? 10.715 11.185 18.204 1.00 64.50 413 PRO A O 1
ATOM 3203 N N . GLY A 1 414 ? 9.283 12.813 17.593 1.00 68.06 414 GLY A N 1
ATOM 3204 C CA . GLY A 1 414 ? 10.122 13.972 17.881 1.00 68.06 414 GLY A CA 1
ATOM 3205 C C . GLY A 1 414 ? 11.249 14.223 16.873 1.00 68.06 414 GLY A C 1
ATOM 3206 O O . GLY A 1 414 ? 12.334 14.647 17.276 1.00 68.06 414 GLY A O 1
ATOM 3207 N N . ALA A 1 415 ? 10.995 13.976 15.584 1.00 69.75 415 ALA A N 1
ATOM 3208 C CA . ALA A 1 415 ? 11.705 14.650 14.493 1.00 69.75 415 ALA A CA 1
ATOM 3209 C C . ALA A 1 415 ? 11.250 16.117 14.328 1.00 69.75 415 ALA A C 1
ATOM 3211 O O . ALA A 1 415 ? 12.061 16.977 13.977 1.00 69.75 415 ALA A O 1
ATOM 3212 N N . CYS A 1 416 ? 9.977 16.401 14.631 1.00 78.69 416 CYS A N 1
ATOM 3213 C CA . CYS A 1 416 ? 9.399 17.742 14.732 1.00 78.69 416 CYS A CA 1
ATOM 3214 C C . CYS A 1 416 ? 8.602 17.898 16.036 1.00 78.69 416 CYS A C 1
ATOM 3216 O O . CYS A 1 416 ? 7.962 16.949 16.489 1.00 78.69 416 CYS A O 1
ATOM 3218 N N . ASP A 1 417 ? 8.605 19.105 16.604 1.00 80.62 417 ASP A N 1
ATOM 3219 C CA . ASP A 1 417 ? 7.737 19.500 17.722 1.00 80.62 417 ASP A CA 1
ATOM 3220 C C . ASP A 1 417 ? 6.349 19.928 17.204 1.00 80.62 417 ASP A C 1
ATOM 3222 O O . ASP A 1 417 ? 5.333 19.730 17.869 1.00 80.62 417 ASP A O 1
ATOM 3226 N N . VAL A 1 418 ? 6.294 20.469 15.979 1.00 80.38 418 VAL A N 1
ATOM 3227 C CA . VAL A 1 418 ? 5.063 20.844 15.272 1.00 80.38 418 VAL A CA 1
ATOM 3228 C C . VAL A 1 418 ? 4.999 20.108 13.937 1.00 80.38 418 VAL A C 1
ATOM 3230 O O . VAL A 1 418 ? 5.670 20.481 12.972 1.00 80.38 418 VAL A O 1
ATOM 3233 N N . VAL A 1 419 ? 4.175 19.061 13.879 1.00 78.75 419 VAL A N 1
ATOM 3234 C CA . VAL A 1 419 ? 3.990 18.253 12.667 1.00 78.75 419 VAL A CA 1
ATOM 3235 C C . VAL A 1 419 ? 2.940 18.894 11.758 1.00 78.75 419 VAL A C 1
ATOM 3237 O O . VAL A 1 419 ? 1.760 18.977 12.102 1.00 78.75 419 VAL A O 1
ATOM 3240 N N . LEU A 1 420 ? 3.363 19.333 10.574 1.00 80.56 420 LEU A N 1
ATOM 3241 C CA . LEU A 1 420 ? 2.511 19.922 9.545 1.00 80.56 420 LEU A CA 1
ATOM 3242 C C . LEU A 1 420 ? 2.290 18.929 8.400 1.00 80.56 420 LEU A C 1
ATOM 3244 O O . LEU A 1 420 ? 3.138 18.750 7.525 1.00 80.56 420 LEU A O 1
ATOM 3248 N N . GLU A 1 421 ? 1.117 18.298 8.385 1.00 69.69 421 GLU A N 1
ATOM 3249 C CA . GLU A 1 421 ? 0.709 17.344 7.345 1.00 69.69 421 GLU A CA 1
ATOM 3250 C C . GLU A 1 421 ? 0.335 18.051 6.019 1.00 69.69 421 GLU A C 1
ATOM 3252 O O . GLU A 1 421 ? -0.825 18.077 5.614 1.00 69.69 421 GLU A O 1
ATOM 3257 N N . HIS A 1 422 ? 1.317 18.646 5.330 1.00 71.19 422 HIS A N 1
ATOM 3258 C CA . HIS A 1 422 ? 1.149 19.218 3.988 1.00 71.19 422 HIS A CA 1
ATOM 3259 C C . HIS A 1 422 ? 2.331 18.859 3.084 1.00 71.19 422 HIS A C 1
ATOM 3261 O O . HIS A 1 422 ? 3.478 19.067 3.458 1.00 71.19 422 HIS A O 1
ATOM 3267 N N . ALA A 1 423 ? 2.084 18.316 1.891 1.00 71.44 423 ALA A N 1
ATOM 3268 C CA . ALA A 1 423 ? 3.116 17.609 1.126 1.00 71.44 423 ALA A CA 1
ATOM 3269 C C . ALA A 1 423 ? 4.277 18.496 0.614 1.00 71.44 423 ALA A C 1
ATOM 3271 O O . ALA A 1 423 ? 5.389 17.992 0.453 1.00 71.44 423 ALA A O 1
ATOM 3272 N N . SER A 1 424 ? 4.048 19.802 0.432 1.00 78.69 424 SER A N 1
ATOM 3273 C CA . SER A 1 424 ? 5.092 20.804 0.135 1.00 78.69 424 SER A CA 1
ATOM 3274 C C . SER A 1 424 ? 5.968 21.171 1.343 1.00 78.69 424 SER A C 1
ATOM 3276 O O . SER A 1 424 ? 6.964 21.873 1.199 1.00 78.69 424 SER A O 1
ATOM 3278 N N . VAL A 1 425 ? 5.570 20.782 2.558 1.00 81.50 425 VAL A N 1
ATOM 3279 C CA . VAL A 1 425 ? 6.348 21.026 3.774 1.00 81.50 425 VAL A CA 1
ATOM 3280 C C . VAL A 1 425 ? 7.426 19.948 3.873 1.00 81.50 425 VAL A C 1
ATOM 3282 O O . VAL A 1 425 ? 7.162 18.743 3.789 1.00 81.50 425 VAL A O 1
ATOM 3285 N N . SER A 1 426 ? 8.667 20.396 4.026 1.00 81.06 426 SER A N 1
ATOM 3286 C CA . SER A 1 426 ? 9.844 19.541 4.171 1.00 81.06 426 SER A CA 1
ATOM 3287 C C . SER A 1 426 ? 9.823 18.767 5.488 1.00 81.06 426 SER A C 1
ATOM 3289 O O . SER A 1 426 ? 9.165 19.179 6.443 1.00 81.06 426 SER A O 1
ATOM 3291 N N . ARG A 1 427 ? 10.533 17.628 5.549 1.00 80.12 427 ARG A N 1
ATOM 3292 C CA . ARG A 1 427 ? 10.568 16.749 6.741 1.00 80.12 427 ARG A CA 1
ATOM 3293 C C . ARG A 1 427 ? 10.846 17.541 8.018 1.00 80.12 427 ARG A C 1
ATOM 3295 O O . ARG A 1 427 ? 10.030 17.516 8.929 1.00 80.12 427 ARG A O 1
ATOM 3302 N N . ARG A 1 428 ? 11.920 18.331 8.007 1.00 90.00 428 ARG A N 1
ATOM 3303 C CA . ARG A 1 428 ? 12.162 19.462 8.908 1.00 90.00 428 ARG A CA 1
ATOM 3304 C C . ARG A 1 428 ? 12.184 20.693 8.007 1.00 90.00 428 ARG A C 1
ATOM 3306 O O . ARG A 1 428 ? 12.941 20.708 7.045 1.00 90.00 428 ARG A O 1
ATOM 3313 N N . HIS A 1 429 ? 11.290 21.648 8.227 1.00 90.25 429 HIS A N 1
ATOM 3314 C CA . HIS A 1 429 ? 11.037 22.740 7.280 1.00 90.25 429 HIS A CA 1
ATOM 3315 C C . HIS A 1 429 ? 11.528 24.080 7.823 1.00 90.25 429 HIS A C 1
ATOM 3317 O O . HIS A 1 429 ? 12.230 24.811 7.134 1.00 90.25 429 HIS A O 1
ATOM 3323 N N . ALA A 1 430 ? 11.224 24.364 9.085 1.00 94.44 430 ALA A N 1
ATOM 3324 C CA . ALA A 1 430 ? 11.704 25.539 9.791 1.00 94.44 430 ALA A CA 1
ATOM 3325 C C . ALA A 1 430 ? 11.941 25.205 11.268 1.00 94.44 430 ALA A C 1
ATOM 3327 O O . ALA A 1 430 ? 11.533 24.148 11.758 1.00 94.44 430 ALA A O 1
ATOM 3328 N N . HIS A 1 431 ? 12.562 26.115 12.009 1.00 93.94 431 HIS A N 1
ATOM 3329 C CA . HIS A 1 431 ? 12.506 26.083 13.466 1.00 93.94 431 HIS A CA 1
ATOM 3330 C C . HIS A 1 431 ? 12.282 27.472 14.046 1.00 93.94 431 HIS A C 1
ATOM 3332 O O . HIS A 1 431 ? 12.784 28.473 13.537 1.00 93.94 431 HIS A O 1
ATOM 3338 N N . LEU A 1 432 ? 11.533 27.502 15.140 1.00 90.69 432 LEU A N 1
ATOM 3339 C CA . LEU A 1 432 ? 11.416 28.649 16.026 1.00 90.69 432 LEU A CA 1
ATOM 3340 C C . LEU A 1 432 ? 12.509 28.544 17.087 1.00 90.69 432 LEU A C 1
ATOM 3342 O O . LEU A 1 432 ? 12.753 27.449 17.598 1.00 90.69 432 LEU A O 1
ATOM 3346 N N . THR A 1 433 ? 13.150 29.657 17.427 1.00 89.44 433 THR A N 1
ATOM 3347 C CA . THR A 1 433 ? 14.173 29.727 18.480 1.00 89.44 433 THR A CA 1
ATOM 3348 C C . THR A 1 433 ? 13.815 30.825 19.465 1.00 89.44 433 THR A C 1
ATOM 3350 O O . THR A 1 433 ? 13.603 31.964 19.057 1.00 89.44 433 THR A O 1
ATOM 3353 N N . ALA A 1 434 ? 13.763 30.494 20.756 1.00 83.50 434 ALA A N 1
ATOM 3354 C CA . ALA A 1 434 ? 13.659 31.495 21.811 1.00 83.50 434 ALA A CA 1
ATOM 3355 C C . ALA A 1 434 ? 14.998 32.233 21.967 1.00 83.50 434 ALA A C 1
ATOM 3357 O O . ALA A 1 434 ? 16.040 31.609 22.192 1.00 83.50 434 ALA A O 1
ATOM 3358 N N . GLU A 1 435 ? 14.975 33.555 21.844 1.00 79.50 435 GLU A N 1
ATOM 3359 C CA . GLU A 1 435 ? 16.164 34.400 21.941 1.00 79.50 435 GLU A CA 1
ATOM 3360 C C . GLU A 1 435 ? 16.414 34.869 23.377 1.00 79.50 435 GLU A C 1
ATOM 3362 O O . GLU A 1 435 ? 15.491 34.999 24.183 1.00 79.50 435 GLU A O 1
ATOM 3367 N N . SER A 1 436 ? 17.671 35.186 23.699 1.00 68.31 436 SER A N 1
ATOM 3368 C CA . SER A 1 436 ? 18.065 35.743 25.003 1.00 68.31 436 SER A CA 1
ATOM 3369 C C . SER A 1 436 ? 17.392 37.087 25.324 1.00 68.31 436 SER A C 1
ATOM 3371 O O . SER A 1 436 ? 17.276 37.454 26.488 1.00 68.31 436 SER A O 1
ATOM 3373 N N . THR A 1 437 ? 16.901 37.792 24.303 1.00 67.44 437 THR A N 1
ATOM 3374 C CA . THR A 1 437 ? 16.160 39.063 24.380 1.00 67.44 437 THR A CA 1
ATOM 3375 C C . THR A 1 437 ? 14.669 38.899 24.721 1.00 67.44 437 THR A C 1
ATOM 3377 O O . THR A 1 437 ? 13.948 39.896 24.810 1.00 67.44 437 THR A O 1
ATOM 3380 N N . GLY A 1 438 ? 14.182 37.659 24.868 1.00 68.06 438 GLY A N 1
ATOM 3381 C CA . GLY A 1 438 ? 12.762 37.323 25.035 1.00 68.06 438 GLY A CA 1
ATOM 3382 C C . GLY A 1 438 ? 11.957 37.291 23.729 1.00 68.06 438 GLY A C 1
ATOM 3383 O O . GLY A 1 438 ? 10.760 37.019 23.752 1.00 68.06 438 GLY A O 1
ATOM 3384 N N . GLY A 1 439 ? 12.594 37.551 22.583 1.00 81.06 439 GLY A N 1
ATOM 3385 C CA . GLY A 1 439 ? 11.980 37.381 21.268 1.00 81.06 439 GLY A CA 1
ATOM 3386 C C . GLY A 1 439 ? 11.918 35.921 20.810 1.00 81.06 439 GLY A C 1
ATOM 3387 O O . GLY A 1 439 ? 12.510 35.023 21.413 1.00 81.06 439 GLY A O 1
ATOM 3388 N N . VAL A 1 440 ? 11.227 35.690 19.692 1.00 89.00 440 VAL A N 1
ATOM 3389 C CA . VAL A 1 440 ? 11.315 34.433 18.938 1.00 89.00 440 VAL A CA 1
ATOM 3390 C C . VAL A 1 440 ? 11.667 34.751 17.494 1.00 89.00 440 VAL A C 1
ATOM 3392 O O . VAL A 1 440 ? 10.968 35.534 16.844 1.00 89.00 440 VAL A O 1
ATOM 3395 N N . SER A 1 441 ? 12.708 34.104 16.981 1.00 91.56 441 SER A N 1
ATOM 3396 C CA . SER A 1 441 ? 13.032 34.098 15.557 1.00 91.56 441 SER A CA 1
ATOM 3397 C C . SER A 1 441 ? 12.596 32.793 14.892 1.00 91.56 441 SER A C 1
ATOM 3399 O O . SER A 1 441 ? 12.648 31.714 15.488 1.00 91.56 441 SER A O 1
ATOM 3401 N N . LEU A 1 442 ? 12.145 32.900 13.643 1.00 94.75 442 LEU A N 1
ATOM 3402 C CA . LEU A 1 442 ? 11.847 31.782 12.752 1.00 94.75 442 LEU A CA 1
ATOM 3403 C C . LEU A 1 442 ? 12.946 31.674 11.695 1.00 94.75 442 LEU A C 1
ATOM 3405 O O . LEU A 1 442 ? 13.266 32.661 11.034 1.00 94.75 442 LEU A O 1
ATOM 3409 N N . THR A 1 443 ? 13.474 30.470 11.503 1.00 94.94 443 THR A N 1
ATOM 3410 C CA . THR A 1 443 ? 14.513 30.179 10.509 1.00 94.94 443 THR A CA 1
ATOM 3411 C C . THR A 1 443 ? 14.042 29.055 9.596 1.00 94.94 443 THR A C 1
ATOM 3413 O O . THR A 1 443 ? 13.685 27.979 10.079 1.00 94.94 443 THR A O 1
ATOM 3416 N N . ASP A 1 444 ? 14.065 29.284 8.282 1.00 94.75 444 ASP A N 1
ATOM 3417 C CA . ASP A 1 444 ? 13.863 28.235 7.277 1.00 94.75 444 ASP A CA 1
ATOM 3418 C C . ASP A 1 444 ? 15.090 27.308 7.221 1.00 94.75 444 ASP A C 1
ATOM 3420 O O . ASP A 1 444 ? 16.221 27.788 7.163 1.00 94.75 444 ASP A O 1
ATOM 3424 N N . LEU A 1 445 ? 14.882 25.989 7.236 1.00 92.06 445 LEU A N 1
ATOM 3425 C CA . LEU A 1 445 ? 15.950 24.978 7.300 1.00 92.06 445 LEU A CA 1
ATOM 3426 C C . LEU A 1 445 ? 16.459 24.520 5.917 1.00 92.06 445 LEU A C 1
ATOM 3428 O O . LEU A 1 445 ? 16.966 23.408 5.789 1.00 92.06 445 LEU A O 1
ATOM 3432 N N . GLY A 1 446 ? 16.314 25.343 4.875 1.00 86.12 446 GLY A N 1
ATOM 3433 C CA . GLY A 1 446 ? 16.585 24.934 3.493 1.00 86.12 446 GLY A CA 1
ATOM 3434 C C . GLY A 1 446 ? 15.412 24.173 2.889 1.00 86.12 446 GLY A C 1
ATOM 3435 O O . GLY A 1 446 ? 15.593 23.161 2.214 1.00 86.12 446 GLY A O 1
ATOM 3436 N N . SER A 1 447 ? 14.193 24.628 3.170 1.00 90.94 447 SER A N 1
ATOM 3437 C CA . SER A 1 447 ? 12.994 23.937 2.731 1.00 90.94 447 SER A CA 1
ATOM 3438 C C . SER A 1 447 ? 12.750 24.088 1.227 1.00 90.94 447 SER A C 1
ATOM 3440 O O . SER A 1 447 ? 12.909 25.158 0.642 1.00 90.94 447 SER A O 1
ATOM 3442 N N . ALA A 1 448 ? 12.296 23.008 0.590 1.00 78.62 448 ALA A N 1
ATOM 3443 C CA . ALA A 1 448 ? 12.156 22.941 -0.869 1.00 78.62 448 ALA A CA 1
ATOM 3444 C C . ALA A 1 448 ? 11.088 23.889 -1.453 1.00 78.62 448 ALA A C 1
ATOM 3446 O O . ALA A 1 448 ? 11.080 24.135 -2.653 1.00 78.62 448 ALA A O 1
ATOM 3447 N N . HIS A 1 449 ? 10.174 24.389 -0.616 1.00 80.88 449 HIS A N 1
ATOM 3448 C CA . HIS A 1 449 ? 9.083 25.291 -1.011 1.00 80.88 449 HIS A CA 1
ATOM 3449 C C . HIS A 1 449 ? 9.101 26.622 -0.241 1.00 80.88 449 HIS A C 1
ATOM 3451 O O . HIS A 1 449 ? 8.165 27.405 -0.378 1.00 80.88 449 HIS A O 1
ATOM 3457 N N . GLY A 1 450 ? 10.139 26.864 0.567 1.00 87.88 450 GLY A N 1
ATOM 3458 C CA . GLY A 1 450 ? 10.325 28.069 1.370 1.00 87.88 450 GLY A CA 1
ATOM 3459 C C . GLY A 1 450 ? 9.372 28.237 2.561 1.00 87.88 450 GLY A C 1
ATOM 3460 O O . GLY A 1 450 ? 8.270 27.687 2.625 1.00 87.88 450 GLY A O 1
ATOM 3461 N N . THR A 1 451 ? 9.798 29.095 3.484 1.00 93.81 451 THR A N 1
ATOM 3462 C CA . THR A 1 451 ? 8.987 29.676 4.559 1.00 93.81 451 THR A CA 1
ATOM 3463 C C . THR A 1 451 ? 8.674 31.130 4.212 1.00 93.81 451 THR A C 1
ATOM 3465 O O . THR A 1 451 ? 9.565 31.874 3.797 1.00 93.81 451 THR A O 1
ATOM 3468 N N . ASN A 1 452 ? 7.430 31.560 4.409 1.00 93.69 452 ASN A N 1
ATOM 3469 C CA . ASN A 1 452 ? 6.995 32.939 4.196 1.00 93.69 452 ASN A CA 1
ATOM 3470 C C . ASN A 1 452 ? 6.536 33.561 5.525 1.00 93.69 452 ASN A C 1
ATOM 3472 O O . ASN A 1 452 ? 5.796 32.931 6.283 1.00 93.69 452 ASN A O 1
ATOM 3476 N N . VAL A 1 453 ? 6.988 34.784 5.806 1.00 94.56 453 VAL A N 1
ATOM 3477 C CA . VAL A 1 453 ? 6.613 35.578 6.984 1.00 94.56 453 VAL A CA 1
ATOM 3478 C C . VAL A 1 453 ? 6.179 36.955 6.512 1.00 94.56 453 VAL A C 1
ATOM 3480 O O . VAL A 1 453 ? 6.957 37.656 5.866 1.00 94.56 453 VAL A O 1
ATOM 3483 N N . ASP A 1 454 ? 4.950 37.347 6.840 1.00 91.56 454 ASP A N 1
ATOM 3484 C CA . ASP A 1 454 ? 4.393 38.670 6.517 1.00 91.56 454 ASP A CA 1
ATOM 3485 C C . ASP A 1 454 ? 4.472 39.008 5.011 1.00 91.56 454 ASP A C 1
ATOM 3487 O O . ASP A 1 454 ? 4.738 40.138 4.608 1.00 91.56 454 ASP A O 1
ATOM 3491 N N . GLY A 1 455 ? 4.277 37.993 4.158 1.00 82.81 455 GLY A N 1
ATOM 3492 C CA . GLY A 1 455 ? 4.364 38.095 2.697 1.00 82.81 455 GLY A CA 1
ATOM 3493 C C . GLY A 1 455 ? 5.777 37.917 2.128 1.00 82.81 455 GLY A C 1
ATOM 3494 O O . GLY A 1 455 ? 5.918 37.655 0.933 1.00 82.81 455 GLY A O 1
ATOM 3495 N N . LEU A 1 456 ? 6.823 37.965 2.956 1.00 88.00 456 LEU A N 1
ATOM 3496 C CA . LEU A 1 456 ? 8.221 37.851 2.536 1.00 88.00 456 LEU A CA 1
ATOM 3497 C C . LEU A 1 456 ? 8.746 36.417 2.676 1.00 88.00 456 LEU A C 1
ATOM 3499 O O . LEU A 1 456 ? 8.697 35.822 3.752 1.00 88.00 456 LEU A O 1
ATOM 3503 N N . TRP A 1 457 ? 9.310 35.873 1.597 1.00 87.81 457 TRP A N 1
ATOM 3504 C CA . TRP A 1 457 ? 10.008 34.586 1.624 1.00 87.81 457 TRP A CA 1
ATOM 3505 C C . TRP A 1 457 ? 11.362 34.718 2.327 1.00 87.81 457 TRP A C 1
ATOM 3507 O O . TRP A 1 457 ? 12.153 35.611 2.015 1.00 87.81 457 TRP A O 1
ATOM 3517 N N . LEU A 1 458 ? 11.627 33.833 3.288 1.00 90.62 458 LEU A N 1
ATOM 3518 C CA . LEU A 1 458 ? 12.881 33.825 4.035 1.00 90.62 458 LEU A CA 1
ATOM 3519 C C . LEU A 1 458 ? 14.018 33.247 3.188 1.00 90.62 458 LEU A C 1
ATOM 3521 O O . LEU A 1 458 ? 13.822 32.317 2.406 1.00 90.62 458 LEU A O 1
ATOM 3525 N N . ARG A 1 459 ? 15.235 33.765 3.385 1.00 86.19 459 ARG A N 1
ATOM 3526 C CA . ARG A 1 459 ? 16.443 33.105 2.874 1.00 86.19 459 ARG A CA 1
ATOM 3527 C C . ARG A 1 459 ? 16.735 31.870 3.743 1.00 86.19 459 ARG A C 1
ATOM 3529 O O . ARG A 1 459 ? 16.662 31.997 4.968 1.00 86.19 459 ARG A O 1
ATOM 3536 N N . PRO A 1 460 ? 17.095 30.713 3.159 1.00 88.94 460 PRO A N 1
ATOM 3537 C CA . PRO A 1 460 ? 17.507 29.535 3.918 1.00 88.94 460 PRO A CA 1
ATOM 3538 C C . PRO A 1 460 ? 18.561 29.855 4.980 1.00 88.94 460 PRO A C 1
ATOM 3540 O O . PRO A 1 460 ? 19.515 30.585 4.715 1.00 88.94 460 PRO A O 1
ATOM 3543 N N . ASN A 1 461 ? 18.386 29.292 6.174 1.00 88.62 461 ASN A N 1
ATOM 3544 C CA . ASN A 1 461 ? 19.250 29.450 7.347 1.00 88.62 461 ASN A CA 1
ATOM 3545 C C . ASN A 1 461 ? 19.406 30.891 7.886 1.00 88.62 461 ASN A C 1
ATOM 3547 O O . ASN A 1 461 ? 20.211 31.112 8.790 1.00 88.62 461 ASN A O 1
ATOM 3551 N N . ALA A 1 462 ? 18.625 31.865 7.401 1.00 87.88 462 ALA A N 1
ATOM 3552 C CA . ALA A 1 462 ? 18.602 33.226 7.939 1.00 87.88 462 ALA A CA 1
ATOM 3553 C C . ALA A 1 462 ? 17.448 33.401 8.955 1.00 87.88 462 ALA A C 1
ATOM 3555 O O . ALA A 1 462 ? 16.284 33.245 8.571 1.00 87.88 462 ALA A O 1
ATOM 3556 N N . PRO A 1 463 ? 17.725 33.737 10.231 1.00 90.38 463 PRO A N 1
ATOM 3557 C CA . PRO A 1 463 ? 16.681 33.961 11.228 1.00 90.38 463 PRO A CA 1
ATOM 3558 C C . PRO A 1 463 ? 15.899 35.253 10.956 1.00 90.38 463 PRO A C 1
ATOM 3560 O O . PRO A 1 463 ? 16.470 36.303 10.655 1.00 90.38 463 PRO A O 1
ATOM 3563 N N . LYS A 1 464 ? 14.575 35.188 11.113 1.00 92.62 464 LYS A N 1
ATOM 3564 C CA . LYS A 1 464 ? 13.650 36.322 11.016 1.00 92.62 464 LYS A CA 1
ATOM 3565 C C . LYS A 1 464 ? 12.918 36.517 12.338 1.00 92.62 464 LYS A C 1
ATOM 3567 O O . LYS A 1 464 ? 12.202 35.622 12.778 1.00 92.62 464 LYS A O 1
ATOM 3572 N N . GLN A 1 465 ? 13.035 37.706 12.926 1.00 92.75 465 GLN A N 1
ATOM 3573 C CA . GLN A 1 465 ? 12.295 38.050 14.140 1.00 92.75 465 GLN A CA 1
ATOM 3574 C C . GLN A 1 465 ? 10.788 38.077 13.895 1.00 92.75 465 GLN A C 1
ATOM 3576 O O . GLN A 1 465 ? 10.326 38.752 12.970 1.00 92.75 465 GLN A O 1
ATOM 3581 N N . LEU A 1 466 ? 10.042 37.378 14.748 1.00 91.62 466 LEU A N 1
ATOM 3582 C CA . LEU A 1 466 ? 8.585 37.402 14.763 1.00 91.62 466 LEU A CA 1
ATOM 3583 C C . LEU A 1 466 ? 8.057 38.497 15.692 1.00 91.62 466 LEU A C 1
ATOM 3585 O O . LEU A 1 466 ? 8.712 38.902 16.654 1.00 91.62 466 LEU A O 1
ATOM 3589 N N . ARG A 1 467 ? 6.839 38.958 15.412 1.00 91.81 467 ARG A N 1
ATOM 3590 C CA . ARG A 1 467 ? 6.072 39.885 16.253 1.00 91.81 467 ARG A CA 1
ATOM 3591 C C . ARG A 1 467 ? 4.678 39.310 16.482 1.00 91.81 467 ARG A C 1
ATOM 3593 O O . ARG A 1 467 ? 4.241 38.443 15.731 1.00 91.81 467 ARG A O 1
ATOM 3600 N N . VAL A 1 468 ? 3.966 39.801 17.495 1.00 90.94 468 VAL A N 1
ATOM 3601 C CA . VAL A 1 468 ? 2.521 39.539 17.603 1.00 90.94 468 VAL A CA 1
ATOM 3602 C C . VAL A 1 468 ? 1.834 40.096 16.350 1.00 90.94 468 VAL A C 1
ATOM 3604 O O . VAL A 1 468 ? 2.166 41.191 15.899 1.00 90.94 468 VAL A O 1
ATOM 3607 N N . GLY A 1 469 ? 0.938 39.307 15.761 1.00 89.69 469 GLY A N 1
ATOM 3608 C CA . GLY A 1 469 ? 0.314 39.557 14.463 1.00 89.69 469 GLY A CA 1
ATOM 3609 C C . GLY A 1 469 ? 1.100 39.044 13.249 1.00 89.69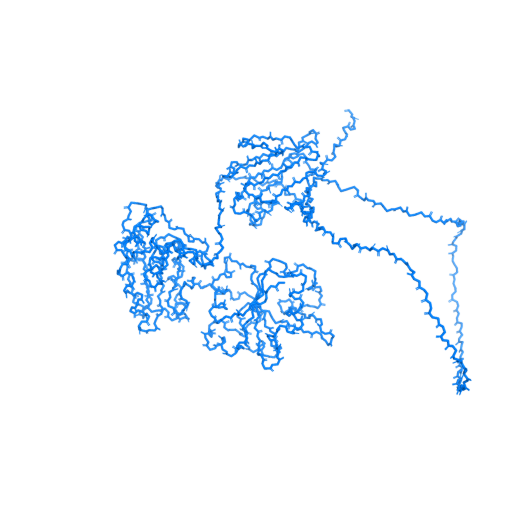 469 GLY A C 1
ATOM 3610 O O . GLY A 1 469 ? 0.537 39.046 12.157 1.00 89.69 469 GLY A O 1
ATOM 3611 N N . SER A 1 470 ? 2.351 38.573 13.391 1.00 94.19 470 SER A N 1
ATOM 3612 C CA . SER A 1 470 ? 3.087 38.015 12.244 1.00 94.19 470 SER A CA 1
ATOM 3613 C C . SER A 1 470 ? 2.390 36.767 11.691 1.00 94.19 470 SER A C 1
ATOM 3615 O O . SER A 1 470 ? 2.021 35.862 12.444 1.00 94.19 470 SER A O 1
ATOM 3617 N N . ILE A 1 471 ? 2.254 36.704 10.367 1.00 94.00 471 ILE A N 1
ATOM 3618 C CA . ILE A 1 471 ? 1.608 35.619 9.625 1.00 94.00 471 ILE A CA 1
ATOM 3619 C C . ILE A 1 471 ? 2.684 34.721 9.020 1.00 94.00 471 ILE A C 1
ATOM 3621 O O . ILE A 1 471 ? 3.424 35.129 8.125 1.00 94.00 471 ILE A O 1
ATOM 3625 N N . LEU A 1 472 ? 2.736 33.473 9.484 1.00 95.19 472 LEU A N 1
ATOM 3626 C CA . LEU A 1 472 ? 3.684 32.456 9.037 1.00 95.19 472 LEU A CA 1
ATOM 3627 C C . LEU A 1 472 ? 2.996 31.488 8.065 1.00 95.19 472 LEU A C 1
ATOM 3629 O O . LEU A 1 472 ? 1.876 31.024 8.313 1.00 95.19 472 LEU A O 1
ATOM 3633 N N . ARG A 1 473 ? 3.677 31.138 6.973 1.00 90.81 473 ARG A N 1
ATOM 3634 C CA . ARG A 1 473 ? 3.271 30.092 6.021 1.00 90.81 473 ARG A CA 1
ATOM 3635 C C . ARG A 1 473 ? 4.460 29.198 5.691 1.00 90.81 473 ARG A C 1
ATOM 3637 O O . ARG A 1 473 ? 5.590 29.667 5.585 1.00 90.81 473 ARG A O 1
ATOM 3644 N N . PHE A 1 474 ? 4.177 27.913 5.506 1.00 88.75 474 PHE A N 1
ATOM 3645 C CA . PHE A 1 474 ? 5.180 26.867 5.327 1.00 88.75 474 PHE A CA 1
ATOM 3646 C C . PHE A 1 474 ? 4.904 26.112 4.022 1.00 88.75 474 PHE A C 1
ATOM 3648 O O . PHE A 1 474 ? 3.891 25.414 3.897 1.00 88.75 474 PHE A O 1
ATOM 3655 N N . GLY A 1 475 ? 5.773 26.301 3.026 1.00 86.94 475 GLY A N 1
ATOM 3656 C CA . GLY A 1 475 ? 5.555 25.888 1.641 1.00 86.94 475 GLY A CA 1
ATOM 3657 C C . GLY A 1 475 ? 4.223 26.383 1.055 1.00 86.94 475 GLY A C 1
ATOM 3658 O O . GLY A 1 475 ? 3.650 27.375 1.500 1.00 86.94 475 GLY A O 1
ATOM 3659 N N . GLY A 1 476 ? 3.679 25.639 0.088 1.00 78.50 476 GLY A N 1
ATOM 3660 C CA . GLY A 1 476 ? 2.362 25.882 -0.518 1.00 78.50 476 GLY A CA 1
ATOM 3661 C C . GLY A 1 476 ? 1.148 25.519 0.354 1.00 78.50 476 GLY A C 1
ATOM 3662 O O . GLY A 1 476 ? 0.091 25.207 -0.185 1.00 78.50 476 GLY A O 1
ATOM 3663 N N . SER A 1 477 ? 1.273 25.499 1.685 1.00 81.44 477 SER A N 1
ATOM 3664 C CA . SER A 1 477 ? 0.145 25.209 2.580 1.00 81.44 477 SER A CA 1
ATOM 3665 C C . SER A 1 477 ? -0.910 26.323 2.543 1.00 81.44 477 SER A C 1
ATOM 3667 O O . SER A 1 477 ? -0.612 27.494 2.787 1.00 81.44 477 SER A O 1
ATOM 3669 N N . THR A 1 478 ? -2.184 25.957 2.354 1.00 79.94 478 THR A N 1
ATOM 3670 C CA . THR A 1 478 ? -3.313 26.898 2.501 1.00 79.94 478 THR A CA 1
ATOM 3671 C C . THR A 1 478 ? -3.555 27.319 3.954 1.00 79.94 478 THR A C 1
ATOM 3673 O O . THR A 1 478 ? -4.177 28.359 4.194 1.00 79.94 478 THR A O 1
ATOM 3676 N N . ARG A 1 479 ? -3.034 26.554 4.929 1.00 82.19 479 ARG A N 1
ATOM 3677 C CA . ARG A 1 479 ? -3.000 26.954 6.344 1.00 82.19 479 ARG A CA 1
ATOM 3678 C C . ARG A 1 479 ? -1.935 28.020 6.582 1.00 82.19 479 ARG A C 1
ATOM 3680 O O . ARG A 1 479 ? -0.803 27.862 6.125 1.00 82.19 479 ARG A O 1
ATOM 3687 N N . PHE A 1 480 ? -2.290 29.035 7.360 1.00 88.06 480 PHE A N 1
ATOM 3688 C CA . PHE A 1 480 ? -1.379 30.038 7.903 1.00 88.06 480 PHE A CA 1
ATOM 3689 C C . PHE A 1 480 ? -1.478 30.096 9.427 1.00 88.06 480 PHE A C 1
ATOM 3691 O O . PHE A 1 480 ? -2.456 29.628 10.013 1.00 88.06 480 PHE A O 1
ATOM 3698 N N . TYR A 1 481 ? -0.439 30.646 10.044 1.00 93.19 481 TYR A N 1
ATOM 3699 C CA . TYR A 1 481 ? -0.242 30.662 11.487 1.00 93.19 481 TYR A CA 1
ATOM 3700 C C . TYR A 1 481 ? -0.038 32.107 11.925 1.00 93.19 481 TYR A C 1
ATOM 3702 O O . TYR A 1 481 ? 0.944 32.722 11.523 1.00 93.19 481 TYR A O 1
ATOM 3710 N N . GLU A 1 482 ? -0.956 32.661 12.707 1.00 93.50 482 GLU A N 1
ATOM 3711 C CA . GLU A 1 482 ? -0.839 34.027 13.223 1.00 93.50 482 GLU A CA 1
ATOM 3712 C C . GLU A 1 482 ? -0.267 33.997 14.644 1.00 93.50 482 GLU A C 1
ATOM 3714 O O . GLU A 1 482 ? -0.790 33.301 15.517 1.00 93.50 482 GLU A O 1
ATOM 3719 N N . VAL A 1 483 ? 0.809 34.743 14.896 1.00 92.25 483 VAL A N 1
ATOM 3720 C CA . VAL A 1 483 ? 1.418 34.847 16.230 1.00 92.25 483 VAL A CA 1
ATOM 3721 C C . VAL A 1 483 ? 0.500 35.650 17.156 1.00 92.25 483 VAL A C 1
ATOM 3723 O O . VAL A 1 483 ? 0.426 36.870 17.042 1.00 92.25 483 VAL A O 1
ATOM 3726 N N . LYS A 1 484 ? -0.172 34.994 18.108 1.00 91.44 484 LYS A N 1
ATOM 3727 C CA . LYS A 1 484 ? -1.042 35.665 19.095 1.00 91.44 484 LYS A CA 1
ATOM 3728 C C . LYS A 1 484 ? -0.299 36.072 20.363 1.00 91.44 484 LYS A C 1
ATOM 3730 O O . LYS A 1 484 ? -0.571 37.134 20.912 1.00 91.44 484 LYS A O 1
ATOM 3735 N N . THR A 1 485 ? 0.654 35.260 20.819 1.00 85.69 485 THR A N 1
ATOM 3736 C CA . THR A 1 485 ? 1.516 35.583 21.969 1.00 85.69 485 THR A CA 1
ATOM 3737 C C . THR A 1 485 ? 2.960 35.224 21.664 1.00 85.69 485 THR A C 1
ATOM 3739 O O . THR A 1 485 ? 3.223 34.207 21.031 1.00 85.69 485 THR A O 1
ATOM 3742 N N . LEU A 1 486 ? 3.898 36.029 22.155 1.00 83.94 486 LEU A N 1
ATOM 3743 C CA . LEU A 1 486 ? 5.304 35.650 22.294 1.00 83.94 486 LEU A CA 1
ATOM 3744 C C . LEU A 1 486 ? 5.573 35.280 23.767 1.00 83.94 486 LEU A C 1
ATOM 3746 O O . LEU A 1 486 ? 4.802 35.698 24.637 1.00 83.94 486 LEU A O 1
ATOM 3750 N N . PRO A 1 487 ? 6.637 34.514 24.074 1.00 76.06 487 PRO A N 1
ATOM 3751 C CA . PRO A 1 487 ? 7.087 34.327 25.449 1.00 76.06 487 PRO A CA 1
ATOM 3752 C C . PRO A 1 487 ? 7.319 35.687 26.118 1.00 76.06 487 PRO A C 1
ATOM 3754 O O . PRO A 1 487 ? 7.841 36.611 25.497 1.00 76.06 487 PRO A O 1
ATOM 3757 N N . LEU A 1 488 ? 6.918 35.822 27.383 1.00 59.91 488 LEU A N 1
ATOM 3758 C CA . LEU A 1 488 ? 7.160 37.052 28.135 1.00 59.91 488 LEU A CA 1
ATOM 3759 C C . LEU A 1 488 ? 8.667 37.274 28.286 1.00 59.91 488 LEU A C 1
ATOM 3761 O O . LEU A 1 488 ? 9.394 36.357 28.675 1.00 59.91 488 LEU A O 1
ATOM 3765 N N . GLN A 1 489 ? 9.116 38.512 28.066 1.00 52.12 489 GLN A N 1
ATOM 3766 C CA . GLN A 1 489 ? 10.397 38.952 28.602 1.00 52.12 489 GLN A CA 1
ATOM 3767 C C . GLN A 1 489 ? 10.361 38.746 30.117 1.00 52.12 489 GLN A C 1
ATOM 3769 O O . GLN A 1 489 ? 9.582 39.391 30.819 1.00 52.12 489 GLN A O 1
ATOM 3774 N N . GLN A 1 490 ? 11.215 37.859 30.629 1.00 43.09 490 GLN A N 1
ATOM 3775 C CA . GLN A 1 490 ? 11.613 37.974 32.022 1.00 43.09 490 GLN A CA 1
ATOM 3776 C C . GLN A 1 490 ? 12.356 39.300 32.130 1.00 43.09 490 GLN A C 1
ATOM 3778 O O . GLN A 1 490 ? 13.434 39.459 31.556 1.00 43.09 490 GLN A O 1
ATOM 3783 N N . ALA A 1 491 ? 11.747 40.265 32.819 1.00 36.31 491 ALA A N 1
ATOM 3784 C CA . ALA A 1 491 ? 12.464 41.452 33.238 1.00 36.31 491 ALA A CA 1
ATOM 3785 C C . ALA A 1 491 ? 13.707 40.983 33.998 1.00 36.31 491 ALA A C 1
ATOM 3787 O O . ALA A 1 491 ? 13.594 40.183 34.931 1.00 36.31 491 ALA A O 1
ATOM 3788 N N . VAL A 1 492 ? 14.881 41.457 33.582 1.00 37.91 492 VAL A N 1
ATOM 3789 C CA . VAL A 1 492 ? 16.113 41.251 34.340 1.00 37.91 492 VAL A CA 1
ATOM 3790 C C . VAL A 1 492 ? 15.958 42.053 35.628 1.00 37.91 492 VAL A C 1
ATOM 3792 O O . VAL A 1 492 ? 16.238 43.249 35.669 1.00 37.91 492 VAL A O 1
ATOM 3795 N N . ALA A 1 493 ? 15.432 41.401 36.664 1.00 31.81 493 ALA A N 1
ATOM 3796 C CA . ALA A 1 493 ? 15.480 41.904 38.024 1.00 31.81 493 ALA A CA 1
ATOM 3797 C C . ALA A 1 493 ? 16.962 41.970 38.399 1.00 31.81 493 ALA A C 1
ATOM 3799 O O . ALA A 1 493 ? 17.618 40.936 38.520 1.00 31.81 493 ALA A O 1
ATOM 3800 N N . GLY A 1 494 ? 17.497 43.188 38.448 1.00 37.41 494 GLY A N 1
ATOM 3801 C CA . GLY A 1 494 ? 18.933 43.403 38.538 1.00 37.41 494 GLY A CA 1
ATOM 3802 C C . GLY A 1 494 ? 19.534 42.927 39.857 1.00 37.41 494 GLY A C 1
ATOM 3803 O O . GLY A 1 494 ? 18.916 43.054 40.917 1.00 37.41 494 GLY A O 1
ATOM 3804 N N . GLN A 1 495 ? 20.776 42.461 39.758 1.00 30.64 495 GLN A N 1
ATOM 3805 C CA . GLN A 1 495 ? 21.831 42.654 40.750 1.00 30.64 495 GLN A CA 1
ATOM 3806 C C . GLN A 1 495 ? 23.088 43.095 39.998 1.00 30.64 495 GLN A C 1
ATOM 3808 O O . GLN A 1 495 ? 23.299 42.557 38.886 1.00 30.64 495 GLN A O 1
#

Solvent-accessible surface area (backbone atoms only — not comparable to full-atom values): 29149 Å² total; per-residue (Å²): 99,74,78,42,80,38,54,74,62,55,56,51,48,50,57,30,32,37,87,84,42,76,54,58,47,39,37,34,45,50,60,65,75,52,46,60,62,49,33,55,64,87,45,44,60,54,41,65,44,101,84,64,45,84,43,67,63,75,81,74,80,62,98,75,85,71,92,81,78,75,85,43,61,77,20,38,36,40,35,33,12,46,48,94,75,42,42,38,32,83,80,22,59,70,48,41,55,42,41,42,95,47,37,33,63,40,42,32,30,31,43,86,20,59,69,53,50,44,70,77,39,50,84,46,48,36,54,71,74,66,80,81,83,78,73,80,50,49,17,59,74,39,75,79,37,36,27,44,20,23,45,69,52,66,69,37,61,66,56,31,58,71,58,46,42,36,31,38,38,35,39,20,79,62,40,80,75,66,78,69,60,96,78,43,50,77,48,71,37,76,50,67,97,54,56,84,54,79,62,59,80,48,44,64,61,51,40,52,58,49,52,54,26,54,75,68,76,22,12,34,39,32,16,18,67,80,30,19,24,70,22,38,45,50,54,24,52,39,39,21,74,77,68,72,37,46,56,65,58,25,41,51,60,42,28,79,41,38,77,65,48,50,50,47,74,28,51,43,51,45,40,55,55,46,30,54,75,68,64,51,79,72,80,82,71,96,75,87,84,86,82,82,88,76,51,52,55,57,91,91,87,89,86,86,92,75,91,82,60,58,65,51,77,47,70,56,77,86,78,78,85,78,85,84,85,81,90,83,87,88,80,88,78,90,85,85,84,88,89,82,91,88,82,91,80,91,81,90,79,90,78,91,79,88,88,83,89,78,87,78,89,89,85,82,93,83,81,90,76,95,73,85,81,77,75,81,76,78,16,31,31,31,39,35,31,42,94,94,39,74,59,23,37,39,40,37,45,53,78,50,72,69,34,58,44,32,30,12,36,29,76,55,96,73,70,21,66,41,65,41,96,41,53,26,30,4,44,54,20,30,33,40,32,30,37,90,84,33,47,42,29,42,24,27,61,54,29,68,51,40,32,32,49,73,87,42,71,56,56,63,73,44,74,40,80,60,51,72,70,37,40,38,33,50,24,84,46,75,49,36,32,34,25,71,37,64,33,70,61,76,74,82,78,81,132

InterPro domains:
  IPR000253 Forkhead-associated (FHA) domain [PF00498] (406-475)
  IPR000253 Forkhead-associated (FHA) domain [PS50006] (405-458)
  IPR000253 Forkhead-associated (FHA) domain [SM00240] (404-458)
  IPR000340 Dual specificity phosphatase, catalytic domain [PF00782] (146-277)
  IPR000387 Tyrosine-specific protein phosphatases domain [PS50056] (197-258)
  IPR008984 SMAD/FHA domain superfamily [SSF49879] (397-486)
  IPR016130 Protein-tyrosine phosphatase, active site [PS00383] (222-232)
  IPR020422 Dual specificity protein phosphatase domain [PS50054] (137-280)
  IPR020422 Dual specificity protein phosphatase domain [SM00195] (137-277)
  IPR029021 Protein-tyrosine phosphatase-like [G3DSA:3.90.190.10] (126-279)
  IPR029021 Protein-tyrosine phosphatase-like [SSF52799] (138-278)
  IPR036873 Rhodanese-like domain superfamily [G3DSA:3.40.250.10] (8-125)
  IPR036873 Rhodanese-like domain superfamily [SSF52821] (7-126)

Secondary structure (DSSP, 8-state):
--EEEPPHHHHHHHHHHTTT-TTEEEEE-S-HHHHHH-EETTEEEPEE-TTS-EE--SSS------TTSSSSTT-EEEEE--GGGTTTSTTSHHHHHHHGGG-SSEEEEETT-HHHHHHH-GGGEE---SS-------EEEETTTEEEE-HHHHH-HHHHHHTTEEEEEEEES-GGG----TT-EEEEEE--SSTTS--GGGHHHHHHHHHHHHHTT-EEEEE-SSSSSHHHHHHHHHHHHHHT--HHHHHHHHHTT-TT----HHHHHHHHHHHHHTT-TT------------------------PPPPEEEEEPP-------------------------------------------------------------SEEEEEEETTEEEEEEEE---STT-EEEEES--STTT-SEE---TTS-SS-EEEEE-TTS-EEEEE-S-TT-EEETTEEPPTT-EEE--TT-EEEETT-SEEEEEEEPPP-------

Sequence (495 aa):
MEVKSASAEDVFQVYTALFTDPKTYVLDLRPQKEFRTLHMLQAYSVRLSANGRAVLDYSKNEYHHPWSQDCWWDKRVLIYGDDSDHKASKKHPVVAFLSKDNRAKSLAIFKPGFAVLKEAFPFLCTASIKANASKRFPAAIVPGLLYLGGWDAAEDGERQQELNIRRIVTVHNNPENLRPGARIQHLRYSLADVDTEDIAALFSPCHQYIEQARSAKHAVLVHCGAGASRSATLCIAYLMKSRGWTAEQARQHCVARRSVVAPNPGFWRALLTYEQQLGLSERNDPATGSEPAQGNGADEGVAAQVPRVAVSFMPAEAGSKRDRDAAAAGSAGVVDPHPPSSKRTRLEEADRSTGRDRREAARPQESRGDGQDSKHVAGLTLEVCREGKVLGQLLLGLKAQHQRAVIGRDATPGACDVVLEHASVSRRHAHLTAESTGGVSLTDLGSAHGTNVDGLWLRPNAPKQLRVGSILRFGGSTRFYEVKTLPLQQAVAGQ

Organism: NCBI:txid706552